Protein AF-0000000085022931 (afdb_homodimer)

Solvent-accessible surface area (backbone atoms only — not comparable to full-atom values): 35508 Å² total; per-residue (Å²): 122,84,77,75,70,23,36,35,23,35,31,20,34,25,38,34,31,44,38,29,62,32,79,57,81,73,54,80,56,34,73,41,79,30,74,38,61,48,65,43,52,27,36,47,14,42,32,22,22,36,35,26,13,37,37,71,35,54,13,29,42,27,18,26,19,12,74,50,67,62,30,48,54,45,54,50,44,40,62,75,47,44,56,34,43,63,45,87,71,21,57,32,72,36,79,90,27,43,33,15,28,36,38,36,38,35,26,98,75,29,54,57,23,33,43,30,18,47,39,15,18,25,58,43,32,52,48,64,40,31,64,95,41,41,72,82,68,59,86,45,47,31,37,36,36,15,22,48,55,53,21,52,30,31,43,84,51,40,49,64,44,43,38,55,38,44,75,70,68,26,46,34,34,36,30,42,59,74,48,90,83,68,71,64,62,50,70,51,49,52,34,38,44,32,40,83,26,21,29,43,30,40,47,29,40,37,68,48,38,13,58,55,65,71,33,92,38,56,69,56,18,48,41,61,53,28,54,62,61,75,75,80,81,80,71,86,62,85,64,74,78,36,39,24,49,30,42,37,35,39,45,68,84,73,10,36,41,34,34,26,61,88,68,52,71,50,74,46,71,41,46,85,64,96,56,82,67,24,65,52,40,16,67,26,27,17,50,19,31,20,48,59,40,38,71,72,71,49,56,67,67,60,9,50,43,26,8,30,23,27,17,33,57,37,16,51,34,79,54,41,53,56,72,76,50,57,36,45,66,57,28,50,50,47,23,43,70,72,70,37,88,60,62,77,74,59,60,54,54,56,66,67,62,50,77,75,73,80,130,123,84,77,75,71,23,36,34,21,35,32,20,34,26,39,34,32,44,38,29,62,30,80,58,82,73,53,80,56,36,74,40,78,31,75,38,59,48,66,44,54,27,35,47,14,42,32,22,22,37,35,26,13,36,38,71,35,55,14,29,42,27,18,25,20,13,75,50,66,63,30,49,53,45,53,49,44,39,62,75,48,44,56,34,43,63,43,87,70,20,57,32,72,37,78,91,28,43,33,14,29,38,39,36,37,35,26,96,76,28,55,55,23,33,44,30,17,47,39,16,19,26,59,43,30,52,48,64,39,32,64,94,42,40,72,84,68,59,86,46,47,30,38,36,38,16,23,47,56,54,21,52,30,30,42,85,50,39,50,63,45,42,38,55,38,45,74,70,69,25,46,35,33,34,28,43,59,76,50,92,83,69,71,58,69,46,71,51,52,49,34,39,43,33,40,83,26,22,29,44,30,39,47,29,39,36,70,48,36,12,57,54,65,71,33,93,39,55,69,56,18,48,41,61,53,28,54,64,61,76,76,80,81,80,69,86,61,85,63,75,78,36,40,22,48,30,40,38,36,40,44,67,85,72,10,37,39,34,34,28,61,88,69,53,72,48,74,47,71,40,46,87,65,96,57,82,67,25,66,53,41,17,67,26,26,18,48,19,31,20,48,59,41,37,72,71,71,50,55,68,66,60,10,50,43,26,8,30,24,26,17,35,56,37,16,52,33,79,54,40,52,55,73,76,49,57,36,45,68,57,28,51,49,47,23,43,71,71,71,37,90,60,61,78,75,58,60,53,54,56,66,68,62,49,77,75,71,81,129

Secondary structure (DSSP, 8-state):
------EEEEE--EEEEEEE--SSPPPTT-EEE-SEEEEEEE-HHHHHHHHHHHTT--EEEEEEE-SSHHHHHHHHHHHHH---SSGGGSEEE-TTSPPPEEEEEEETTEEEEEEEE-HHHHH--HHHHSGGGSGGG---SEEEEE-TTT-GGGHHHHHHHHHHHHHTT-EEEEE----TTS----HHHHHHHBSTT--SEE--BHHHHHHHHT-SSHHHHHHHHHT-----SS--------B-SEEEEE-GGG-EEEEETTS-EEEEPPPP-S-----TTHHHHHHHHHHHHHTTT--HHHHHHHHHHHHHHHTTSSSSSSTTPPPHHHHHHHHHHHHS---HHHHHHHHHSS-----/------EEEEE--EEEEEEE--SSPPPTT-EEE-SEEEEEEE-HHHHHHHHHHHTT--EEEEEEE-SSHHHHHHHHHHHHH---SSGGGSEEE-TTSPPPEEEEEEETTEEEEEEEE-HHHHH--HHHHSGGGSGGG---SEEEEE-TTT-GGGHHHHHHHHHHHHHTT-EEEEE----TTS----HHHHHHHBSTT--SEE--BHHHHHHHHT-SSHHHHHHHHHT-----SS--------B-SEEEEE-GGG-EEEEETTS-EEEEPPPP-S-----TTHHHHHHHHHHHHHTTT--HHHHHHHHHHHHHHHTTSSSSSSTT---HHHHHHHHHHHHS---HHHHHHHHHSS-----

Sequence (718 aa):
MATQVKFAVIGDAFVDISVGPLDALPSPGADVEVETVSQGPGGSALNTAWHLAAQGVPATLHAAVGQDRMAQVLTAALKNESKVTDPAKSLAVLKYQATATCVAMHGPRVDRTFVSTYGAAKTATLNQLLPGGNADALDATHVHIGGFYVCRGVHGGLAACVKRLKARGIKVSMDPNFDATGEWTPPAMMTAVRGPAAVDVLMPSEVEACEITGKDTAEEALEVLVGGTNTAGGGPTESSFDGVGLVVIKRGARGVLAGDSSGRRWAVPACTVSRVVDTNGAGDAFNAGFLRVWSQGLDVGAALMAGCAAAAIAAQHSGAVGAWAPDRKIVDAQSEAEYGDKPWWQKGILACMAPRRPVMATQVKFAVIGDAFVDISVGPLDALPSPGADVEVETVSQGPGGSALNTAWHLAAQGVPATLHAAVGQDRMAQVLTAALKNESKVTDPAKSLAVLKYQATATCVAMHGPRVDRTFVSTYGAAKTATLNQLLPGGNADALDATHVHIGGFYVCRGVHGGLAACVKRLKARGIKVSMDPNFDATGEWTPPAMMTAVRGPAAVDVLMPSEVEACEITGKDTAEEALEVLVGGTNTAGGGPTESSFDGVGLVVIKRGARGVLAGDSSGRRWAVPACTVSRVVDTNGAGDAFNAGFLRVWSQGLDVGAALMAGCAAAAIAAQHSGAVGAWAPDRKIVDAQSEAEYGDKPWWQKGILACMAPRRPV

Structure (mmCIF, N/CA/C/O backbone):
data_AF-0000000085022931-model_v1
#
loop_
_entity.id
_entity.type
_entity.pdbx_description
1 polymer 'Carbohydrate kinase PfkB domain-containing protein'
#
loop_
_atom_site.group_PDB
_atom_site.id
_atom_site.type_symbol
_atom_site.label_atom_id
_atom_site.label_alt_id
_atom_site.label_comp_id
_atom_site.label_asym_id
_atom_site.label_entity_id
_atom_site.label_seq_id
_atom_site.pdbx_PDB_ins_code
_atom_site.Cartn_x
_atom_site.Cartn_y
_atom_site.Cartn_z
_atom_site.occupancy
_atom_site.B_iso_or_equiv
_atom_site.auth_seq_id
_atom_site.auth_comp_id
_atom_site.auth_asym_id
_atom_site.auth_atom_id
_atom_site.pdbx_PDB_model_num
ATOM 1 N N . MET A 1 1 ? -6.129 -25.797 -39.438 1 37.91 1 MET A N 1
ATOM 2 C CA . MET A 1 1 ? -5.324 -24.734 -38.844 1 37.91 1 MET A CA 1
ATOM 3 C C . MET A 1 1 ? -5.113 -24.953 -37.344 1 37.91 1 MET A C 1
ATOM 5 O O . MET A 1 1 ? -6.039 -25.359 -36.656 1 37.91 1 MET A O 1
ATOM 9 N N . ALA A 1 2 ? -3.936 -25.219 -37.031 1 52.31 2 ALA A N 1
ATOM 10 C CA . ALA A 1 2 ? -3.707 -25.609 -35.656 1 52.31 2 ALA A CA 1
ATOM 11 C C . ALA A 1 2 ? -4.375 -24.625 -34.688 1 52.31 2 ALA A C 1
ATOM 13 O O . ALA A 1 2 ? -4.32 -23.406 -34.906 1 52.31 2 ALA A O 1
ATOM 14 N N . THR A 1 3 ? -5.414 -25.047 -33.969 1 70.81 3 THR A N 1
ATOM 15 C CA . THR A 1 3 ? -6.188 -24.219 -33.062 1 70.81 3 THR A CA 1
ATOM 16 C C . THR A 1 3 ? -5.266 -23.391 -32.188 1 70.81 3 THR A C 1
ATOM 18 O O . THR A 1 3 ? -4.254 -23.891 -31.672 1 70.81 3 THR A O 1
ATOM 21 N N . GLN A 1 4 ? -5.422 -22.141 -32.281 1 86.44 4 GLN A N 1
ATOM 22 C CA . GLN A 1 4 ? -4.617 -21.203 -31.5 1 86.44 4 GLN A CA 1
ATOM 23 C C . GLN A 1 4 ? -4.77 -21.469 -30 1 86.44 4 GLN A C 1
ATOM 25 O O . GLN A 1 4 ? -5.887 -21.609 -29.5 1 86.44 4 GLN A O 1
ATOM 30 N N . VAL A 1 5 ? -3.645 -21.672 -29.328 1 91.62 5 VAL A N 1
ATOM 31 C CA . VAL A 1 5 ? -3.631 -21.891 -27.891 1 91.62 5 VAL A CA 1
ATOM 32 C C . VAL A 1 5 ? -4.09 -20.609 -27.172 1 91.62 5 VAL A C 1
ATOM 34 O O . VAL A 1 5 ? -3.58 -19.531 -27.453 1 91.62 5 VAL A O 1
ATOM 37 N N . LYS A 1 6 ? -5.117 -20.719 -26.375 1 96.69 6 LYS A N 1
ATOM 38 C CA . LYS A 1 6 ? -5.664 -19.641 -25.547 1 96.69 6 LYS A CA 1
ATOM 39 C C . LYS A 1 6 ? -5.816 -20.078 -24.094 1 96.69 6 LYS A C 1
ATOM 41 O O . LYS A 1 6 ? -6.363 -21.141 -23.812 1 96.69 6 LYS A O 1
ATOM 46 N N . PHE A 1 7 ? -5.309 -19.188 -23.266 1 98.12 7 PHE A N 1
ATOM 47 C CA . PHE A 1 7 ? -5.383 -19.547 -21.844 1 98.12 7 PHE A CA 1
ATOM 48 C C . PHE A 1 7 ? -6.453 -18.719 -21.141 1 98.12 7 PHE A C 1
ATOM 50 O O . PHE A 1 7 ? -6.617 -17.531 -21.438 1 98.12 7 PHE A O 1
ATOM 57 N N . ALA A 1 8 ? -7.199 -19.297 -20.234 1 98.06 8 ALA A N 1
ATOM 58 C CA . ALA A 1 8 ? -7.926 -18.641 -19.156 1 98.06 8 ALA A CA 1
ATOM 59 C C . ALA A 1 8 ? -7.312 -18.984 -17.797 1 98.06 8 ALA A C 1
ATOM 61 O O . ALA A 1 8 ? -7.176 -20.156 -17.453 1 98.06 8 ALA A O 1
ATOM 62 N N . VAL A 1 9 ? -6.91 -17.984 -17.109 1 98.69 9 VAL A N 1
ATOM 63 C CA . VAL A 1 9 ? -6.328 -18.203 -15.797 1 98.69 9 VAL A CA 1
ATOM 64 C C . VAL A 1 9 ? -7.312 -17.766 -14.711 1 98.69 9 VAL A C 1
ATOM 66 O O . VAL A 1 9 ? -7.812 -16.641 -14.742 1 98.69 9 VAL A O 1
ATOM 69 N N . ILE A 1 10 ? -7.605 -18.656 -13.773 1 98.12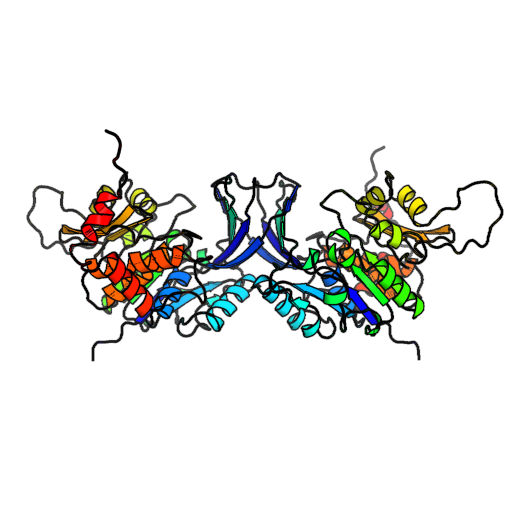 10 ILE A N 1
ATOM 70 C CA . ILE A 1 10 ? -8.586 -18.406 -12.719 1 98.12 10 ILE A CA 1
ATOM 71 C C . ILE A 1 10 ? -7.895 -18.453 -11.359 1 98.12 10 ILE A C 1
ATOM 73 O O . ILE A 1 10 ? -7.133 -19.375 -11.062 1 98.12 10 ILE A O 1
ATOM 77 N N . GLY A 1 11 ? -8.148 -17.391 -10.523 1 98.44 11 GLY A N 1
ATOM 78 C CA . GLY A 1 11 ? -7.617 -17.5 -9.172 1 98.44 11 GLY A CA 1
ATOM 79 C C . GLY A 1 11 ? -7.414 -16.156 -8.5 1 98.44 11 GLY A C 1
ATOM 80 O O . GLY A 1 11 ? -8.32 -15.32 -8.484 1 98.44 11 GLY A O 1
ATOM 81 N N . ASP A 1 12 ? -6.234 -15.992 -7.898 1 98.56 12 ASP A N 1
ATOM 82 C CA . ASP A 1 12 ? -6.027 -14.891 -6.961 1 98.56 12 ASP A CA 1
ATOM 83 C C . ASP A 1 12 ? -5.328 -13.719 -7.637 1 98.56 12 ASP A C 1
ATOM 85 O O . ASP A 1 12 ? -4.566 -13.906 -8.586 1 98.56 12 ASP A O 1
ATOM 89 N N . ALA A 1 13 ? -5.609 -12.562 -7.203 1 98.69 13 ALA A N 1
ATOM 90 C CA . ALA A 1 13 ? -4.914 -11.297 -7.449 1 98.69 13 ALA A CA 1
ATOM 91 C C . ALA A 1 13 ? -4.637 -10.562 -6.141 1 98.69 13 ALA A C 1
ATOM 93 O O . ALA A 1 13 ? -5.527 -10.414 -5.301 1 98.69 13 ALA A O 1
ATOM 94 N N . PHE A 1 14 ? -3.42 -10.156 -5.961 1 98.19 14 PHE A N 1
ATOM 95 C CA . PHE A 1 14 ? -2.959 -9.516 -4.738 1 98.19 14 PHE A CA 1
ATOM 96 C C . PHE A 1 14 ? -2.285 -8.18 -5.055 1 98.19 14 PHE A C 1
ATOM 98 O O . PHE A 1 14 ? -1.747 -7.996 -6.148 1 98.19 14 PHE A O 1
ATOM 105 N N . VAL A 1 15 ? -2.377 -7.301 -4.098 1 98.62 15 VAL A N 1
ATOM 106 C CA . VAL A 1 15 ? -1.37 -6.246 -4.023 1 98.62 15 VAL A CA 1
ATOM 107 C C . VAL A 1 15 ? -0.259 -6.66 -3.061 1 98.62 15 VAL A C 1
ATOM 109 O O . VAL A 1 15 ? -0.521 -6.973 -1.896 1 98.62 15 VAL A O 1
ATOM 112 N N . ASP A 1 16 ? 0.901 -6.676 -3.568 1 98 16 ASP A N 1
ATOM 113 C CA . ASP A 1 16 ? 2.07 -6.953 -2.74 1 98 16 ASP A CA 1
ATOM 114 C C . ASP A 1 16 ? 2.734 -5.66 -2.273 1 98 16 ASP A C 1
ATOM 116 O O . ASP A 1 16 ? 3.102 -4.812 -3.092 1 98 16 ASP A O 1
ATOM 120 N N . ILE A 1 17 ? 2.902 -5.52 -1.016 1 98.31 17 ILE A N 1
ATOM 121 C CA . ILE A 1 17 ? 3.619 -4.387 -0.435 1 98.31 17 ILE A CA 1
ATOM 122 C C . ILE A 1 17 ? 4.938 -4.867 0.165 1 98.31 17 ILE A C 1
ATOM 124 O O . ILE A 1 17 ? 4.949 -5.723 1.053 1 98.31 17 ILE A O 1
ATOM 128 N N . SER A 1 18 ? 5.996 -4.355 -0.333 1 96.62 18 SER A N 1
ATOM 129 C CA . SER A 1 18 ? 7.332 -4.715 0.136 1 96.62 18 SER A CA 1
ATOM 130 C C . SER A 1 18 ? 7.902 -3.639 1.051 1 96.62 18 SER A C 1
ATOM 132 O O . SER A 1 18 ? 7.984 -2.471 0.669 1 96.62 18 SER A O 1
ATOM 134 N N . VAL A 1 19 ? 8.305 -4.012 2.23 1 97.25 19 VAL A N 1
ATOM 135 C CA . VAL A 1 19 ? 8.789 -3.09 3.254 1 97.25 19 VAL A CA 1
ATOM 136 C C . VAL A 1 19 ? 10.211 -3.473 3.662 1 97.25 19 VAL A C 1
ATOM 138 O O . VAL A 1 19 ? 10.43 -4.535 4.25 1 97.25 19 VAL A O 1
ATOM 141 N N . GLY A 1 20 ? 11.211 -2.58 3.434 1 94.62 20 GLY A N 1
ATOM 142 C CA . GLY A 1 20 ? 12.555 -2.885 3.898 1 94.62 20 GLY A CA 1
ATOM 143 C C . GLY A 1 20 ? 13.633 -2.178 3.104 1 94.62 20 GLY A C 1
ATOM 144 O O . GLY A 1 20 ? 13.336 -1.299 2.289 1 94.62 20 GLY A O 1
ATOM 145 N N . PRO A 1 21 ? 14.828 -2.547 3.318 1 94.38 21 PRO A N 1
ATOM 146 C CA . PRO A 1 21 ? 15.273 -3.553 4.285 1 94.38 21 PRO A CA 1
ATOM 147 C C . PRO A 1 21 ? 15.172 -3.07 5.73 1 94.38 21 PRO A C 1
ATOM 149 O O . PRO A 1 21 ? 15.336 -1.878 6.004 1 94.38 21 PRO A O 1
ATOM 152 N N . LEU A 1 22 ? 14.812 -4.047 6.574 1 94.94 22 LEU A N 1
ATOM 153 C CA . LEU A 1 22 ? 14.75 -3.828 8.016 1 94.94 22 LEU A CA 1
ATOM 154 C C . LEU A 1 22 ? 15.891 -4.539 8.727 1 94.94 22 LEU A C 1
ATOM 156 O O . LEU A 1 22 ? 16.266 -5.652 8.352 1 94.94 22 LEU A O 1
ATOM 160 N N . ASP A 1 23 ? 16.469 -3.912 9.773 1 91.88 23 ASP A N 1
ATOM 161 C CA . ASP A 1 23 ? 17.422 -4.598 10.625 1 91.88 23 ASP A CA 1
ATOM 162 C C . ASP A 1 23 ? 16.719 -5.539 11.602 1 91.88 23 ASP A C 1
ATOM 164 O O . ASP A 1 23 ? 17.281 -6.574 11.977 1 91.88 23 ASP A O 1
ATOM 168 N N . ALA A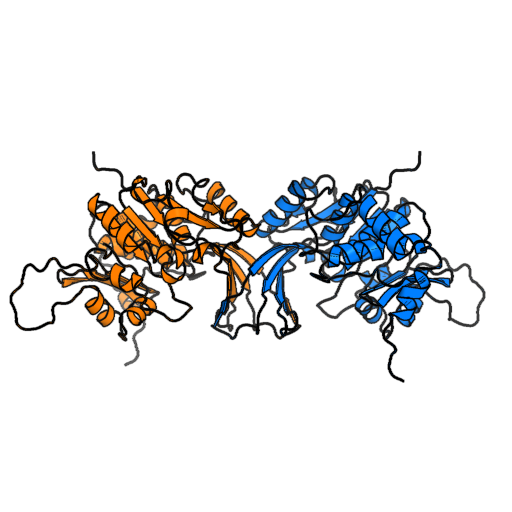 1 24 ? 15.617 -5.156 12.031 1 90.62 24 ALA A N 1
ATOM 169 C CA . ALA A 1 24 ? 14.742 -5.93 12.906 1 90.62 24 ALA A CA 1
ATOM 170 C C . ALA A 1 24 ? 13.281 -5.523 12.727 1 90.62 24 ALA A C 1
ATOM 172 O O . ALA A 1 24 ? 12.992 -4.418 12.258 1 90.62 24 ALA A O 1
ATOM 173 N N . LEU A 1 25 ? 12.383 -6.461 13.031 1 92.44 25 LEU A N 1
ATOM 174 C CA . LEU A 1 25 ? 10.977 -6.074 13.062 1 92.44 25 LEU A CA 1
ATOM 175 C C . LEU A 1 25 ? 10.734 -4.992 14.117 1 92.44 25 LEU A C 1
ATOM 177 O O . LEU A 1 25 ? 11.406 -4.969 15.148 1 92.44 25 LEU A O 1
ATOM 181 N N . PRO A 1 26 ? 9.797 -4.105 13.883 1 91.88 26 PRO A N 1
ATOM 182 C CA . PRO A 1 26 ? 9.562 -3.035 14.859 1 91.88 26 PRO A CA 1
ATOM 183 C C . PRO A 1 26 ? 9.039 -3.557 16.188 1 91.88 26 PRO A C 1
ATOM 185 O O . PRO A 1 26 ? 8.266 -4.52 16.219 1 91.88 26 PRO A O 1
ATOM 188 N N . SER A 1 27 ? 9.461 -2.895 17.281 1 90.25 27 SER A N 1
ATOM 189 C CA . SER A 1 27 ? 8.875 -3.135 18.609 1 90.25 27 SER A CA 1
ATOM 190 C C . SER A 1 27 ? 7.531 -2.426 18.75 1 90.25 27 SER A C 1
ATOM 192 O O . SER A 1 27 ? 7.281 -1.419 18.078 1 90.25 27 SER A O 1
ATOM 194 N N . PRO A 1 28 ? 6.652 -2.984 19.625 1 88.69 28 PRO A N 1
ATOM 195 C CA . PRO A 1 28 ? 5.371 -2.305 19.812 1 88.69 28 PRO A CA 1
ATOM 196 C C . PRO A 1 28 ? 5.535 -0.828 20.172 1 88.69 28 PRO A C 1
ATOM 198 O O . PRO A 1 28 ? 6.355 -0.48 21.016 1 88.69 28 PRO A O 1
ATOM 201 N N . GLY A 1 29 ? 4.789 0.036 19.484 1 86.31 29 GLY A N 1
ATOM 202 C CA . GLY A 1 29 ? 4.809 1.462 19.781 1 86.31 29 GLY A CA 1
ATOM 203 C C . GLY A 1 29 ? 5.898 2.207 19.031 1 86.31 29 GLY A C 1
ATOM 204 O O . GLY A 1 29 ? 5.914 3.439 19.016 1 86.31 29 GLY A O 1
ATOM 205 N N . ALA A 1 30 ? 6.758 1.567 18.312 1 85.94 30 ALA A N 1
ATOM 206 C CA . ALA A 1 30 ? 7.906 2.189 17.656 1 85.94 30 ALA A CA 1
ATOM 207 C C . ALA A 1 30 ? 7.555 2.625 16.234 1 85.94 30 ALA A C 1
ATOM 209 O O . ALA A 1 30 ? 6.516 2.238 15.703 1 85.94 30 ALA A O 1
ATOM 210 N N . ASP A 1 31 ? 8.352 3.467 15.75 1 87.69 31 ASP A N 1
ATOM 211 C CA . ASP A 1 31 ? 8.383 3.822 14.336 1 87.69 31 ASP A CA 1
ATOM 212 C C . ASP A 1 31 ? 9.766 3.58 13.742 1 87.69 31 ASP A C 1
ATOM 214 O O . ASP A 1 31 ? 10.727 4.277 14.086 1 87.69 31 ASP A O 1
ATOM 218 N N . VAL A 1 32 ? 9.844 2.662 12.828 1 93.06 32 VAL A N 1
ATOM 219 C CA . VAL A 1 32 ? 11.125 2.311 12.219 1 93.06 32 VAL A CA 1
ATOM 220 C C . VAL A 1 32 ? 11.188 2.863 10.797 1 93.06 32 VAL A C 1
ATOM 222 O O . VAL A 1 32 ? 10.25 2.689 10.016 1 93.06 32 VAL A O 1
ATOM 225 N N . GLU A 1 33 ? 12.281 3.545 10.492 1 94.31 33 GLU A N 1
ATOM 226 C CA . GLU A 1 33 ? 12.477 4.062 9.141 1 94.31 33 GLU A CA 1
ATOM 227 C C . GLU A 1 33 ? 13.141 3.021 8.242 1 94.31 33 GLU A C 1
ATOM 229 O O . GLU A 1 33 ? 14.086 2.352 8.656 1 94.31 33 GLU A O 1
ATOM 234 N N . VAL A 1 34 ? 12.586 2.855 7.082 1 96.38 34 VAL A N 1
ATOM 235 C CA . VAL A 1 34 ? 13.188 1.98 6.078 1 96.38 34 VAL A CA 1
ATOM 236 C C . VAL A 1 34 ? 13.492 2.777 4.812 1 96.38 34 VAL A C 1
ATOM 238 O O . VAL A 1 34 ? 13.031 3.912 4.66 1 96.38 34 VAL A O 1
ATOM 241 N N . GLU A 1 35 ? 14.234 2.158 3.951 1 94 35 GLU A N 1
ATOM 242 C CA . GLU A 1 35 ? 14.617 2.824 2.711 1 94 35 GLU A CA 1
ATOM 243 C C . GLU A 1 35 ? 13.43 2.943 1.761 1 94 35 GLU A C 1
ATOM 245 O O . GLU A 1 35 ? 13.211 3.996 1.156 1 94 35 GLU A O 1
ATOM 250 N N . THR A 1 36 ? 12.695 1.796 1.728 1 94.12 36 THR A N 1
ATOM 251 C CA . THR A 1 36 ? 11.625 1.844 0.738 1 94.12 36 THR A CA 1
ATOM 252 C C . THR A 1 36 ? 10.414 1.051 1.214 1 94.12 36 THR A C 1
ATOM 254 O O . THR A 1 36 ? 10.555 0.012 1.86 1 94.12 36 THR A O 1
ATOM 257 N N . VAL A 1 37 ? 9.281 1.547 0.917 1 97.5 37 VAL A N 1
ATOM 258 C CA . VAL A 1 37 ? 8.008 0.832 0.887 1 97.5 37 VAL A CA 1
ATOM 259 C C . VAL A 1 37 ? 7.406 0.908 -0.514 1 97.5 37 VAL A C 1
ATOM 261 O O . VAL A 1 37 ? 7.102 1.997 -1.008 1 97.5 37 VAL A O 1
ATOM 264 N N . SER A 1 38 ? 7.262 -0.225 -1.146 1 96.5 38 SER A N 1
ATOM 265 C CA . SER A 1 38 ? 6.762 -0.255 -2.518 1 96.5 38 SER A CA 1
ATOM 266 C C . SER A 1 38 ? 5.59 -1.217 -2.66 1 96.5 38 SER A C 1
ATOM 268 O O . SER A 1 38 ? 5.371 -2.07 -1.797 1 96.5 38 SER A O 1
ATOM 270 N N . GLN A 1 39 ? 4.832 -1.017 -3.703 1 97.88 39 GLN A N 1
ATOM 271 C CA . GLN A 1 39 ? 3.711 -1.912 -3.967 1 97.88 39 GLN A CA 1
ATOM 272 C C . GLN A 1 39 ? 3.695 -2.357 -5.426 1 97.88 39 GLN A C 1
ATOM 274 O O . GLN A 1 39 ? 4.258 -1.686 -6.293 1 97.88 39 GLN A O 1
ATOM 279 N N . GLY A 1 40 ? 3.076 -3.467 -5.691 1 96.94 40 GLY A N 1
ATOM 280 C CA . GLY A 1 40 ? 2.914 -3.99 -7.039 1 96.94 40 GLY A CA 1
ATOM 281 C C . GLY A 1 40 ? 1.92 -5.133 -7.117 1 96.94 40 GLY A C 1
ATOM 282 O O . GLY A 1 40 ? 1.446 -5.625 -6.094 1 96.94 40 GLY A O 1
ATOM 283 N N . PRO A 1 41 ? 1.586 -5.461 -8.344 1 97.88 41 PRO A N 1
ATOM 284 C CA . PRO A 1 41 ? 0.667 -6.586 -8.531 1 97.88 41 PRO A CA 1
ATOM 285 C C . PRO A 1 41 ? 1.286 -7.926 -8.133 1 97.88 41 PRO A C 1
ATOM 287 O O . PRO A 1 41 ? 2.496 -8.117 -8.281 1 97.88 41 PRO A O 1
ATOM 290 N N . GLY A 1 42 ? 0.45 -8.758 -7.613 1 97.62 42 GLY A N 1
ATOM 291 C CA . GLY A 1 42 ? 0.812 -10.117 -7.238 1 97.62 42 GLY A CA 1
ATOM 292 C C . GLY A 1 42 ? -0.355 -11.078 -7.293 1 97.62 42 GLY A C 1
ATOM 293 O O . GLY A 1 42 ? -1.441 -10.727 -7.754 1 97.62 42 GLY A O 1
ATOM 294 N N . GLY A 1 43 ? -0.079 -12.273 -6.77 1 97.81 43 GLY A N 1
ATOM 295 C CA . GLY A 1 43 ? -1.018 -13.375 -6.902 1 97.81 43 GLY A CA 1
ATOM 296 C C . GLY A 1 43 ? -0.607 -14.391 -7.957 1 97.81 43 GLY A C 1
ATOM 297 O O . GLY A 1 43 ? -0.205 -14.016 -9.062 1 97.81 43 GLY A O 1
ATOM 298 N N . SER A 1 44 ? -0.791 -15.539 -7.586 1 98.06 44 SER A N 1
ATOM 299 C CA . SER A 1 44 ? -0.303 -16.609 -8.461 1 98.06 44 SER A CA 1
ATOM 300 C C . SER A 1 44 ? -1.024 -16.594 -9.805 1 98.06 44 SER A C 1
ATOM 302 O O . SER A 1 44 ? -0.389 -16.672 -10.859 1 98.06 44 SER A O 1
ATOM 304 N N . ALA A 1 45 ? -2.33 -16.5 -9.812 1 98.75 45 ALA A N 1
ATOM 305 C CA . ALA A 1 45 ? -3.104 -16.484 -11.047 1 98.75 45 ALA A CA 1
ATOM 306 C C . ALA A 1 45 ? -2.779 -15.25 -11.883 1 98.75 45 ALA A C 1
ATOM 308 O O . ALA A 1 45 ? -2.514 -15.352 -13.078 1 98.75 45 ALA A O 1
ATOM 309 N N . LEU A 1 46 ? -2.771 -14.125 -11.227 1 98.81 46 LEU A N 1
ATOM 310 C CA . LEU A 1 46 ? -2.453 -12.883 -11.93 1 98.81 46 LEU A CA 1
ATOM 311 C C . LEU A 1 46 ? -1.057 -12.953 -12.539 1 98.81 46 LEU A C 1
ATOM 313 O O . LEU A 1 46 ? -0.874 -12.641 -13.719 1 98.81 46 LEU A O 1
ATOM 317 N N . ASN A 1 47 ? -0.099 -13.359 -11.781 1 98.69 47 ASN A N 1
ATOM 318 C CA . ASN A 1 47 ? 1.281 -13.445 -12.25 1 98.69 47 ASN A CA 1
ATOM 319 C C . ASN A 1 47 ? 1.412 -14.367 -13.453 1 98.69 47 ASN A C 1
ATOM 321 O O . ASN A 1 47 ? 2.078 -14.031 -14.438 1 98.69 47 ASN A O 1
ATOM 325 N N . THR A 1 48 ? 0.786 -15.531 -13.359 1 98.88 48 THR A N 1
ATOM 326 C CA . THR A 1 48 ? 0.885 -16.516 -14.438 1 98.88 48 THR A CA 1
ATOM 327 C C . THR A 1 48 ? 0.252 -15.969 -15.719 1 98.88 48 THR A C 1
ATOM 329 O O . THR A 1 48 ? 0.84 -16.062 -16.797 1 98.88 48 THR A O 1
ATOM 332 N N . ALA A 1 49 ? -0.929 -15.367 -15.609 1 98.81 49 ALA A N 1
ATOM 333 C CA . ALA A 1 49 ? -1.585 -14.773 -16.766 1 98.81 49 ALA A CA 1
ATOM 334 C C . ALA A 1 49 ? -0.717 -13.68 -17.391 1 98.81 49 ALA A C 1
ATOM 336 O O . ALA A 1 49 ? -0.597 -13.594 -18.609 1 98.81 49 ALA A O 1
ATOM 337 N N . TRP A 1 50 ? -0.14 -12.875 -16.531 1 98.81 50 TRP A N 1
ATOM 338 C CA . TRP A 1 50 ? 0.722 -11.773 -16.938 1 98.81 50 TRP A CA 1
ATOM 339 C C . TRP A 1 50 ? 1.92 -12.281 -17.734 1 98.81 50 TRP A C 1
ATOM 341 O O . TRP A 1 50 ? 2.201 -11.789 -18.828 1 98.81 50 TRP A O 1
ATOM 351 N N . HIS A 1 51 ? 2.568 -13.297 -17.234 1 98.81 51 HIS A N 1
ATOM 352 C CA . HIS A 1 51 ? 3.746 -13.859 -17.891 1 98.81 51 HIS A CA 1
ATOM 353 C C . HIS A 1 51 ? 3.367 -14.57 -19.188 1 98.81 51 HIS A C 1
ATOM 355 O O . HIS A 1 51 ? 4.102 -14.5 -20.172 1 98.81 51 HIS A O 1
ATOM 361 N N . LEU A 1 52 ? 2.258 -15.297 -19.219 1 98.75 52 LEU A N 1
ATOM 362 C CA . LEU A 1 52 ? 1.791 -15.93 -20.438 1 98.75 52 LEU A CA 1
ATOM 363 C C . LEU A 1 52 ? 1.567 -14.891 -21.531 1 98.75 52 LEU A C 1
ATOM 365 O O . LEU A 1 52 ? 2.059 -15.047 -22.656 1 98.75 52 LEU A O 1
ATOM 369 N N . ALA A 1 53 ? 0.852 -13.852 -21.156 1 98.69 53 ALA A N 1
ATOM 370 C CA . ALA A 1 53 ? 0.544 -12.789 -22.125 1 98.69 53 ALA A CA 1
ATOM 371 C C . ALA A 1 53 ? 1.819 -12.109 -22.609 1 98.69 53 ALA A C 1
ATOM 373 O O . ALA A 1 53 ? 1.946 -11.812 -23.797 1 98.69 53 ALA A O 1
ATOM 374 N N . ALA A 1 54 ? 2.732 -11.891 -21.734 1 98.56 54 ALA A N 1
ATOM 375 C CA . ALA A 1 54 ? 4 -11.266 -22.109 1 98.56 54 ALA A CA 1
ATOM 376 C C . ALA A 1 54 ? 4.75 -12.125 -23.125 1 98.56 54 ALA A C 1
ATOM 378 O O . ALA A 1 54 ? 5.465 -11.594 -23.984 1 98.56 54 ALA A O 1
ATOM 379 N N . GLN A 1 55 ? 4.578 -13.414 -23.047 1 98.19 55 GLN A N 1
ATOM 380 C CA . GLN A 1 55 ? 5.262 -14.328 -23.953 1 98.19 55 GLN A CA 1
ATOM 381 C C . GLN A 1 55 ? 4.465 -14.523 -25.234 1 98.19 55 GLN A C 1
ATOM 383 O O . GLN A 1 55 ? 4.754 -15.438 -26.016 1 98.19 55 GLN A O 1
ATOM 388 N N . GLY A 1 56 ? 3.41 -13.797 -25.391 1 97.06 56 GLY A N 1
ATOM 389 C CA . GLY A 1 56 ? 2.695 -13.758 -26.656 1 97.06 56 GLY A CA 1
ATOM 390 C C . GLY A 1 56 ? 1.561 -14.766 -26.719 1 97.06 56 GLY A C 1
ATOM 391 O O . GLY A 1 56 ? 1.014 -15.016 -27.797 1 97.06 56 GLY A O 1
ATOM 392 N N . VAL A 1 57 ? 1.213 -15.383 -25.656 1 97.19 57 VAL A N 1
ATOM 393 C CA . VAL A 1 57 ? 0.086 -16.312 -25.594 1 97.19 57 VAL A CA 1
ATOM 394 C C . VAL A 1 57 ? -1.167 -15.562 -25.125 1 97.19 57 VAL A C 1
ATOM 396 O O . VAL A 1 57 ? -1.163 -14.914 -24.078 1 97.19 57 VAL A O 1
ATOM 399 N N . PRO A 1 58 ? -2.215 -15.602 -25.938 1 97.81 58 PRO A N 1
ATOM 400 C CA . PRO A 1 58 ? -3.449 -15 -25.438 1 97.81 58 PRO A CA 1
ATOM 401 C C . PRO A 1 58 ? -3.873 -15.562 -24.078 1 97.81 58 PRO A C 1
ATOM 403 O O . PRO A 1 58 ? -3.994 -16.781 -23.922 1 97.81 58 PRO A O 1
ATOM 406 N N . ALA A 1 59 ? -4.027 -14.711 -23.078 1 98.44 59 ALA A N 1
ATOM 407 C CA . ALA A 1 59 ? -4.371 -15.133 -21.734 1 98.44 59 ALA A CA 1
ATOM 408 C C . ALA A 1 59 ? -5.352 -14.164 -21.078 1 98.44 59 ALA A C 1
ATOM 410 O O . ALA A 1 59 ? -5.094 -12.961 -21.016 1 98.44 59 ALA A O 1
ATOM 411 N N . THR A 1 60 ? -6.5 -14.664 -20.688 1 98 60 THR A N 1
ATOM 412 C CA . THR A 1 60 ? -7.43 -13.906 -19.859 1 98 60 THR A CA 1
ATOM 413 C C . THR A 1 60 ? -7.246 -14.242 -18.375 1 98 60 THR A C 1
ATOM 415 O O . THR A 1 60 ? -6.797 -15.336 -18.031 1 98 60 THR A O 1
ATOM 418 N N . LEU A 1 61 ? -7.527 -13.289 -17.578 1 98.56 61 LEU A N 1
ATOM 419 C CA . LEU A 1 61 ? -7.484 -13.461 -16.125 1 98.56 61 LEU A CA 1
ATOM 420 C C . LEU A 1 61 ? -8.883 -13.336 -15.523 1 98.56 61 LEU A C 1
ATOM 422 O O . LEU A 1 61 ? -9.648 -12.445 -15.898 1 98.56 61 LEU A O 1
ATOM 426 N N . HIS A 1 62 ? -9.203 -14.258 -14.688 1 98.19 62 HIS A N 1
ATOM 427 C CA . HIS A 1 62 ? -10.438 -14.242 -13.914 1 98.19 62 HIS A CA 1
ATOM 428 C C . HIS A 1 62 ? -10.148 -14.258 -12.414 1 98.19 62 HIS A C 1
ATOM 430 O O . HIS A 1 62 ? -9.984 -15.32 -11.82 1 98.19 62 HIS A O 1
ATOM 436 N N . ALA A 1 63 ? -10.102 -13.133 -11.805 1 98.69 63 ALA A N 1
ATOM 437 C CA . ALA A 1 63 ? -9.828 -12.914 -10.391 1 98.69 63 ALA A CA 1
ATOM 438 C C . ALA A 1 63 ? -10.82 -11.922 -9.781 1 98.69 63 ALA A C 1
ATOM 440 O O . ALA A 1 63 ? -11.734 -11.453 -10.461 1 98.69 63 ALA A O 1
ATOM 441 N N . ALA A 1 64 ? -10.688 -11.75 -8.484 1 98.69 64 ALA A N 1
ATOM 442 C CA . ALA A 1 64 ? -11.633 -10.852 -7.812 1 98.69 64 ALA A CA 1
ATOM 443 C C . ALA A 1 64 ? -10.898 -9.844 -6.93 1 98.69 64 ALA A C 1
ATOM 445 O O . ALA A 1 64 ? -9.82 -10.141 -6.406 1 98.69 64 ALA A O 1
ATOM 446 N N . VAL A 1 65 ? -11.461 -8.688 -6.805 1 98.62 65 VAL A N 1
ATOM 447 C CA . VAL A 1 65 ? -10.969 -7.617 -5.941 1 98.62 65 VAL A CA 1
ATOM 448 C C . VAL A 1 65 ? -12.133 -6.969 -5.203 1 98.62 65 VAL A C 1
ATOM 450 O O . VAL A 1 65 ? -13.297 -7.25 -5.5 1 98.62 65 VAL A O 1
ATOM 453 N N . GLY A 1 66 ? -11.781 -6.188 -4.168 1 98 66 GLY A N 1
ATOM 454 C CA . GLY A 1 66 ? -12.789 -5.359 -3.525 1 98 66 GLY A CA 1
ATOM 455 C C . GLY A 1 66 ? -13.055 -4.062 -4.266 1 98 66 GLY A C 1
ATOM 456 O O . GLY A 1 66 ? -12.609 -3.887 -5.402 1 98 66 GLY A O 1
ATOM 457 N N . GLN A 1 67 ? -13.914 -3.262 -3.701 1 96.62 67 GLN A N 1
ATOM 458 C CA . GLN A 1 67 ? -14.125 -1.896 -4.168 1 96.62 67 GLN A CA 1
ATOM 459 C C . GLN A 1 67 ? -13.32 -0.898 -3.336 1 96.62 67 GLN A C 1
ATOM 461 O O . GLN A 1 67 ? -13.883 -0.202 -2.484 1 96.62 67 GLN A O 1
ATOM 466 N N . ASP A 1 68 ? -12.078 -0.84 -3.613 1 96.06 68 ASP A N 1
ATOM 467 C CA . ASP A 1 68 ? -11.188 -0.042 -2.773 1 96.06 68 ASP A CA 1
ATOM 468 C C . ASP A 1 68 ? -9.953 0.412 -3.555 1 96.06 68 ASP A C 1
ATOM 470 O O . ASP A 1 68 ? -9.852 0.167 -4.758 1 96.06 68 ASP A O 1
ATOM 474 N N . ARG A 1 69 ? -9.07 1.163 -2.906 1 96.06 69 ARG A N 1
ATOM 475 C CA . ARG A 1 69 ? -7.91 1.761 -3.568 1 96.06 69 ARG A CA 1
ATOM 476 C C . ARG A 1 69 ? -6.895 0.694 -3.965 1 96.06 69 ARG A C 1
ATOM 478 O O . ARG A 1 69 ? -6.156 0.864 -4.938 1 96.06 69 ARG A O 1
ATOM 485 N N . MET A 1 70 ? -6.828 -0.397 -3.189 1 98.19 70 MET A N 1
ATOM 486 C CA . MET A 1 70 ? -5.926 -1.48 -3.568 1 98.19 70 MET A CA 1
ATOM 487 C C . MET A 1 70 ? -6.34 -2.088 -4.906 1 98.19 70 MET A C 1
ATOM 489 O O . MET A 1 70 ? -5.488 -2.4 -5.738 1 98.19 70 MET A O 1
ATOM 493 N N . ALA A 1 71 ? -7.613 -2.223 -5.086 1 98.06 71 ALA A N 1
ATOM 494 C CA . ALA A 1 71 ? -8.125 -2.717 -6.363 1 98.06 71 ALA A CA 1
ATOM 495 C C . ALA A 1 71 ? -7.688 -1.819 -7.516 1 98.06 71 ALA A C 1
ATOM 497 O O . ALA A 1 71 ? -7.383 -2.305 -8.609 1 98.06 71 ALA A O 1
ATOM 498 N N . GLN A 1 72 ? -7.602 -0.561 -7.281 1 96.81 72 GLN A N 1
ATOM 499 C CA . GLN A 1 72 ? -7.215 0.395 -8.312 1 96.81 72 GLN A CA 1
ATOM 500 C C . GLN A 1 72 ? -5.77 0.178 -8.75 1 96.81 72 GLN A C 1
ATOM 502 O O . GLN A 1 72 ? -5.43 0.383 -9.914 1 96.81 72 GLN A O 1
ATOM 507 N N . VAL A 1 73 ? -4.949 -0.208 -7.859 1 97.06 73 VAL A N 1
ATOM 508 C CA . VAL A 1 73 ? -3.557 -0.499 -8.18 1 97.06 73 VAL A CA 1
ATOM 509 C C . VAL A 1 73 ? -3.484 -1.637 -9.195 1 97.06 73 VAL A C 1
ATOM 511 O O . VAL A 1 73 ? -2.775 -1.536 -10.195 1 97.06 73 VAL A O 1
ATOM 514 N N . LEU A 1 74 ? -4.234 -2.68 -8.945 1 98.38 74 LEU A N 1
ATOM 515 C CA . LEU A 1 74 ? -4.23 -3.848 -9.82 1 98.38 74 LEU A CA 1
ATOM 516 C C . LEU A 1 74 ? -4.836 -3.512 -11.18 1 98.38 74 LEU A C 1
ATOM 518 O O . LEU A 1 74 ? -4.289 -3.889 -12.219 1 98.38 74 LEU A O 1
ATOM 522 N N . THR A 1 75 ? -5.934 -2.787 -11.133 1 97.88 75 THR A N 1
ATOM 523 C CA . THR A 1 75 ? -6.617 -2.406 -12.359 1 97.88 75 THR A CA 1
ATOM 524 C C . THR A 1 75 ? -5.699 -1.57 -13.25 1 97.88 75 THR A C 1
ATOM 526 O O . THR A 1 75 ? -5.582 -1.83 -14.453 1 97.88 75 THR A O 1
ATOM 529 N N . ALA A 1 76 ? -5.047 -0.611 -12.656 1 96.5 76 ALA A N 1
ATOM 530 C CA . ALA A 1 76 ? -4.152 0.262 -13.414 1 96.5 76 ALA A CA 1
ATOM 531 C C . ALA A 1 76 ? -2.965 -0.518 -13.969 1 96.5 76 ALA A C 1
ATOM 533 O O . ALA A 1 76 ? -2.572 -0.327 -15.125 1 96.5 76 ALA A O 1
ATOM 534 N N . ALA A 1 77 ? -2.381 -1.356 -13.172 1 97.25 77 ALA A N 1
ATOM 535 C CA . ALA A 1 77 ? -1.225 -2.137 -13.609 1 97.25 77 ALA A CA 1
ATOM 536 C C . ALA A 1 77 ? -1.587 -3.047 -14.781 1 97.25 77 ALA A C 1
ATOM 538 O O . ALA A 1 77 ? -0.853 -3.121 -15.766 1 97.25 77 ALA A O 1
ATOM 539 N N . LEU A 1 78 ? -2.717 -3.764 -14.664 1 98.38 78 LEU A N 1
ATOM 540 C CA . LEU A 1 78 ? -3.158 -4.668 -15.719 1 98.38 78 LEU A CA 1
ATOM 541 C C . LEU A 1 78 ? -3.402 -3.908 -17.016 1 98.38 78 LEU A C 1
ATOM 543 O O . LEU A 1 78 ? -3.016 -4.367 -18.094 1 98.38 78 LEU A O 1
ATOM 547 N N . LYS A 1 79 ? -3.986 -2.762 -16.875 1 97.44 79 LYS A N 1
ATOM 548 C CA . LYS A 1 79 ? -4.355 -1.969 -18.047 1 97.44 79 LYS A CA 1
ATOM 549 C C . LYS A 1 79 ? -3.123 -1.37 -18.719 1 97.44 79 LYS A C 1
ATOM 551 O O . LYS A 1 79 ? -3.004 -1.389 -19.953 1 97.44 79 LYS A O 1
ATOM 556 N N . ASN A 1 80 ? -2.17 -0.889 -17.938 1 96.25 80 ASN A N 1
ATOM 557 C CA . ASN A 1 80 ? -1.123 -0.028 -18.469 1 96.25 80 ASN A CA 1
ATOM 558 C C . ASN A 1 80 ? 0.17 -0.803 -18.703 1 96.25 80 ASN A C 1
ATOM 560 O O . ASN A 1 80 ? 1.019 -0.373 -19.5 1 96.25 80 ASN A O 1
ATOM 564 N N . GLU A 1 81 ? 0.29 -1.923 -18.047 1 97.19 81 GLU A N 1
ATOM 565 C CA . GLU A 1 81 ? 1.62 -2.525 -18.047 1 97.19 81 GLU A CA 1
ATOM 566 C C . GLU A 1 81 ? 1.572 -3.965 -18.547 1 97.19 81 GLU A C 1
ATOM 568 O O . GLU A 1 81 ? 2.604 -4.535 -18.906 1 97.19 81 GLU A O 1
ATOM 573 N N . SER A 1 82 ? 0.431 -4.621 -18.516 1 98.06 82 SER A N 1
ATOM 574 C CA . SER A 1 82 ? 0.352 -6.027 -18.906 1 98.06 82 SER A CA 1
ATOM 575 C C . SER A 1 82 ? -0.169 -6.184 -20.328 1 98.06 82 SER A C 1
ATOM 577 O O . SER A 1 82 ? -0.629 -5.215 -20.938 1 98.06 82 SER A O 1
ATOM 579 N N . LYS A 1 83 ? -0.07 -7.363 -20.875 1 98.31 83 LYS A N 1
ATOM 580 C CA . LYS A 1 83 ? -0.627 -7.719 -22.172 1 98.31 83 LYS A CA 1
ATOM 581 C C . LYS A 1 83 ? -1.76 -8.734 -22.031 1 98.31 83 LYS A C 1
ATOM 583 O O . LYS A 1 83 ? -2.068 -9.469 -22.969 1 98.31 83 LYS A O 1
ATOM 588 N N . VAL A 1 84 ? -2.277 -8.836 -20.766 1 98.5 84 VAL A N 1
ATOM 589 C CA . VAL A 1 84 ? -3.404 -9.727 -20.5 1 98.5 84 VAL A CA 1
ATOM 590 C C . VAL A 1 84 ? -4.586 -9.336 -21.391 1 98.5 84 VAL A C 1
ATOM 592 O O . VAL A 1 84 ? -4.867 -8.148 -21.578 1 98.5 84 VAL A O 1
ATOM 595 N N . THR A 1 85 ? -5.266 -10.328 -21.875 1 97.38 85 THR A N 1
ATOM 596 C CA . THR A 1 85 ? -6.379 -10.086 -22.781 1 97.38 85 THR A CA 1
ATOM 597 C C . THR A 1 85 ? -7.559 -9.469 -22.047 1 97.38 85 THR A C 1
ATOM 599 O O . THR A 1 85 ? -7.969 -9.961 -21 1 97.38 85 THR A O 1
ATOM 602 N N . ASP A 1 86 ? -8.055 -8.375 -22.516 1 95.06 86 ASP A N 1
ATOM 603 C CA . ASP A 1 86 ? -9.211 -7.664 -22 1 95.06 86 ASP A CA 1
ATOM 604 C C . ASP A 1 86 ? -9.062 -7.402 -20.5 1 95.06 86 ASP A C 1
ATOM 606 O O . ASP A 1 86 ? -9.898 -7.828 -19.703 1 95.06 86 ASP A O 1
ATOM 610 N N . PRO A 1 87 ? -8.07 -6.641 -20.156 1 94.62 87 PRO A N 1
ATOM 611 C CA . PRO A 1 87 ? -7.781 -6.41 -18.734 1 94.62 87 PRO A CA 1
ATOM 612 C C . PRO A 1 87 ? -8.961 -5.785 -17.984 1 94.62 87 PRO A C 1
ATOM 614 O O . PRO A 1 87 ? -9.109 -5.992 -16.781 1 94.62 87 PRO A O 1
ATOM 617 N N . ALA A 1 88 ? -9.867 -5.129 -18.625 1 93.06 88 ALA A N 1
ATOM 618 C CA . ALA A 1 88 ? -11.016 -4.484 -18 1 93.06 88 ALA A CA 1
ATOM 619 C C . ALA A 1 88 ? -11.992 -5.52 -17.438 1 93.06 88 ALA A C 1
ATOM 621 O O . ALA A 1 88 ? -12.789 -5.219 -16.547 1 93.06 88 ALA A O 1
ATOM 622 N N . LYS A 1 89 ? -11.922 -6.754 -17.922 1 93.81 89 LYS A N 1
ATOM 623 C CA . LYS A 1 89 ? -12.836 -7.809 -17.516 1 93.81 89 LYS A CA 1
ATOM 624 C C . LYS A 1 89 ? -12.133 -8.82 -16.609 1 93.81 89 LYS A C 1
ATOM 626 O O . LYS A 1 89 ? -12.719 -9.844 -16.25 1 93.81 89 LYS A O 1
ATOM 631 N N . SER A 1 90 ? -10.938 -8.539 -16.25 1 96.06 90 SER A N 1
ATOM 632 C CA . SER A 1 90 ? -10.078 -9.508 -15.57 1 96.06 90 SER A CA 1
ATOM 633 C C . SER A 1 90 ? -10.422 -9.609 -14.086 1 96.06 90 SER A C 1
ATOM 635 O O . SER A 1 90 ? -10.117 -10.609 -13.438 1 96.06 90 SER A O 1
ATOM 637 N N . LEU A 1 91 ? -11.047 -8.523 -13.578 1 98.06 91 LEU A N 1
ATOM 638 C CA . LEU A 1 91 ? -11.211 -8.43 -12.133 1 98.06 91 LEU A CA 1
ATOM 639 C C . LEU A 1 91 ? -12.68 -8.242 -11.758 1 98.06 91 LEU A C 1
ATOM 641 O O . LEU A 1 91 ? -13.25 -7.172 -12 1 98.06 91 LEU A O 1
ATOM 645 N N . ALA A 1 92 ? -13.289 -9.281 -11.188 1 97.5 92 ALA A N 1
ATOM 646 C CA . ALA A 1 92 ? -14.625 -9.141 -10.609 1 97.5 92 ALA A CA 1
ATOM 647 C C . ALA A 1 92 ? -14.586 -8.336 -9.312 1 97.5 92 ALA A C 1
ATOM 649 O O . ALA A 1 92 ? -13.68 -8.523 -8.492 1 97.5 92 ALA A O 1
ATOM 650 N N . VAL A 1 93 ? -15.539 -7.465 -9.141 1 97.62 93 VAL A N 1
ATOM 651 C CA . VAL A 1 93 ? -15.555 -6.617 -7.953 1 97.62 93 VAL A CA 1
ATOM 652 C C . VAL A 1 93 ? -16.562 -7.164 -6.938 1 97.62 93 VAL A C 1
ATOM 654 O O . VAL A 1 93 ? -17.75 -7.305 -7.238 1 97.62 93 VAL A O 1
ATOM 657 N N . LEU A 1 94 ? -16.047 -7.512 -5.773 1 97.5 94 LEU A N 1
ATOM 658 C CA . LEU A 1 94 ? -16.891 -7.918 -4.648 1 97.5 94 LEU A CA 1
ATOM 659 C C . LEU A 1 94 ? -17.016 -6.785 -3.637 1 97.5 94 LEU A C 1
ATOM 661 O O . LEU A 1 94 ? -16.125 -6.562 -2.82 1 97.5 94 LEU A O 1
ATOM 665 N N . LYS A 1 95 ? -18.094 -6.098 -3.508 1 94.06 95 LYS A N 1
ATOM 666 C CA . LYS A 1 95 ? -18.297 -4.824 -2.822 1 94.06 95 LYS A CA 1
ATOM 667 C C . LYS A 1 95 ? -18.078 -4.969 -1.32 1 94.06 95 LYS A C 1
ATOM 669 O O . LYS A 1 95 ? -17.672 -4.012 -0.657 1 94.06 95 LYS A O 1
ATOM 674 N N . TYR A 1 96 ? -18.203 -6.074 -0.704 1 93.56 96 TYR A N 1
ATOM 675 C CA . TYR A 1 96 ? -18.125 -6.18 0.748 1 93.56 96 TYR A CA 1
ATOM 676 C C . TYR A 1 96 ? -16.859 -6.918 1.171 1 93.56 96 TYR A C 1
ATOM 678 O O . TYR A 1 96 ? -16.766 -7.387 2.307 1 93.56 96 TYR A O 1
ATOM 686 N N . GLN A 1 97 ? -15.922 -7.02 0.252 1 96.5 97 GLN A N 1
ATOM 687 C CA . GLN A 1 97 ? -14.641 -7.664 0.543 1 96.5 97 GLN A CA 1
ATOM 688 C C . GLN A 1 97 ? -13.477 -6.719 0.27 1 96.5 97 GLN A C 1
ATOM 690 O O . GLN A 1 97 ? -13.562 -5.852 -0.604 1 96.5 97 GLN A O 1
ATOM 695 N N . ALA A 1 98 ? -12.453 -6.875 1.065 1 97.75 98 ALA A N 1
ATOM 696 C CA . ALA A 1 98 ? -11.211 -6.152 0.779 1 97.75 98 ALA A CA 1
ATOM 697 C C . ALA A 1 98 ? -10.445 -6.816 -0.358 1 97.75 98 ALA A C 1
ATOM 699 O O . ALA A 1 98 ? -10.586 -8.016 -0.599 1 97.75 98 ALA A O 1
ATOM 700 N N . THR A 1 99 ? -9.734 -6 -1.087 1 98.56 99 THR A N 1
ATOM 701 C CA . THR A 1 99 ? -8.781 -6.562 -2.037 1 98.56 99 THR A CA 1
ATOM 702 C C . THR A 1 99 ? -7.652 -7.289 -1.307 1 98.56 99 THR A C 1
ATOM 704 O O . THR A 1 99 ? -7.105 -6.77 -0.332 1 98.56 99 THR A O 1
ATOM 707 N N . ALA A 1 100 ? -7.352 -8.492 -1.732 1 98.69 100 ALA A N 1
ATOM 708 C CA . ALA A 1 100 ? -6.254 -9.234 -1.126 1 98.69 100 ALA A CA 1
ATOM 709 C C . ALA A 1 100 ? -4.949 -8.445 -1.191 1 98.69 100 ALA A C 1
ATOM 711 O O . ALA A 1 100 ? -4.617 -7.867 -2.229 1 98.69 100 ALA A O 1
ATOM 712 N N . THR A 1 101 ? -4.238 -8.375 -0.054 1 98.69 101 THR A N 1
ATOM 713 C CA . THR A 1 101 ? -2.998 -7.621 0.068 1 98.69 101 THR A CA 1
ATOM 714 C C . THR A 1 101 ? -2.023 -8.32 1.009 1 98.69 101 THR A C 1
ATOM 716 O O . THR A 1 101 ? -2.424 -8.828 2.061 1 98.69 101 THR A O 1
ATOM 719 N N . CYS A 1 102 ? -0.825 -8.438 0.563 1 97.44 102 CYS A N 1
ATOM 720 C CA . CYS A 1 102 ? 0.223 -9.016 1.397 1 97.44 102 CYS A CA 1
ATOM 721 C C . CYS A 1 102 ? 1.31 -7.984 1.696 1 97.44 102 CYS A C 1
ATOM 723 O O . CYS A 1 102 ? 1.939 -7.457 0.778 1 97.44 102 CYS A O 1
ATOM 725 N N . VAL A 1 103 ? 1.535 -7.68 2.93 1 97.94 103 VAL A N 1
ATOM 726 C CA . VAL A 1 103 ? 2.643 -6.844 3.379 1 97.94 103 VAL A CA 1
ATOM 727 C C . VAL A 1 103 ? 3.83 -7.719 3.768 1 97.94 103 VAL A C 1
ATOM 729 O O . VAL A 1 103 ? 3.752 -8.492 4.723 1 97.94 103 VAL A O 1
ATOM 732 N N . ALA A 1 104 ? 4.836 -7.562 3.049 1 96.06 104 ALA A N 1
ATOM 733 C CA . ALA A 1 104 ? 6.039 -8.352 3.289 1 96.06 104 ALA A CA 1
ATOM 734 C C . ALA A 1 104 ? 7.148 -7.496 3.893 1 96.06 104 ALA A C 1
ATOM 736 O O . ALA A 1 104 ? 7.59 -6.52 3.281 1 96.06 104 ALA A O 1
ATOM 737 N N . MET A 1 105 ? 7.602 -7.836 5.004 1 95.69 105 MET A N 1
ATOM 738 C CA . MET A 1 105 ? 8.734 -7.199 5.676 1 95.69 105 MET A CA 1
ATOM 739 C C . MET A 1 105 ? 9.992 -8.047 5.543 1 95.69 105 MET A C 1
ATOM 741 O O . MET A 1 105 ? 9.969 -9.242 5.836 1 95.69 105 MET A O 1
ATOM 745 N N . HIS A 1 106 ? 11.055 -7.434 5.129 1 93.38 106 HIS A N 1
ATOM 746 C CA . HIS A 1 106 ? 12.258 -8.211 4.852 1 93.38 106 HIS A CA 1
ATOM 747 C C . HIS A 1 106 ? 13.516 -7.434 5.23 1 93.38 106 HIS A C 1
ATOM 749 O O . HIS A 1 106 ? 13.469 -6.211 5.383 1 93.38 106 HIS A O 1
ATOM 755 N N . GLY A 1 107 ? 14.617 -8.062 5.367 1 91.31 107 GLY A N 1
ATOM 756 C CA . GLY A 1 107 ? 15.938 -7.539 5.66 1 91.31 107 GLY A CA 1
ATOM 757 C C . GLY A 1 107 ? 17 -8.617 5.738 1 91.31 107 GLY A C 1
ATOM 758 O O . GLY A 1 107 ? 16.688 -9.805 5.77 1 91.31 107 GLY A O 1
ATOM 759 N N . PRO A 1 108 ? 18.281 -8.211 5.703 1 87 108 PRO A N 1
ATOM 760 C CA . PRO A 1 108 ? 19.375 -9.188 5.688 1 87 108 PRO A CA 1
ATOM 761 C C . PRO A 1 108 ? 19.359 -10.117 6.898 1 87 108 PRO A C 1
ATOM 763 O O . PRO A 1 108 ? 19.781 -11.273 6.797 1 87 108 PRO A O 1
ATOM 766 N N . ARG A 1 109 ? 18.891 -9.664 7.988 1 88.62 109 ARG A N 1
ATOM 767 C CA . ARG A 1 109 ? 18.891 -10.461 9.211 1 88.62 109 ARG A CA 1
ATOM 768 C C . ARG A 1 109 ? 17.469 -10.695 9.711 1 88.62 109 ARG A C 1
ATOM 770 O O . ARG A 1 109 ? 17.266 -10.938 10.906 1 88.62 109 ARG A O 1
ATOM 777 N N . VAL A 1 110 ? 16.594 -10.383 8.875 1 88 110 VAL A N 1
ATOM 778 C CA . VAL A 1 110 ? 15.188 -10.539 9.219 1 88 110 VAL A CA 1
ATOM 779 C C . VAL A 1 110 ? 14.57 -11.648 8.383 1 88 110 VAL A C 1
ATOM 781 O O . VAL A 1 110 ? 14.633 -11.617 7.148 1 88 110 VAL A O 1
ATOM 784 N N . ASP A 1 111 ? 14.086 -12.695 9.062 1 86.62 111 ASP A N 1
ATOM 785 C CA . ASP A 1 111 ? 13.289 -13.664 8.328 1 86.62 111 ASP A CA 1
ATOM 786 C C . ASP A 1 111 ? 12.07 -13 7.684 1 86.62 111 ASP A C 1
ATOM 788 O O . ASP A 1 111 ? 11.344 -12.258 8.344 1 86.62 111 ASP A O 1
ATOM 792 N N . ARG A 1 112 ? 11.891 -13.219 6.477 1 88.81 112 ARG A N 1
ATOM 793 C CA . ARG A 1 112 ? 10.758 -12.633 5.777 1 88.81 112 ARG A CA 1
ATOM 794 C C . ARG A 1 112 ? 9.453 -12.875 6.535 1 88.81 112 ARG A C 1
ATOM 796 O O . ARG A 1 112 ? 9.148 -14.016 6.891 1 88.81 112 ARG A O 1
ATOM 803 N N . THR A 1 113 ? 8.766 -11.805 6.824 1 92.81 113 THR A N 1
ATOM 804 C CA . THR A 1 113 ? 7.562 -11.82 7.645 1 92.81 113 THR A CA 1
ATOM 805 C C . THR A 1 113 ? 6.398 -11.156 6.906 1 92.81 113 THR A C 1
ATOM 807 O O . THR A 1 113 ? 6.582 -10.141 6.234 1 92.81 113 THR A O 1
ATOM 810 N N . PHE A 1 114 ? 5.195 -11.773 7.121 1 93.75 114 PHE A N 1
ATOM 811 C CA . PHE A 1 114 ? 4.078 -11.32 6.305 1 93.75 114 PHE A CA 1
ATOM 812 C C . PHE A 1 114 ? 2.871 -10.992 7.176 1 93.75 114 PHE A C 1
ATOM 814 O O . PHE A 1 114 ? 2.656 -11.625 8.211 1 93.75 114 PHE A O 1
ATOM 821 N N . VAL A 1 115 ? 2.164 -9.992 6.789 1 96.38 115 VAL A N 1
ATOM 822 C CA . VAL A 1 115 ? 0.791 -9.742 7.215 1 96.38 115 VAL A CA 1
ATOM 823 C C . VAL A 1 115 ? -0.118 -9.633 5.992 1 96.38 115 VAL A C 1
ATOM 825 O O . VAL A 1 115 ? 0.111 -8.797 5.117 1 96.38 115 VAL A O 1
ATOM 828 N N . SER A 1 116 ? -1.179 -10.461 5.988 1 96.69 116 SER A N 1
ATOM 829 C CA . SER A 1 116 ? -1.959 -10.547 4.758 1 96.69 116 SER A CA 1
ATOM 830 C C . SER A 1 116 ? -3.453 -10.43 5.043 1 96.69 116 SER A C 1
ATOM 832 O O . SER A 1 116 ? -3.916 -10.797 6.121 1 96.69 116 SER A O 1
ATOM 834 N N . THR A 1 117 ? -4.164 -9.836 4.125 1 97.69 117 THR A N 1
ATOM 835 C CA . THR A 1 117 ? -5.605 -9.992 3.984 1 97.69 117 THR A CA 1
ATOM 836 C C . THR A 1 117 ? -5.949 -10.703 2.678 1 97.69 117 THR A C 1
ATOM 838 O O . THR A 1 117 ? -5.395 -10.375 1.626 1 97.69 117 THR A O 1
ATOM 841 N N . TYR A 1 118 ? -6.852 -11.664 2.721 1 97.5 118 TYR A N 1
ATOM 842 C CA . TYR A 1 118 ? -7.145 -12.461 1.537 1 97.5 118 TYR A CA 1
ATOM 843 C C . TYR A 1 118 ? -8.438 -12 0.874 1 97.5 118 TYR A C 1
ATOM 845 O O . TYR A 1 118 ? -8.609 -12.141 -0.34 1 97.5 118 TYR A O 1
ATOM 853 N N . GLY A 1 119 ? -9.406 -11.492 1.647 1 97.06 119 GLY A N 1
ATOM 854 C CA . GLY A 1 119 ? -10.594 -10.789 1.193 1 97.06 119 GLY A CA 1
ATOM 855 C C . GLY A 1 119 ? -11.273 -11.453 0.01 1 97.06 119 GLY A C 1
ATOM 856 O O . GLY A 1 119 ? -11.641 -12.625 0.08 1 97.06 119 GLY A O 1
ATOM 857 N N . ALA A 1 120 ? -11.336 -10.719 -1.102 1 98.31 120 ALA A N 1
ATOM 858 C CA . ALA A 1 120 ? -12.062 -11.117 -2.307 1 98.31 120 ALA A CA 1
ATOM 859 C C . ALA A 1 120 ? -11.445 -12.375 -2.918 1 98.31 120 ALA A C 1
ATOM 861 O O . ALA A 1 120 ? -12.164 -13.234 -3.439 1 98.31 120 ALA A O 1
ATOM 862 N N . ALA A 1 121 ? -10.172 -12.516 -2.861 1 98.31 121 ALA A N 1
ATOM 863 C CA . ALA A 1 121 ? -9.516 -13.68 -3.436 1 98.31 121 ALA A CA 1
ATOM 864 C C . ALA A 1 121 ? -9.977 -14.969 -2.744 1 98.31 121 ALA A C 1
ATOM 866 O O . ALA A 1 121 ? -10.172 -15.992 -3.396 1 98.31 121 ALA A O 1
ATOM 867 N N . LYS A 1 122 ? -10.148 -14.898 -1.475 1 97.62 122 LYS A N 1
ATOM 868 C CA . LYS A 1 122 ? -10.508 -16.047 -0.661 1 97.62 122 LYS A CA 1
ATOM 869 C C . LYS A 1 122 ? -11.984 -16.406 -0.839 1 97.62 122 LYS A C 1
ATOM 871 O O . LYS A 1 122 ? -12.336 -17.594 -0.884 1 97.62 122 LYS A O 1
ATOM 876 N N . THR A 1 123 ? -12.844 -15.422 -1.029 1 97.31 123 THR A N 1
ATOM 877 C CA . THR A 1 123 ? -14.273 -15.656 -0.892 1 97.31 123 THR A CA 1
ATOM 878 C C . THR A 1 123 ? -14.93 -15.82 -2.262 1 97.31 123 THR A C 1
ATOM 880 O O . THR A 1 123 ? -16.016 -16.391 -2.371 1 97.31 123 THR A O 1
ATOM 883 N N . ALA A 1 124 ? -14.32 -15.336 -3.279 1 97.75 124 ALA A N 1
ATOM 884 C CA . ALA A 1 124 ? -14.938 -15.359 -4.602 1 97.75 124 ALA A CA 1
ATOM 885 C C . ALA A 1 124 ? -15.211 -16.797 -5.051 1 97.75 124 ALA A C 1
ATOM 887 O O . ALA A 1 124 ? -14.352 -17.656 -4.941 1 97.75 124 ALA A O 1
ATOM 888 N N . THR A 1 125 ? -16.406 -17.031 -5.539 1 96.75 125 THR A N 1
ATOM 889 C CA . THR A 1 125 ? -16.797 -18.328 -6.078 1 96.75 125 THR A CA 1
ATOM 890 C C . THR A 1 125 ? -16.531 -18.391 -7.582 1 96.75 125 THR A C 1
ATOM 892 O O . THR A 1 125 ? -16.312 -17.359 -8.219 1 96.75 125 THR A O 1
ATOM 895 N N . LEU A 1 126 ? -16.594 -19.641 -8.094 1 95.44 126 LEU A N 1
ATOM 896 C CA . LEU A 1 126 ? -16.406 -19.797 -9.531 1 95.44 126 LEU A CA 1
ATOM 897 C C . LEU A 1 126 ? -17.469 -19.047 -10.312 1 95.44 126 LEU A C 1
ATOM 899 O O . LEU A 1 126 ? -17.172 -18.438 -11.352 1 95.44 126 LEU A O 1
ATOM 903 N N . ASN A 1 127 ? -18.625 -19.016 -9.773 1 94.06 127 ASN A N 1
ATOM 904 C CA . ASN A 1 127 ? -19.719 -18.312 -10.43 1 94.06 127 ASN A CA 1
ATOM 905 C C . ASN A 1 127 ? -19.469 -16.797 -10.5 1 94.06 127 ASN A C 1
ATOM 907 O O . ASN A 1 127 ? -19.875 -16.141 -11.461 1 94.06 127 ASN A O 1
ATOM 911 N N . GLN A 1 128 ? -18.781 -16.297 -9.555 1 95.06 128 GLN A N 1
ATOM 912 C CA . GLN A 1 128 ? -18.484 -14.867 -9.508 1 95.06 128 GLN A CA 1
ATOM 913 C C . GLN A 1 128 ? -17.297 -14.531 -10.391 1 95.06 128 GLN A C 1
ATOM 915 O O . GLN A 1 128 ? -17.188 -13.414 -10.906 1 95.06 128 GLN A O 1
ATOM 920 N N . LEU A 1 129 ? -16.406 -15.492 -10.594 1 96.38 129 LEU A N 1
ATOM 921 C CA . LEU A 1 129 ? -15.172 -15.242 -11.328 1 96.38 129 LEU A CA 1
ATOM 922 C C . LEU A 1 129 ? -15.398 -15.398 -12.828 1 96.38 129 LEU A C 1
ATOM 924 O O . LEU A 1 129 ? -14.766 -14.703 -13.633 1 96.38 129 LEU A O 1
ATOM 928 N N . LEU A 1 130 ? -16.25 -16.266 -13.203 1 93.62 130 LEU A N 1
ATOM 929 C CA . LEU A 1 130 ? -16.375 -16.641 -14.609 1 93.62 130 LEU A CA 1
ATOM 930 C C . LEU A 1 130 ? -17.531 -15.906 -15.281 1 93.62 130 LEU A C 1
ATOM 932 O O . LEU A 1 130 ? -18.594 -15.727 -14.672 1 93.62 130 LEU A O 1
ATOM 936 N N . PRO A 1 131 ? -17.25 -15.523 -16.469 1 83.62 131 PRO A N 1
ATOM 937 C CA . PRO A 1 131 ? -18.328 -14.906 -17.219 1 83.62 131 PRO A CA 1
ATOM 938 C C . PRO A 1 131 ? -19.547 -15.82 -17.375 1 83.62 131 PRO A C 1
ATOM 940 O O . PRO A 1 131 ? -19.391 -17.016 -17.672 1 83.62 131 PRO A O 1
ATOM 943 N N . GLY A 1 132 ? -20.703 -15.297 -17.125 1 79.62 132 GLY A N 1
ATOM 944 C CA . GLY A 1 132 ? -21.922 -16.078 -17.25 1 79.62 132 GLY A CA 1
ATOM 945 C C . GLY A 1 132 ? -22.094 -17.094 -16.125 1 79.62 132 GLY A C 1
ATOM 946 O O . GLY A 1 132 ? -23.047 -17.875 -16.125 1 79.62 132 GLY A O 1
ATOM 947 N N . GLY A 1 133 ? -21.141 -17.188 -15.32 1 77.5 133 GLY A N 1
ATOM 948 C CA . GLY A 1 133 ? -21.25 -17.969 -14.102 1 77.5 133 GLY A CA 1
ATOM 949 C C . GLY A 1 133 ? -20.797 -19.406 -14.273 1 77.5 133 GLY A C 1
ATOM 950 O O . GLY A 1 133 ? -21 -20.234 -13.383 1 77.5 133 GLY A O 1
ATOM 951 N N . ASN A 1 134 ? -20.328 -19.734 -15.453 1 77.94 134 ASN A N 1
ATOM 952 C CA . ASN A 1 134 ? -19.875 -21.109 -15.609 1 77.94 134 ASN A CA 1
ATOM 953 C C . ASN A 1 134 ? -18.734 -21.219 -16.625 1 77.94 134 ASN A C 1
ATOM 955 O O . ASN A 1 134 ? -18.391 -20.234 -17.266 1 77.94 134 ASN A O 1
ATOM 959 N N . ALA A 1 135 ? -18.203 -22.391 -16.656 1 84.94 135 ALA A N 1
ATOM 960 C CA . ALA A 1 135 ? -17 -22.656 -17.438 1 84.94 135 ALA A CA 1
ATOM 961 C C . ALA A 1 135 ? -17.312 -22.766 -18.922 1 84.94 135 ALA A C 1
ATOM 963 O O . ALA A 1 135 ? -16.422 -22.719 -19.766 1 84.94 135 ALA A O 1
ATOM 964 N N . ASP A 1 136 ? -18.562 -22.812 -19.25 1 86.12 136 ASP A N 1
ATOM 965 C CA . ASP A 1 136 ? -18.969 -23.062 -20.625 1 86.12 136 ASP A CA 1
ATOM 966 C C . ASP A 1 136 ? -18.719 -21.828 -21.5 1 86.12 136 ASP A C 1
ATOM 968 O O . ASP A 1 136 ? -18.531 -21.953 -22.703 1 86.12 136 ASP A O 1
ATOM 972 N N . ALA A 1 137 ? -18.656 -20.75 -20.859 1 86.56 137 ALA A N 1
ATOM 973 C CA . ALA A 1 137 ? -18.531 -19.5 -21.609 1 86.56 137 ALA A CA 1
ATOM 974 C C . ALA A 1 137 ? -17.062 -19.172 -21.875 1 86.56 137 ALA A C 1
ATOM 976 O O . ALA A 1 137 ? -16.766 -18.234 -22.625 1 86.56 137 ALA A O 1
ATOM 977 N N . LEU A 1 138 ? -16.188 -19.984 -21.344 1 91.94 138 LEU A N 1
ATOM 978 C CA . LEU A 1 138 ? -14.766 -19.703 -21.516 1 91.94 138 LEU A CA 1
ATOM 979 C C . LEU A 1 138 ? -14.32 -20.047 -22.938 1 91.94 138 LEU A C 1
ATOM 981 O O . LEU A 1 138 ? -14.609 -21.141 -23.438 1 91.94 138 LEU A O 1
ATOM 985 N N . ASP A 1 139 ? -13.719 -19.109 -23.594 1 91.75 139 ASP A N 1
ATOM 986 C CA . ASP A 1 139 ? -13.078 -19.328 -24.891 1 91.75 139 ASP A CA 1
ATOM 987 C C . ASP A 1 139 ? -11.578 -19.594 -24.719 1 91.75 139 ASP A C 1
ATOM 989 O O . ASP A 1 139 ? -10.758 -18.688 -24.891 1 91.75 139 ASP A O 1
ATOM 993 N N . ALA A 1 140 ? -11.273 -20.812 -24.359 1 95.69 140 ALA A N 1
ATOM 994 C CA . ALA A 1 140 ? -9.891 -21.203 -24.062 1 95.69 140 ALA A CA 1
ATOM 995 C C . ALA A 1 140 ? -9.633 -22.641 -24.469 1 95.69 140 ALA A C 1
ATOM 997 O O . ALA A 1 140 ? -10.562 -23.453 -24.547 1 95.69 140 ALA A O 1
ATOM 998 N N . THR A 1 141 ? -8.43 -22.906 -24.781 1 96.81 141 THR A N 1
ATOM 999 C CA . THR A 1 141 ? -8 -24.281 -25.031 1 96.81 141 THR A CA 1
ATOM 1000 C C . THR A 1 141 ? -7.332 -24.859 -23.781 1 96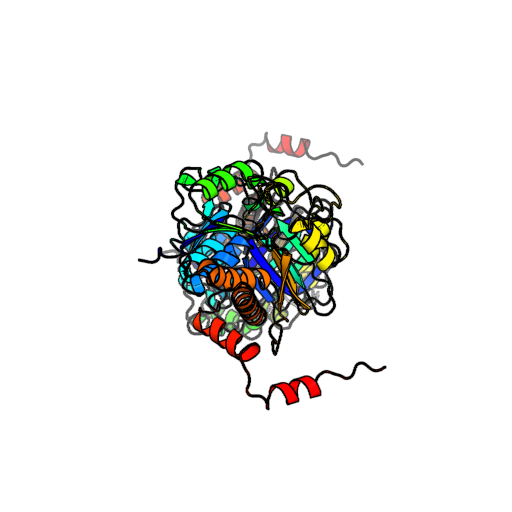.81 141 THR A C 1
ATOM 1002 O O . THR A 1 141 ? -7.168 -26.078 -23.672 1 96.81 141 THR A O 1
ATOM 1005 N N . HIS A 1 142 ? -6.926 -23.953 -22.859 1 97.69 142 HIS A N 1
ATOM 1006 C CA . HIS A 1 142 ? -6.289 -24.328 -21.594 1 97.69 142 HIS A CA 1
ATOM 1007 C C . HIS A 1 142 ? -6.793 -23.453 -20.453 1 97.69 142 HIS A C 1
ATOM 1009 O O . HIS A 1 142 ? -6.973 -22.25 -20.625 1 97.69 142 HIS A O 1
ATOM 1015 N N . VAL A 1 143 ? -7.078 -24.062 -19.328 1 97.94 143 VAL A N 1
ATOM 1016 C CA . VAL A 1 143 ? -7.438 -23.328 -18.125 1 97.94 143 VAL A CA 1
ATOM 1017 C C . VAL A 1 143 ? -6.414 -23.609 -17.031 1 97.94 143 VAL A C 1
ATOM 1019 O O . VAL A 1 143 ? -6.066 -24.766 -16.766 1 97.94 143 VAL A O 1
ATOM 1022 N N . HIS A 1 144 ? -5.898 -22.562 -16.469 1 98.69 144 HIS A N 1
ATOM 1023 C CA . HIS A 1 144 ? -4.973 -22.688 -15.344 1 98.69 144 HIS A CA 1
ATOM 1024 C C . HIS A 1 144 ? -5.59 -22.141 -14.055 1 98.69 144 HIS A C 1
ATOM 1026 O O . HIS A 1 144 ? -6.121 -21.031 -14.039 1 98.69 144 HIS A O 1
ATOM 1032 N N . ILE A 1 145 ? -5.496 -22.906 -13.023 1 98.25 145 ILE A N 1
ATOM 1033 C CA . ILE A 1 145 ? -5.961 -22.5 -11.703 1 98.25 145 ILE A CA 1
ATOM 1034 C C . ILE A 1 145 ? -4.766 -22.125 -10.828 1 98.25 145 ILE A C 1
ATOM 1036 O O . ILE A 1 145 ? -3.889 -22.969 -10.578 1 98.25 145 ILE A O 1
ATOM 1040 N N . GLY A 1 146 ? -4.738 -20.891 -10.398 1 98.12 146 GLY A N 1
ATOM 1041 C CA . GLY A 1 146 ? -3.67 -20.422 -9.531 1 98.12 146 GLY A CA 1
ATOM 1042 C C . GLY A 1 146 ? -4.164 -19.969 -8.172 1 98.12 146 GLY A C 1
ATOM 1043 O O . GLY A 1 146 ? -5.238 -19.375 -8.055 1 98.12 146 GLY A O 1
ATOM 1044 N N . GLY A 1 147 ? -3.348 -20.297 -7.156 1 97.44 147 GLY A N 1
ATOM 1045 C CA . GLY A 1 147 ? -3.676 -19.844 -5.812 1 97.44 147 GLY A CA 1
ATOM 1046 C C . GLY A 1 147 ? -4.762 -20.672 -5.156 1 97.44 147 GLY A C 1
ATOM 1047 O O . GLY A 1 147 ? -5.609 -20.141 -4.438 1 97.44 147 GLY A O 1
ATOM 1048 N N . PHE A 1 148 ? -4.801 -21.953 -5.359 1 97.38 148 PHE A N 1
ATOM 1049 C CA . PHE A 1 148 ? -5.848 -22.859 -4.914 1 97.38 148 PHE A CA 1
ATOM 1050 C C . PHE A 1 148 ? -6.102 -22.703 -3.42 1 97.38 148 PHE A C 1
ATOM 1052 O O . PHE A 1 148 ? -7.246 -22.547 -2.994 1 97.38 148 PHE A O 1
ATOM 1059 N N . TYR A 1 149 ? -5.055 -22.672 -2.639 1 96.88 149 TYR A N 1
ATOM 1060 C CA . TYR A 1 149 ? -5.246 -22.688 -1.192 1 96.88 149 TYR A CA 1
ATOM 1061 C C . TYR A 1 149 ? -5.754 -21.344 -0.699 1 96.88 149 TYR A C 1
ATOM 1063 O O . TYR A 1 149 ? -6.402 -21.266 0.346 1 96.88 149 TYR A O 1
ATOM 1071 N N . VAL A 1 150 ? -5.504 -20.297 -1.406 1 96.38 150 VAL A N 1
ATOM 1072 C CA . VAL A 1 150 ? -6.02 -18.984 -1.058 1 96.38 150 VAL A CA 1
ATOM 1073 C C . VAL A 1 150 ? -7.48 -18.875 -1.487 1 96.38 150 VAL A C 1
ATOM 1075 O O . VAL A 1 150 ? -8.32 -18.359 -0.74 1 96.38 150 VAL A O 1
ATOM 1078 N N . CYS A 1 151 ? -7.773 -19.391 -2.662 1 97.69 151 CYS A N 1
ATOM 1079 C CA . CYS A 1 151 ? -9.07 -19.219 -3.297 1 97.69 151 CYS A CA 1
ATOM 1080 C C . CYS A 1 151 ? -10.07 -20.266 -2.805 1 97.69 151 CYS A C 1
ATOM 1082 O O . CYS A 1 151 ? -10.578 -21.062 -3.592 1 97.69 151 CYS A O 1
ATOM 1084 N N . ARG A 1 152 ? -10.492 -20.172 -1.627 1 97.12 152 ARG A N 1
ATOM 1085 C CA . ARG A 1 152 ? -11.344 -21.172 -0.995 1 97.12 152 ARG A CA 1
ATOM 1086 C C . ARG A 1 152 ? -12.742 -21.172 -1.604 1 97.12 152 ARG A C 1
ATOM 1088 O O . ARG A 1 152 ? -13.406 -22.203 -1.677 1 97.12 152 ARG A O 1
ATOM 1095 N N . GLY A 1 153 ? -13.18 -20.062 -2.035 1 96.94 153 GLY A N 1
ATOM 1096 C CA . GLY A 1 153 ? -14.5 -19.938 -2.631 1 96.94 153 GLY A CA 1
ATOM 1097 C C . GLY A 1 153 ? -14.656 -20.75 -3.9 1 96.94 153 GLY A C 1
ATOM 1098 O O . GLY A 1 153 ? -15.781 -21.047 -4.324 1 96.94 153 GLY A O 1
ATOM 1099 N N . VAL A 1 154 ? -13.602 -21.125 -4.523 1 96.06 154 VAL A N 1
ATOM 1100 C CA . VAL A 1 154 ? -13.617 -21.844 -5.793 1 96.06 154 VAL A CA 1
ATOM 1101 C C . VAL A 1 154 ? -13.719 -23.344 -5.531 1 96.06 154 VAL A C 1
ATOM 1103 O O . VAL A 1 154 ? -14.055 -24.109 -6.434 1 96.06 154 VAL A O 1
ATOM 1106 N N . HIS A 1 155 ? -13.453 -23.812 -4.285 1 96.38 155 HIS A N 1
ATOM 1107 C CA . HIS A 1 155 ? -13.32 -25.219 -3.959 1 96.38 155 HIS A CA 1
ATOM 1108 C C . HIS A 1 155 ? -14.625 -25.969 -4.242 1 96.38 155 HIS A C 1
ATOM 1110 O O . HIS A 1 155 ? -14.602 -27.078 -4.793 1 96.38 155 HIS A O 1
ATOM 1116 N N . GLY A 1 156 ? -15.711 -25.359 -3.875 1 92.75 156 GLY A N 1
ATOM 1117 C CA . GLY A 1 156 ? -17 -26.031 -3.98 1 92.75 156 GLY A CA 1
ATOM 1118 C C . GLY A 1 156 ? -17.375 -26.375 -5.406 1 92.75 156 GLY A C 1
ATOM 1119 O O . GLY A 1 156 ? -17.984 -27.422 -5.652 1 92.75 156 GLY A O 1
ATOM 1120 N N . GLY A 1 157 ? -17.016 -25.656 -6.387 1 92.12 157 GLY A N 1
ATOM 1121 C CA . GLY A 1 157 ? -17.391 -25.859 -7.773 1 92.12 157 GLY A CA 1
ATOM 1122 C C . GLY A 1 157 ? -16.25 -26.375 -8.633 1 92.12 157 GLY A C 1
ATOM 1123 O O . GLY A 1 157 ? -16.422 -26.609 -9.828 1 92.12 157 GLY A O 1
ATOM 1124 N N . LEU A 1 158 ? -15.172 -26.703 -8.039 1 94.06 158 LEU A N 1
ATOM 1125 C CA . LEU A 1 158 ? -13.953 -26.938 -8.805 1 94.06 158 LEU A CA 1
ATOM 1126 C C . LEU A 1 158 ? -14.047 -28.266 -9.562 1 94.06 158 LEU A C 1
ATOM 1128 O O . LEU A 1 158 ? -13.766 -28.312 -10.766 1 94.06 158 LEU A O 1
ATOM 1132 N N . ALA A 1 159 ? -14.477 -29.328 -8.875 1 94.19 159 ALA A N 1
ATOM 1133 C CA . ALA A 1 159 ? -14.547 -30.641 -9.492 1 94.19 159 ALA A CA 1
ATOM 1134 C C . ALA A 1 159 ? -15.469 -30.641 -10.711 1 94.19 159 ALA A C 1
ATOM 1136 O O . ALA A 1 159 ? -15.109 -31.125 -11.773 1 94.19 159 ALA A O 1
ATOM 1137 N N . ALA A 1 160 ? -16.625 -30.062 -10.523 1 93.06 160 ALA A N 1
ATOM 1138 C CA . ALA A 1 160 ? -17.578 -29.969 -11.625 1 93.06 160 ALA A CA 1
ATOM 1139 C C . ALA A 1 160 ? -17.031 -29.125 -12.766 1 93.06 160 ALA A C 1
ATOM 1141 O O . ALA A 1 160 ? -17.219 -29.453 -13.938 1 93.06 160 ALA A O 1
ATOM 1142 N N . CYS A 1 161 ? -16.375 -28.094 -12.43 1 94.56 161 CYS A N 1
ATOM 1143 C CA . CYS A 1 161 ? -15.781 -27.203 -13.422 1 94.56 161 CYS A CA 1
ATOM 1144 C C . CYS A 1 161 ? -14.734 -27.938 -14.25 1 94.56 161 CYS A C 1
ATOM 1146 O O . CYS A 1 161 ? -14.773 -27.891 -15.484 1 94.56 161 CYS A O 1
ATOM 1148 N N . VAL A 1 162 ? -13.859 -28.656 -13.602 1 94.69 162 VAL A N 1
ATOM 1149 C CA . VAL A 1 162 ? -12.781 -29.375 -14.273 1 94.69 162 VAL A CA 1
ATOM 1150 C C . VAL A 1 162 ? -13.367 -30.438 -15.203 1 94.69 162 VAL A C 1
ATOM 1152 O O . VAL A 1 162 ? -12.953 -30.547 -16.359 1 94.69 162 VAL A O 1
ATOM 1155 N N . LYS A 1 163 ? -14.344 -31.156 -14.727 1 93.25 163 LYS A N 1
ATOM 1156 C CA . LYS A 1 163 ? -14.984 -32.188 -15.531 1 93.25 163 LYS A CA 1
ATOM 1157 C C . LYS A 1 163 ? -15.602 -31.609 -16.797 1 93.25 163 LYS A C 1
ATOM 1159 O O . LYS A 1 163 ? -15.453 -32.156 -17.891 1 93.25 163 LYS A O 1
ATOM 1164 N N . ARG A 1 164 ? -16.25 -30.531 -16.594 1 93.12 164 ARG A N 1
ATOM 1165 C CA . ARG A 1 164 ? -16.906 -29.875 -17.734 1 93.12 164 ARG A CA 1
ATOM 1166 C C . ARG A 1 164 ? -15.883 -29.406 -18.75 1 93.12 164 ARG A C 1
ATOM 1168 O O . ARG A 1 164 ? -16.094 -29.562 -19.953 1 93.12 164 ARG A O 1
ATOM 1175 N N . LEU A 1 165 ? -14.828 -28.828 -18.312 1 95.5 165 LEU A N 1
ATOM 1176 C CA . LEU A 1 165 ? -13.773 -28.344 -19.188 1 95.5 165 LEU A CA 1
ATOM 1177 C C . LEU A 1 165 ? -13.141 -29.5 -19.969 1 95.5 165 LEU A C 1
ATOM 1179 O O . LEU A 1 165 ? -13.008 -29.438 -21.188 1 95.5 165 LEU A O 1
ATOM 1183 N N . LYS A 1 166 ? -12.867 -30.531 -19.297 1 93.75 166 LYS A N 1
ATOM 1184 C CA . LYS A 1 166 ? -12.227 -31.688 -19.922 1 93.75 166 LYS A CA 1
ATOM 1185 C C . LYS A 1 166 ? -13.148 -32.344 -20.938 1 93.75 166 LYS A C 1
ATOM 1187 O O . LYS A 1 166 ? -12.695 -32.844 -21.969 1 93.75 166 LYS A O 1
ATOM 1192 N N . ALA A 1 167 ? -14.398 -32.344 -20.609 1 93.19 167 ALA A N 1
ATOM 1193 C CA . ALA A 1 167 ? -15.391 -32.906 -21.531 1 93.19 167 ALA A CA 1
ATOM 1194 C C . ALA A 1 167 ? -15.406 -32.125 -22.844 1 93.19 167 ALA A C 1
ATOM 1196 O O . ALA A 1 167 ? -15.758 -32.688 -23.891 1 93.19 167 ALA A O 1
ATOM 1197 N N . ARG A 1 168 ? -14.945 -30.938 -22.797 1 94.69 168 ARG A N 1
ATOM 1198 C CA . ARG A 1 168 ? -14.891 -30.094 -23.984 1 94.69 168 ARG A CA 1
ATOM 1199 C C . ARG A 1 168 ? -13.516 -30.141 -24.641 1 94.69 168 ARG A C 1
ATOM 1201 O O . ARG A 1 168 ? -13.242 -29.422 -25.594 1 94.69 168 ARG A O 1
ATOM 1208 N N . GLY A 1 169 ? -12.656 -30.938 -24.094 1 93.62 169 GLY A N 1
ATOM 1209 C CA . GLY A 1 169 ? -11.32 -31.094 -24.656 1 93.62 169 GLY A CA 1
ATOM 1210 C C . GLY A 1 169 ? -10.352 -30.031 -24.172 1 93.62 169 GLY A C 1
ATOM 1211 O O . GLY A 1 169 ? -9.25 -29.891 -24.719 1 93.62 169 GLY A O 1
ATOM 1212 N N . ILE A 1 170 ? -10.766 -29.25 -23.219 1 95.81 170 ILE A N 1
ATOM 1213 C CA . ILE A 1 170 ? -9.922 -28.188 -22.672 1 95.81 170 ILE A CA 1
ATOM 1214 C C . ILE A 1 170 ? -9 -28.766 -21.594 1 95.81 170 ILE A C 1
ATOM 1216 O O . ILE A 1 170 ? -9.445 -29.5 -20.703 1 95.81 170 ILE A O 1
ATOM 1220 N N . LYS A 1 171 ? -7.707 -28.484 -21.656 1 96.06 171 LYS A N 1
ATOM 1221 C CA . LYS A 1 171 ? -6.738 -28.938 -20.656 1 96.06 171 LYS A CA 1
ATOM 1222 C C . LYS A 1 171 ? -6.797 -28.062 -19.406 1 96.06 171 LYS A C 1
ATOM 1224 O O . LYS A 1 171 ? -7.035 -26.844 -19.5 1 96.06 171 LYS A O 1
ATOM 1229 N N . VAL A 1 172 ? -6.547 -28.672 -18.266 1 97.38 172 VAL A N 1
ATOM 1230 C CA . VAL A 1 172 ? -6.609 -27.953 -17 1 97.38 172 VAL A CA 1
ATOM 1231 C C . VAL A 1 172 ? -5.312 -28.156 -16.219 1 97.38 172 VAL A C 1
ATOM 1233 O O . VAL A 1 172 ? -4.879 -29.281 -16.016 1 97.38 172 VAL A O 1
ATOM 1236 N N . SER A 1 173 ? -4.66 -27.125 -15.859 1 98.25 173 SER A N 1
ATOM 1237 C CA . SER A 1 173 ? -3.496 -27.141 -14.984 1 98.25 173 SER A CA 1
ATOM 1238 C C . SER A 1 173 ? -3.766 -26.391 -13.688 1 98.25 173 SER A C 1
ATOM 1240 O O . SER A 1 173 ? -4.688 -25.578 -13.617 1 98.25 173 SER A O 1
ATOM 1242 N N . MET A 1 174 ? -2.947 -26.672 -12.625 1 98.5 174 MET A N 1
ATOM 1243 C CA . MET A 1 174 ? -3.164 -26.031 -11.336 1 98.5 174 MET A CA 1
ATOM 1244 C C . MET A 1 174 ? -1.847 -25.859 -10.586 1 98.5 174 MET A C 1
ATOM 1246 O O . MET A 1 174 ? -1.009 -26.75 -10.578 1 98.5 174 MET A O 1
ATOM 1250 N N . ASP A 1 175 ? -1.633 -24.734 -10.094 1 98.38 175 ASP A N 1
ATOM 1251 C CA . ASP A 1 175 ? -0.641 -24.453 -9.062 1 98.38 175 ASP A CA 1
ATOM 1252 C C . ASP A 1 175 ? -1.307 -24.234 -7.703 1 98.38 175 ASP A C 1
ATOM 1254 O O . ASP A 1 175 ? -2.021 -23.234 -7.508 1 98.38 175 ASP A O 1
ATOM 1258 N N . PRO A 1 176 ? -1.104 -25.141 -6.793 1 97.06 176 PRO A N 1
ATOM 1259 C CA . PRO A 1 176 ? -1.827 -25.047 -5.52 1 97.06 176 PRO A CA 1
ATOM 1260 C C . PRO A 1 176 ? -1.428 -23.828 -4.699 1 97.06 176 PRO A C 1
ATOM 1262 O O . PRO A 1 176 ? -2.281 -23.203 -4.066 1 97.06 176 PRO A O 1
ATOM 1265 N N . ASN A 1 177 ? -0.138 -23.469 -4.715 1 92.06 177 ASN A N 1
ATOM 1266 C CA . ASN A 1 177 ? 0.438 -22.438 -3.869 1 92.06 177 ASN A CA 1
ATOM 1267 C C . ASN A 1 177 ? 0.369 -22.812 -2.393 1 92.06 177 ASN A C 1
ATOM 1269 O O . ASN A 1 177 ? -0.186 -23.844 -2.037 1 92.06 177 ASN A O 1
ATOM 1273 N N . PHE A 1 178 ? 0.911 -22.031 -1.533 1 89.31 178 PHE A N 1
ATOM 1274 C CA . PHE A 1 178 ? 1.129 -22.375 -0.132 1 89.31 178 PHE A CA 1
ATOM 1275 C C . PHE A 1 178 ? -0.167 -22.266 0.662 1 89.31 178 PHE A C 1
ATOM 1277 O O . PHE A 1 178 ? -0.936 -21.312 0.467 1 89.31 178 PHE A O 1
ATOM 1284 N N . ASP A 1 179 ? -0.372 -23.203 1.501 1 92.25 179 ASP A N 1
ATOM 1285 C CA . ASP A 1 179 ? -1.516 -23.188 2.408 1 92.25 179 ASP A CA 1
ATOM 1286 C C . ASP A 1 179 ? -1.13 -22.594 3.762 1 92.25 179 ASP A C 1
ATOM 1288 O O . ASP A 1 179 ? -0.615 -23.297 4.629 1 92.25 179 ASP A O 1
ATOM 1292 N N . ALA A 1 180 ? -1.521 -21.438 4.031 1 85.25 180 ALA A N 1
ATOM 1293 C CA . ALA A 1 180 ? -1.16 -20.75 5.273 1 85.25 180 ALA A CA 1
ATOM 1294 C C . ALA A 1 180 ? -1.92 -21.344 6.461 1 85.25 180 ALA A C 1
ATOM 1296 O O . ALA A 1 180 ? -1.529 -21.141 7.613 1 85.25 180 ALA A O 1
ATOM 1297 N N . THR A 1 181 ? -2.98 -22.078 6.227 1 86.5 181 THR A N 1
ATOM 1298 C CA . THR A 1 181 ? -3.797 -22.641 7.297 1 86.5 181 THR A CA 1
ATOM 1299 C C . THR A 1 181 ? -3.215 -23.953 7.785 1 86.5 181 THR A C 1
ATOM 1301 O O . THR A 1 181 ? -3.559 -24.438 8.875 1 86.5 181 THR A O 1
ATOM 1304 N N . GLY A 1 182 ? -2.479 -24.656 6.938 1 89.69 182 GLY A N 1
ATOM 1305 C CA . GLY A 1 182 ? -1.875 -25.938 7.301 1 89.69 182 GLY A CA 1
ATOM 1306 C C . GLY A 1 182 ? -2.785 -27.125 7.043 1 89.69 182 GLY A C 1
ATOM 1307 O O . GLY A 1 182 ? -2.436 -28.266 7.359 1 89.69 182 GLY A O 1
ATOM 1308 N N . GLU A 1 183 ? -3.92 -27.016 6.461 1 89.31 183 GLU A N 1
ATOM 1309 C CA . GLU A 1 183 ? -4.848 -28.109 6.191 1 89.31 183 GLU A CA 1
ATOM 1310 C C . GLU A 1 183 ? -4.332 -29.016 5.066 1 89.31 183 GLU A C 1
ATOM 1312 O O . GLU A 1 183 ? -4.387 -30.234 5.168 1 89.31 183 GLU A O 1
ATOM 1317 N N . TRP A 1 184 ? -3.848 -28.562 4.031 1 93.25 184 TRP A N 1
ATOM 1318 C CA . TRP A 1 184 ? -3.107 -29.094 2.891 1 93.25 184 TRP A CA 1
ATOM 1319 C C . TRP A 1 184 ? -3.973 -30.062 2.084 1 93.25 184 TRP A C 1
ATOM 1321 O O . TRP A 1 184 ? -3.785 -30.203 0.875 1 93.25 184 TRP A O 1
ATOM 1331 N N . THR A 1 185 ? -4.977 -30.797 2.793 1 94.38 185 THR A N 1
ATOM 1332 C CA . THR A 1 185 ? -5.676 -31.859 2.061 1 94.38 185 THR A CA 1
ATOM 1333 C C . THR A 1 185 ? -7.188 -31.672 2.18 1 94.38 185 THR A C 1
ATOM 1335 O O . THR A 1 185 ? -7.902 -32.625 2.531 1 94.38 185 THR A O 1
ATOM 1338 N N . PRO A 1 186 ? -7.691 -30.562 1.837 1 93.44 186 PRO A N 1
ATOM 1339 C CA . PRO A 1 186 ? -9.148 -30.453 1.748 1 93.44 186 PRO A CA 1
ATOM 1340 C C . PRO A 1 186 ? -9.742 -31.344 0.655 1 93.44 186 PRO A C 1
ATOM 1342 O O . PRO A 1 186 ? -9.031 -31.75 -0.263 1 93.44 186 PRO A O 1
ATOM 1345 N N . PRO A 1 187 ? -11.031 -31.625 0.724 1 93.5 187 PRO A N 1
ATOM 1346 C CA . PRO A 1 187 ? -11.656 -32.5 -0.274 1 93.5 187 PRO A CA 1
ATOM 1347 C C . PRO A 1 187 ? -11.422 -32.031 -1.705 1 93.5 187 PRO A C 1
ATOM 1349 O O . PRO A 1 187 ? -11.203 -32.844 -2.604 1 93.5 187 PRO A O 1
ATOM 1352 N N . ALA A 1 188 ? -11.422 -30.766 -1.885 1 94.88 188 ALA A N 1
ATOM 1353 C CA . ALA A 1 188 ? -11.234 -30.203 -3.221 1 94.88 188 ALA A CA 1
ATOM 1354 C C . ALA A 1 188 ? -9.859 -30.562 -3.777 1 94.88 188 ALA A C 1
ATOM 1356 O O . ALA A 1 188 ? -9.711 -30.812 -4.977 1 94.88 188 ALA A O 1
ATOM 1357 N N . MET A 1 189 ? -8.867 -30.562 -2.947 1 95.19 189 MET A N 1
ATOM 1358 C CA . MET A 1 189 ? -7.523 -30.938 -3.381 1 95.19 189 MET A CA 1
ATOM 1359 C C . MET A 1 189 ? -7.48 -32.406 -3.76 1 95.19 189 MET A C 1
ATOM 1361 O O . MET A 1 189 ? -6.906 -32.781 -4.785 1 95.19 189 MET A O 1
ATOM 1365 N N . MET A 1 190 ? -8.094 -33.219 -3.049 1 92.69 190 MET A N 1
ATOM 1366 C CA . MET A 1 190 ? -8.117 -34.656 -3.322 1 92.69 190 MET A CA 1
ATOM 1367 C C . MET A 1 190 ? -8.789 -34.938 -4.66 1 92.69 190 MET A C 1
ATOM 1369 O O . MET A 1 190 ? -8.328 -35.781 -5.422 1 92.69 190 MET A O 1
ATOM 1373 N N . THR A 1 191 ? -9.82 -34.219 -4.953 1 92.62 191 THR A N 1
ATOM 1374 C CA . THR A 1 191 ? -10.516 -34.406 -6.223 1 92.62 191 THR A CA 1
ATOM 1375 C C . THR A 1 191 ? -9.688 -33.844 -7.379 1 92.62 191 THR A C 1
ATOM 1377 O O . THR A 1 191 ? -9.773 -34.344 -8.5 1 92.62 191 THR A O 1
ATOM 1380 N N . ALA A 1 192 ? -8.883 -32.844 -7.09 1 94.19 192 ALA A N 1
ATOM 1381 C CA . ALA A 1 192 ? -8.062 -32.219 -8.125 1 94.19 192 ALA A CA 1
ATOM 1382 C C . ALA A 1 192 ? -6.879 -33.094 -8.5 1 94.19 192 ALA A C 1
ATOM 1384 O O . ALA A 1 192 ? -6.305 -32.938 -9.586 1 94.19 192 ALA A O 1
ATOM 1385 N N . VAL A 1 193 ? -6.531 -34 -7.539 1 92.5 193 VAL A N 1
ATOM 1386 C CA . VAL A 1 193 ? -5.328 -34.781 -7.805 1 92.5 193 VAL A CA 1
ATOM 1387 C C . VAL A 1 193 ? -5.703 -36.25 -8.102 1 92.5 193 VAL A C 1
ATOM 1389 O O . VAL A 1 193 ? -4.871 -37.031 -8.57 1 92.5 193 VAL A O 1
ATOM 1392 N N . ARG A 1 194 ? -6.914 -36.594 -7.801 1 88.31 194 ARG A N 1
ATOM 1393 C CA . ARG A 1 194 ? -7.355 -37.969 -8.023 1 88.31 194 ARG A CA 1
ATOM 1394 C C . ARG A 1 194 ? -8.766 -38.031 -8.602 1 88.31 194 ARG A C 1
ATOM 1396 O O . ARG A 1 194 ? -9.57 -37.125 -8.344 1 88.31 194 ARG A O 1
ATOM 1403 N N . GLY A 1 195 ? -9 -39.031 -9.406 1 85.38 195 GLY A N 1
ATOM 1404 C CA . GLY A 1 195 ? -10.352 -39.25 -9.898 1 85.38 195 GLY A CA 1
ATOM 1405 C C . GLY A 1 195 ? -10.641 -38.531 -11.203 1 85.38 195 GLY A C 1
ATOM 1406 O O . GLY A 1 195 ? -9.727 -38.062 -11.883 1 85.38 195 GLY A O 1
ATOM 1407 N N . PRO A 1 196 ? -11.875 -38.5 -11.617 1 86.88 196 PRO A N 1
ATOM 1408 C CA . PRO A 1 196 ? -12.281 -37.969 -12.922 1 86.88 196 PRO A CA 1
ATOM 1409 C C . PRO A 1 196 ? -12.078 -36.469 -13.047 1 86.88 196 PRO A C 1
ATOM 1411 O O . PRO A 1 196 ? -12.039 -35.938 -14.156 1 86.88 196 PRO A O 1
ATOM 1414 N N . ALA A 1 197 ? -11.977 -35.812 -11.922 1 91.44 197 ALA A N 1
ATOM 1415 C CA . ALA A 1 197 ? -11.828 -34.375 -11.93 1 91.44 197 ALA A CA 1
ATOM 1416 C C . ALA A 1 197 ? -10.375 -33.969 -11.727 1 91.44 197 ALA A C 1
ATOM 1418 O O . ALA A 1 197 ? -10.078 -32.812 -11.461 1 91.44 197 ALA A O 1
ATOM 1419 N N . ALA A 1 198 ? -9.516 -34.938 -11.805 1 93.94 198 ALA A N 1
ATOM 1420 C CA . ALA A 1 198 ? -8.102 -34.594 -11.656 1 93.94 198 ALA A CA 1
ATOM 1421 C C . ALA A 1 198 ? -7.625 -33.688 -12.789 1 93.94 198 ALA A C 1
ATOM 1423 O O . ALA A 1 198 ? -8.008 -33.875 -13.945 1 93.94 198 ALA A O 1
ATOM 1424 N N . VAL A 1 199 ? -6.781 -32.75 -12.461 1 96.56 199 VAL A N 1
ATOM 1425 C CA . VAL A 1 199 ? -6.273 -31.828 -13.461 1 96.56 199 VAL A CA 1
ATOM 1426 C C . VAL A 1 199 ? -5.277 -32.531 -14.375 1 96.56 199 VAL A C 1
ATOM 1428 O O . VAL A 1 199 ? -4.789 -33.625 -14.047 1 96.56 199 VAL A O 1
ATOM 1431 N N . ASP A 1 200 ? -5.031 -31.953 -15.516 1 94.88 200 ASP A N 1
ATOM 1432 C CA . ASP A 1 200 ? -4.098 -32.531 -16.469 1 94.88 200 ASP A CA 1
ATOM 1433 C C . ASP A 1 200 ? -2.65 -32.312 -16.031 1 94.88 200 ASP A C 1
ATOM 1435 O O . ASP A 1 200 ? -1.782 -33.156 -16.281 1 94.88 200 ASP A O 1
ATOM 1439 N N . VAL A 1 201 ? -2.377 -31.172 -15.438 1 97.19 201 VAL A N 1
ATOM 1440 C CA . VAL A 1 201 ? -1.037 -30.828 -14.969 1 97.19 201 VAL A CA 1
ATOM 1441 C C . VAL A 1 201 ? -1.12 -30.219 -13.57 1 97.19 201 VAL A C 1
ATOM 1443 O O . VAL A 1 201 ? -1.893 -29.281 -13.336 1 97.19 201 VAL A O 1
ATOM 1446 N N . LEU A 1 202 ? -0.404 -30.766 -12.625 1 98 202 LEU A N 1
ATOM 1447 C CA . LEU A 1 202 ? -0.233 -30.188 -11.289 1 98 202 LEU A CA 1
ATOM 1448 C C . LEU A 1 202 ? 1.183 -29.656 -11.102 1 98 202 LEU A C 1
ATOM 1450 O O . LEU A 1 202 ? 2.158 -30.359 -11.383 1 98 202 LEU A O 1
ATOM 1454 N N . MET A 1 203 ? 1.283 -28.406 -10.586 1 98.62 203 MET A N 1
ATOM 1455 C CA . MET A 1 203 ? 2.588 -27.75 -10.578 1 98.62 203 MET A CA 1
ATOM 1456 C C . MET A 1 203 ? 2.914 -27.203 -9.195 1 98.62 203 MET A C 1
ATOM 1458 O O . MET A 1 203 ? 3.096 -26 -9.031 1 98.62 203 MET A O 1
ATOM 1462 N N . PRO A 1 204 ? 3.176 -28.031 -8.195 1 98.31 204 PRO A N 1
ATOM 1463 C CA . PRO A 1 204 ? 3.494 -27.609 -6.836 1 98.31 204 PRO A CA 1
ATOM 1464 C C . PRO A 1 204 ? 4.984 -27.328 -6.637 1 98.31 204 PRO A C 1
ATOM 1466 O O . PRO A 1 204 ? 5.809 -27.75 -7.453 1 98.31 204 PRO A O 1
ATOM 1469 N N . SER A 1 205 ? 5.281 -26.594 -5.617 1 97.5 205 SER A N 1
ATOM 1470 C CA . SER A 1 205 ? 6.645 -26.578 -5.098 1 97.5 205 SER A CA 1
ATOM 1471 C C . SER A 1 205 ? 6.961 -27.844 -4.32 1 97.5 205 SER A C 1
ATOM 1473 O O . SER A 1 205 ? 6.066 -28.641 -4.035 1 97.5 205 SER A O 1
ATOM 1475 N N . GLU A 1 206 ? 8.211 -27.969 -3.996 1 97.75 206 GLU A N 1
ATOM 1476 C CA . GLU A 1 206 ? 8.625 -29.125 -3.217 1 97.75 206 GLU A CA 1
ATOM 1477 C C . GLU A 1 206 ? 7.898 -29.188 -1.877 1 97.75 206 GLU A C 1
ATOM 1479 O O . GLU A 1 206 ? 7.375 -30.234 -1.494 1 97.75 206 GLU A O 1
ATOM 1484 N N . VAL A 1 207 ? 7.828 -28.078 -1.195 1 95.81 207 VAL A N 1
ATOM 1485 C CA . VAL A 1 207 ? 7.168 -28.016 0.103 1 95.81 207 VAL A CA 1
ATOM 1486 C C . VAL A 1 207 ? 5.691 -28.375 -0.053 1 95.81 207 VAL A C 1
ATOM 1488 O O . VAL A 1 207 ? 5.152 -29.172 0.721 1 95.81 207 VAL A O 1
ATOM 1491 N N . GLU A 1 208 ? 5.051 -27.844 -1.051 1 96.75 208 GLU A N 1
ATOM 1492 C CA . GLU A 1 208 ? 3.631 -28.094 -1.293 1 96.75 208 GLU A CA 1
ATOM 1493 C C . GLU A 1 208 ? 3.373 -29.562 -1.623 1 96.75 208 GLU A C 1
ATOM 1495 O O . GLU A 1 208 ? 2.453 -30.172 -1.077 1 96.75 208 GLU A O 1
ATOM 1500 N N . ALA A 1 209 ? 4.184 -30.125 -2.479 1 97.56 209 ALA A N 1
ATOM 1501 C CA . ALA A 1 209 ? 4.035 -31.531 -2.863 1 97.56 209 ALA A CA 1
ATOM 1502 C C . ALA A 1 209 ? 4.195 -32.438 -1.654 1 97.56 209 ALA A C 1
ATOM 1504 O O . ALA A 1 209 ? 3.402 -33.375 -1.465 1 97.56 209 ALA A O 1
ATOM 1505 N N . CYS A 1 210 ? 5.188 -32.125 -0.88 1 97.38 210 CYS A N 1
ATOM 1506 C CA . CYS A 1 210 ? 5.445 -32.938 0.304 1 97.38 210 CYS A CA 1
ATOM 1507 C C . CYS A 1 210 ? 4.293 -32.844 1.295 1 97.38 210 CYS A C 1
ATOM 1509 O O . CYS A 1 210 ? 3.846 -33.875 1.832 1 97.38 210 CYS A O 1
ATOM 1511 N N . GLU A 1 211 ? 3.803 -31.672 1.463 1 96.25 211 GLU A N 1
ATOM 1512 C CA . GLU A 1 211 ? 2.717 -31.469 2.418 1 96.25 211 GLU A CA 1
ATOM 1513 C C . GLU A 1 211 ? 1.42 -32.094 1.92 1 96.25 211 GLU A C 1
ATOM 1515 O O . GLU A 1 211 ? 0.692 -32.719 2.693 1 96.25 211 GLU A O 1
ATOM 1520 N N . ILE A 1 212 ? 1.115 -31.984 0.644 1 96.5 212 ILE A N 1
ATOM 1521 C CA . ILE A 1 212 ? -0.103 -32.531 0.058 1 96.5 212 ILE A CA 1
ATOM 1522 C C . ILE A 1 212 ? -0.09 -34.062 0.169 1 96.5 212 ILE A C 1
ATOM 1524 O O . ILE A 1 212 ? -1.131 -34.656 0.398 1 96.5 212 ILE A O 1
ATOM 1528 N N . THR A 1 213 ? 1.104 -34.75 0.089 1 95.62 213 THR A N 1
ATOM 1529 C CA . THR A 1 213 ? 1.202 -36.188 0.012 1 95.62 213 THR A CA 1
ATOM 1530 C C . THR A 1 213 ? 1.589 -36.781 1.366 1 95.62 213 THR A C 1
ATOM 1532 O O . THR A 1 213 ? 1.473 -38 1.581 1 95.62 213 THR A O 1
ATOM 1535 N N . GLY A 1 214 ? 2.141 -35.938 2.225 1 95.94 214 GLY A N 1
ATOM 1536 C CA . GLY A 1 214 ? 2.65 -36.438 3.498 1 95.94 214 GLY A CA 1
ATOM 1537 C C . GLY A 1 214 ? 4.008 -37.094 3.385 1 95.94 214 GLY A C 1
ATOM 1538 O O . GLY A 1 214 ? 4.387 -37.875 4.246 1 95.94 214 GLY A O 1
ATOM 1539 N N . LYS A 1 215 ? 4.664 -36.875 2.244 1 96.88 215 LYS A N 1
ATOM 1540 C CA . LYS A 1 215 ? 5.973 -37.469 2.027 1 96.88 215 LYS A CA 1
ATOM 1541 C C . LYS A 1 215 ? 7.094 -36.5 2.365 1 96.88 215 LYS A C 1
ATOM 1543 O O . LYS A 1 215 ? 6.875 -35.281 2.4 1 96.88 215 LYS A O 1
ATOM 1548 N N . ASP A 1 216 ? 8.289 -36.969 2.506 1 96.81 216 ASP A N 1
ATOM 1549 C CA . ASP A 1 216 ? 9.391 -36.156 3.018 1 96.81 216 ASP A CA 1
ATOM 1550 C C . ASP A 1 216 ? 10.227 -35.594 1.877 1 96.81 216 ASP A C 1
ATOM 1552 O O . ASP A 1 216 ? 10.938 -34.594 2.059 1 96.81 216 ASP A O 1
ATOM 1556 N N . THR A 1 217 ? 10.172 -36.281 0.753 1 97.44 217 THR A N 1
ATOM 1557 C CA . THR A 1 217 ? 11.016 -35.844 -0.347 1 97.44 217 THR A CA 1
ATOM 1558 C C . THR A 1 217 ? 10.18 -35.594 -1.601 1 97.44 217 THR A C 1
ATOM 1560 O O . THR A 1 217 ? 9.094 -36.156 -1.754 1 97.44 217 THR A O 1
ATOM 1563 N N . ALA A 1 218 ? 10.719 -34.781 -2.451 1 97.88 218 ALA A N 1
ATOM 1564 C CA . ALA A 1 218 ? 10.047 -34.5 -3.711 1 97.88 218 ALA A CA 1
ATOM 1565 C C . ALA A 1 218 ? 9.859 -35.75 -4.555 1 97.88 218 ALA A C 1
ATOM 1567 O O . ALA A 1 218 ? 8.836 -35.906 -5.223 1 97.88 218 ALA A O 1
ATOM 1568 N N . GLU A 1 219 ? 10.812 -36.625 -4.535 1 96.81 219 GLU A N 1
ATOM 1569 C CA . GLU A 1 219 ? 10.758 -37.875 -5.312 1 96.81 219 GLU A CA 1
ATOM 1570 C C . GLU A 1 219 ? 9.609 -38.75 -4.84 1 96.81 219 GLU A C 1
ATOM 1572 O O . GLU A 1 219 ? 8.859 -39.281 -5.656 1 96.81 219 GLU A O 1
ATOM 1577 N N . GLU A 1 220 ? 9.531 -38.844 -3.541 1 96.94 220 GLU A N 1
ATOM 1578 C CA . GLU A 1 220 ? 8.453 -39.656 -2.98 1 96.94 220 GLU A CA 1
ATOM 1579 C C . GLU A 1 220 ? 7.09 -39.031 -3.27 1 96.94 220 GLU A C 1
ATOM 1581 O O . GLU A 1 220 ? 6.133 -39.75 -3.586 1 96.94 220 GLU A O 1
ATOM 1586 N N . ALA A 1 221 ? 7.023 -37.781 -3.113 1 97.19 221 ALA A N 1
ATOM 1587 C CA . ALA A 1 221 ? 5.781 -37.062 -3.385 1 97.19 221 ALA A CA 1
ATOM 1588 C C . ALA A 1 221 ? 5.359 -37.219 -4.84 1 97.19 221 ALA A C 1
ATOM 1590 O O . ALA A 1 221 ? 4.176 -37.438 -5.133 1 97.19 221 ALA A O 1
ATOM 1591 N N . LEU A 1 222 ? 6.312 -37.125 -5.734 1 96.94 222 LEU A N 1
ATOM 1592 C CA . LEU A 1 222 ? 6.043 -37.312 -7.156 1 96.94 222 LEU A CA 1
ATOM 1593 C C . LEU A 1 222 ? 5.418 -38.656 -7.438 1 96.94 222 LEU A C 1
ATOM 1595 O O . LEU A 1 222 ? 4.434 -38.75 -8.172 1 96.94 222 LEU A O 1
ATOM 1599 N N . GLU A 1 223 ? 5.957 -39.719 -6.844 1 94.25 223 GLU A N 1
ATOM 1600 C CA . GLU A 1 223 ? 5.461 -41.062 -7.062 1 94.25 223 GLU A CA 1
ATOM 1601 C C . GLU A 1 223 ? 4.016 -41.188 -6.598 1 94.25 223 GLU A C 1
ATOM 1603 O O . GLU A 1 223 ? 3.203 -41.844 -7.254 1 94.25 223 GLU A O 1
ATOM 1608 N N . VAL A 1 224 ? 3.762 -40.562 -5.5 1 93.31 224 VAL A N 1
ATOM 1609 C CA . VAL A 1 224 ? 2.41 -40.625 -4.949 1 93.31 224 VAL A CA 1
ATOM 1610 C C . VAL A 1 224 ? 1.44 -39.906 -5.879 1 93.31 224 VAL A C 1
ATOM 1612 O O . VAL A 1 224 ? 0.345 -40.406 -6.152 1 93.31 224 VAL A O 1
ATOM 1615 N N . LEU A 1 225 ? 1.785 -38.781 -6.367 1 95 225 LEU A N 1
ATOM 1616 C CA . LEU A 1 225 ? 0.9 -37.938 -7.156 1 95 225 LEU A CA 1
ATOM 1617 C C . LEU A 1 225 ? 0.651 -38.531 -8.531 1 95 225 LEU A C 1
ATOM 1619 O O . LEU A 1 225 ? -0.432 -38.375 -9.102 1 95 225 LEU A O 1
ATOM 1623 N N . VAL A 1 226 ? 1.645 -39.219 -9.117 1 91.62 226 VAL A N 1
ATOM 1624 C CA . VAL A 1 226 ? 1.478 -39.781 -10.461 1 91.62 226 VAL A CA 1
ATOM 1625 C C . VAL A 1 226 ? 0.875 -41.188 -10.375 1 91.62 226 VAL A C 1
ATOM 1627 O O . VAL A 1 226 ? 0.468 -41.75 -11.391 1 91.62 226 VAL A O 1
ATOM 1630 N N . GLY A 1 227 ? 0.494 -41.688 -9.219 1 78.06 227 GLY A N 1
ATOM 1631 C CA . GLY A 1 227 ? -0.172 -42.969 -9.055 1 78.06 227 GLY A CA 1
ATOM 1632 C C . GLY A 1 227 ? 0.765 -44.156 -9.195 1 78.06 227 GLY A C 1
ATOM 1633 O O . GLY A 1 227 ? 0.33 -45.281 -9.523 1 78.06 227 GLY A O 1
ATOM 1634 N N . GLY A 1 228 ? 2.098 -44.125 -9.07 1 53.25 228 GLY A N 1
ATOM 1635 C CA . GLY A 1 228 ? 2.902 -45.344 -9.219 1 53.25 228 GLY A CA 1
ATOM 1636 C C . GLY A 1 228 ? 2.234 -46.562 -8.664 1 53.25 228 GLY A C 1
ATOM 1637 O O . GLY A 1 228 ? 1.44 -46.5 -7.723 1 53.25 228 GLY A O 1
ATOM 1638 N N . THR A 1 229 ? 1.986 -47.438 -9.578 1 44.25 229 THR A N 1
ATOM 1639 C CA . THR A 1 229 ? 1.437 -48.781 -9.555 1 44.25 229 THR A CA 1
ATOM 1640 C C . THR A 1 229 ? 1.99 -49.562 -8.367 1 44.25 229 THR A C 1
ATOM 1642 O O . THR A 1 229 ? 1.873 -50.812 -8.32 1 44.25 229 THR A O 1
ATOM 1645 N N . ASN A 1 230 ? 2.764 -49 -7.5 1 39.97 230 ASN A N 1
ATOM 1646 C CA . ASN A 1 230 ? 3.322 -50.188 -6.855 1 39.97 230 ASN A CA 1
ATOM 1647 C C . ASN A 1 230 ? 2.229 -51.094 -6.273 1 39.97 230 ASN A C 1
ATOM 1649 O O . ASN A 1 230 ? 2.451 -51.781 -5.285 1 39.97 230 ASN A O 1
ATOM 1653 N N . THR A 1 231 ? 0.963 -50.875 -6.309 1 35.16 231 THR A N 1
ATOM 1654 C CA . THR A 1 231 ? 0.359 -52.062 -5.727 1 35.16 231 THR A CA 1
ATOM 1655 C C . THR A 1 231 ? 0.753 -53.312 -6.516 1 35.16 231 THR A C 1
ATOM 1657 O O . THR A 1 231 ? 0.842 -53.281 -7.746 1 35.16 231 THR A O 1
ATOM 1660 N N . ALA A 1 232 ? 1.475 -54.312 -5.98 1 35.09 232 ALA A N 1
ATOM 1661 C CA . ALA A 1 232 ? 1.982 -55.625 -6.426 1 35.09 232 ALA A CA 1
ATOM 1662 C C . ALA A 1 232 ? 1.11 -56.219 -7.535 1 35.09 232 ALA A C 1
ATOM 1664 O O . ALA A 1 232 ? 1.618 -56.625 -8.578 1 35.09 232 ALA A O 1
ATOM 1665 N N . GLY A 1 233 ? 0.203 -57.281 -7.094 1 34.25 233 GLY A N 1
ATOM 1666 C CA . GLY A 1 233 ? -0.23 -58.469 -7.809 1 34.25 233 GLY A CA 1
ATOM 1667 C C . GLY A 1 233 ? -0.96 -58.156 -9.102 1 34.25 233 GLY A C 1
ATOM 1668 O O . GLY A 1 233 ? -0.885 -58.938 -10.062 1 34.25 233 GLY A O 1
ATOM 1669 N N . GLY A 1 234 ? -2.309 -57.781 -8.992 1 34.91 234 GLY A N 1
ATOM 1670 C CA . GLY A 1 234 ? -3.203 -58.094 -10.094 1 34.91 234 GLY A CA 1
ATOM 1671 C C . GLY A 1 234 ? -2.875 -57.344 -11.367 1 34.91 234 GLY A C 1
ATOM 1672 O O . GLY A 1 234 ? -2.094 -56.375 -11.344 1 34.91 234 GLY A O 1
ATOM 1673 N N . GLY A 1 235 ? -3.211 -57.844 -12.625 1 35.22 235 GLY A N 1
ATOM 1674 C CA . GLY A 1 235 ? -3.137 -57.5 -14.039 1 35.22 235 GLY A CA 1
ATOM 1675 C C . GLY A 1 235 ? -3.285 -56.031 -14.312 1 35.22 235 GLY A C 1
ATOM 1676 O O . GLY A 1 235 ? -3.748 -55.25 -13.453 1 35.22 235 GLY A O 1
ATOM 1677 N N . PRO A 1 236 ? -2.465 -55.531 -15.242 1 36.94 236 PRO A N 1
ATOM 1678 C CA . PRO A 1 236 ? -2.709 -54.219 -15.875 1 36.94 236 PRO A CA 1
ATOM 1679 C C . PRO A 1 236 ? -4.191 -53.875 -15.945 1 36.94 236 PRO A C 1
ATOM 1681 O O . PRO A 1 236 ? -4.926 -54.438 -16.766 1 36.94 236 PRO A O 1
ATOM 1684 N N . THR A 1 237 ? -4.996 -54.219 -14.961 1 35.16 237 THR A N 1
ATOM 1685 C CA . THR A 1 237 ? -6.336 -53.781 -15.352 1 35.16 237 THR A CA 1
ATOM 1686 C C . THR A 1 237 ? -6.309 -52.375 -15.93 1 35.16 237 THR A C 1
ATOM 1688 O O . THR A 1 237 ? -5.562 -51.531 -15.461 1 35.16 237 THR A O 1
ATOM 1691 N N . GLU A 1 238 ? -6.523 -52.156 -17.266 1 37.34 238 GLU A N 1
ATOM 1692 C CA . GLU A 1 238 ? -6.914 -50.938 -17.969 1 37.34 238 GLU A CA 1
ATOM 1693 C C . GLU A 1 238 ? -7.48 -49.906 -17 1 37.34 238 GLU A C 1
ATOM 1695 O O . GLU A 1 238 ? -8.672 -49.594 -17.047 1 37.34 238 GLU A O 1
ATOM 1700 N N . SER A 1 239 ? -7.301 -50.094 -15.797 1 38.44 239 SER A N 1
ATOM 1701 C CA . SER A 1 239 ? -7.98 -49.094 -14.969 1 38.44 239 SER A CA 1
ATOM 1702 C C . SER A 1 239 ? -7.582 -47.688 -15.359 1 38.44 239 SER A C 1
ATOM 1704 O O . SER A 1 239 ? -6.395 -47.406 -15.523 1 38.44 239 SER A O 1
ATOM 1706 N N . SER A 1 240 ? -8.414 -46.906 -16.172 1 44.19 240 SER A N 1
ATOM 1707 C CA . SER A 1 240 ? -8.453 -45.5 -16.516 1 44.19 240 SER A CA 1
ATOM 1708 C C . SER A 1 240 ? -7.75 -44.656 -15.469 1 44.19 240 SER A C 1
ATOM 1710 O O . SER A 1 240 ? -8.172 -44.625 -14.305 1 44.19 240 SER A O 1
ATOM 1712 N N . PHE A 1 241 ? -6.523 -44.719 -15.406 1 50.72 241 PHE A N 1
ATOM 1713 C CA . PHE A 1 241 ? -5.75 -43.844 -14.555 1 50.72 241 PHE A CA 1
ATOM 1714 C C . PHE A 1 241 ? -6.473 -42.5 -14.375 1 50.72 241 PHE A C 1
ATOM 1716 O O . PHE A 1 241 ? -6.707 -41.781 -15.352 1 50.72 241 PHE A O 1
ATOM 1723 N N . ASP A 1 242 ? -7.348 -42.312 -13.43 1 68 242 ASP A N 1
ATOM 1724 C CA . ASP A 1 242 ? -8.211 -41.219 -13.008 1 68 242 ASP A CA 1
ATOM 1725 C C . ASP A 1 242 ? -7.445 -40.25 -12.133 1 68 242 ASP A C 1
ATOM 1727 O O . ASP A 1 242 ? -7.98 -39.75 -11.133 1 68 242 ASP A O 1
ATOM 1731 N N . GLY A 1 243 ? -6.023 -40.094 -12.523 1 79.75 243 GLY A N 1
ATOM 1732 C CA . GLY A 1 243 ? -5.281 -39.125 -11.734 1 79.75 243 GLY A CA 1
ATOM 1733 C C . GLY A 1 243 ? -4.703 -37.969 -12.562 1 79.75 243 GLY A C 1
ATOM 1734 O O . GLY A 1 243 ? -5.16 -37.719 -13.68 1 79.75 243 GLY A O 1
ATOM 1735 N N . VAL A 1 244 ? -3.783 -37.281 -12.008 1 88.44 244 VAL A N 1
ATOM 1736 C CA . VAL A 1 244 ? -3.133 -36.156 -12.664 1 88.44 244 VAL A CA 1
ATOM 1737 C C . VAL A 1 244 ? -2.309 -36.656 -13.852 1 88.44 244 VAL A C 1
ATOM 1739 O O . VAL A 1 244 ? -1.626 -37.688 -13.75 1 88.44 244 VAL A O 1
ATOM 1742 N N . GLY A 1 245 ? -2.385 -36.031 -14.953 1 89 245 GLY A N 1
ATOM 1743 C CA . GLY A 1 245 ? -1.663 -36.438 -16.141 1 89 245 GLY A CA 1
ATOM 1744 C C . GLY A 1 245 ? -0.168 -36.219 -16.047 1 89 245 GLY A C 1
ATOM 1745 O O . GLY A 1 245 ? 0.626 -37.062 -16.438 1 89 245 GLY A O 1
ATOM 1746 N N . LEU A 1 246 ? 0.198 -35.094 -15.578 1 95.94 246 LEU A N 1
ATOM 1747 C CA . LEU A 1 246 ? 1.588 -34.688 -15.438 1 95.94 246 LEU A CA 1
ATOM 1748 C C . LEU A 1 246 ? 1.785 -33.875 -14.156 1 95.94 246 LEU A C 1
ATOM 1750 O O . LEU A 1 246 ? 0.989 -33 -13.852 1 95.94 246 LEU A O 1
ATOM 1754 N N . VAL A 1 247 ? 2.785 -34.312 -13.383 1 97.88 247 VAL A N 1
ATOM 1755 C CA . VAL A 1 247 ? 3.139 -33.562 -12.172 1 97.88 247 VAL A CA 1
ATOM 1756 C C . VAL A 1 247 ? 4.5 -32.906 -12.352 1 97.88 247 VAL A C 1
ATOM 1758 O O . VAL A 1 247 ? 5.457 -33.531 -12.797 1 97.88 247 VAL A O 1
ATOM 1761 N N . VAL A 1 248 ? 4.586 -31.625 -12.094 1 98.62 248 VAL A N 1
ATOM 1762 C CA . VAL A 1 248 ? 5.82 -30.844 -12.156 1 98.62 248 VAL A CA 1
ATOM 1763 C C . VAL A 1 248 ? 6.121 -30.234 -10.781 1 98.62 248 VAL A C 1
ATOM 1765 O O . VAL A 1 248 ? 5.379 -29.391 -10.297 1 98.62 248 VAL A O 1
ATOM 1768 N N . ILE A 1 249 ? 7.211 -30.656 -10.133 1 98.75 249 ILE A N 1
ATOM 1769 C CA . ILE A 1 249 ? 7.578 -30.188 -8.797 1 98.75 249 ILE A CA 1
ATOM 1770 C C . ILE A 1 249 ? 8.75 -29.219 -8.906 1 98.75 249 ILE A C 1
ATOM 1772 O O . ILE A 1 249 ? 9.859 -29.609 -9.289 1 98.75 249 ILE A O 1
ATOM 1776 N N . LYS A 1 250 ? 8.516 -27.984 -8.586 1 98.25 250 LYS A N 1
ATOM 1777 C CA . LYS A 1 250 ? 9.539 -26.938 -8.594 1 98.25 250 LYS A CA 1
ATOM 1778 C C . LYS A 1 250 ? 10.328 -26.922 -7.293 1 98.25 250 LYS A C 1
ATOM 1780 O O . LYS A 1 250 ? 9.742 -26.875 -6.207 1 98.25 250 LYS A O 1
ATOM 1785 N N . ARG A 1 251 ? 11.688 -26.875 -7.355 1 97.31 251 ARG A N 1
ATOM 1786 C CA . ARG A 1 251 ? 12.531 -27 -6.168 1 97.31 251 ARG A CA 1
ATOM 1787 C C . ARG A 1 251 ? 13.523 -25.844 -6.078 1 97.31 251 ARG A C 1
ATOM 1789 O O . ARG A 1 251 ? 14.672 -26.031 -5.676 1 97.31 251 ARG A O 1
ATOM 1796 N N . GLY A 1 252 ? 13.141 -24.688 -6.547 1 94.06 252 GLY A N 1
ATOM 1797 C CA . GLY A 1 252 ? 14.016 -23.531 -6.488 1 94.06 252 GLY A CA 1
ATOM 1798 C C . GLY A 1 252 ? 15.344 -23.75 -7.188 1 94.06 252 GLY A C 1
ATOM 1799 O O . GLY A 1 252 ? 15.375 -24.156 -8.352 1 94.06 252 GLY A O 1
ATOM 1800 N N . ALA A 1 253 ? 16.422 -23.531 -6.453 1 93.06 253 ALA A N 1
ATOM 1801 C CA . ALA A 1 253 ? 17.781 -23.625 -7.008 1 93.06 253 ALA A CA 1
ATOM 1802 C C . ALA A 1 253 ? 18.141 -25.062 -7.328 1 93.06 253 ALA A C 1
ATOM 1804 O O . ALA A 1 253 ? 19.094 -25.328 -8.062 1 93.06 253 ALA A O 1
ATOM 1805 N N . ARG A 1 254 ? 17.359 -26.016 -6.828 1 95 254 ARG A N 1
ATOM 1806 C CA . ARG A 1 254 ? 17.641 -27.438 -7.051 1 95 254 ARG A CA 1
ATOM 1807 C C . ARG A 1 254 ? 17.016 -27.922 -8.352 1 95 254 ARG A C 1
ATOM 1809 O O . ARG A 1 254 ? 17.156 -29.078 -8.727 1 95 254 ARG A O 1
ATOM 1816 N N . GLY A 1 255 ? 16.25 -27.031 -8.984 1 97.06 255 GLY A N 1
ATOM 1817 C CA . GLY A 1 255 ? 15.672 -27.375 -10.281 1 97.06 255 GLY A CA 1
ATOM 1818 C C . GLY A 1 255 ? 14.242 -27.891 -10.188 1 97.06 255 GLY A C 1
ATOM 1819 O O . GLY A 1 255 ? 13.453 -27.375 -9.391 1 97.06 255 GLY A O 1
ATOM 1820 N N . VAL A 1 256 ? 13.906 -28.781 -11.172 1 98.38 256 VAL A N 1
ATOM 1821 C CA . VAL A 1 256 ? 12.523 -29.234 -11.266 1 98.38 256 VAL A CA 1
ATOM 1822 C C . VAL A 1 256 ? 12.5 -30.734 -11.555 1 98.38 256 VAL A C 1
ATOM 1824 O O . VAL A 1 256 ? 13.398 -31.266 -12.203 1 98.38 256 VAL A O 1
ATOM 1827 N N . LEU A 1 257 ? 11.508 -31.406 -10.992 1 98.12 257 LEU A N 1
ATOM 1828 C CA . LEU A 1 257 ? 11.188 -32.781 -11.258 1 98.12 257 LEU A CA 1
ATOM 1829 C C . LEU A 1 257 ? 9.805 -32.938 -11.883 1 98.12 257 LEU A C 1
ATOM 1831 O O . LEU A 1 257 ? 8.891 -32.156 -11.547 1 98.12 257 LEU A O 1
ATOM 1835 N N . ALA A 1 258 ? 9.695 -33.875 -12.789 1 98.31 258 ALA A N 1
ATOM 1836 C CA . ALA A 1 258 ? 8.383 -34.125 -13.375 1 98.31 258 ALA A CA 1
ATOM 1837 C C . ALA A 1 258 ? 8.172 -35.625 -13.641 1 98.31 258 ALA A C 1
ATOM 1839 O O . ALA A 1 258 ? 9.141 -36.375 -13.742 1 98.31 258 ALA A O 1
ATOM 1840 N N . GLY A 1 259 ? 6.957 -36 -13.648 1 96.44 259 GLY A N 1
ATOM 1841 C CA . GLY A 1 259 ? 6.59 -37.375 -13.969 1 96.44 259 GLY A CA 1
ATOM 1842 C C . GLY A 1 259 ? 5.133 -37.531 -14.375 1 96.44 259 GLY A C 1
ATOM 1843 O O . GLY A 1 259 ? 4.312 -36.656 -14.086 1 96.44 259 GLY A O 1
ATOM 1844 N N . ASP A 1 260 ? 4.918 -38.531 -15.109 1 92.75 260 ASP A N 1
ATOM 1845 C CA . ASP A 1 260 ? 3.539 -38.844 -15.484 1 92.75 260 ASP A CA 1
ATOM 1846 C C . ASP A 1 260 ? 3.186 -40.312 -15.148 1 92.75 260 ASP A C 1
ATOM 1848 O O . ASP A 1 260 ? 4.008 -41.031 -14.586 1 92.75 260 ASP A O 1
ATOM 1852 N N . SER A 1 261 ? 1.986 -40.688 -15.336 1 85.5 261 SER A N 1
ATOM 1853 C CA . SER A 1 261 ? 1.478 -41.969 -14.914 1 85.5 261 SER A CA 1
ATOM 1854 C C . SER A 1 261 ? 2.047 -43.094 -15.773 1 85.5 261 SER A C 1
ATOM 1856 O O . SER A 1 261 ? 1.942 -44.281 -15.414 1 85.5 261 SER A O 1
ATOM 1858 N N . SER A 1 262 ? 2.621 -42.719 -16.938 1 85.12 262 SER A N 1
ATOM 1859 C CA . SER A 1 262 ? 3.209 -43.75 -17.797 1 85.12 262 SER A CA 1
ATOM 1860 C C . SER A 1 262 ? 4.559 -44.219 -17.266 1 85.12 262 SER A C 1
ATOM 1862 O O . SER A 1 262 ? 5.148 -45.156 -17.781 1 85.12 262 SER A O 1
ATOM 1864 N N . GLY A 1 263 ? 5.027 -43.531 -16.234 1 88.69 263 GLY A N 1
ATOM 1865 C CA . GLY A 1 263 ? 6.305 -43.906 -15.648 1 88.69 263 GLY A CA 1
ATOM 1866 C C . GLY A 1 263 ? 7.449 -43.031 -16.109 1 88.69 263 GLY A C 1
ATOM 1867 O O . GLY A 1 263 ? 8.57 -43.156 -15.617 1 88.69 263 GLY A O 1
ATOM 1868 N N . ARG A 1 264 ? 7.172 -42.125 -17.016 1 94.12 264 ARG A N 1
ATOM 1869 C CA . ARG A 1 264 ? 8.219 -41.219 -17.484 1 94.12 264 ARG A CA 1
ATOM 1870 C C . ARG A 1 264 ? 8.57 -40.188 -16.406 1 94.12 264 ARG A C 1
ATOM 1872 O O . ARG A 1 264 ? 7.684 -39.688 -15.711 1 94.12 264 ARG A O 1
ATOM 1879 N N . ARG A 1 265 ? 9.859 -39.969 -16.328 1 96.5 265 ARG A N 1
ATOM 1880 C CA . ARG A 1 265 ? 10.398 -39 -15.359 1 96.5 265 ARG A CA 1
ATOM 1881 C C . ARG A 1 265 ? 11.359 -38.031 -16.016 1 96.5 265 ARG A C 1
ATOM 1883 O O . ARG A 1 265 ? 12.086 -38.406 -16.953 1 96.5 265 ARG A O 1
ATOM 1890 N N . TRP A 1 266 ? 11.305 -36.812 -15.617 1 97.44 266 TRP A N 1
ATOM 1891 C CA . TRP A 1 266 ? 12.211 -35.781 -16.094 1 97.44 266 TRP A CA 1
ATOM 1892 C C . TRP A 1 266 ? 12.828 -35 -14.922 1 97.44 266 TRP A C 1
ATOM 1894 O O . TRP A 1 266 ? 12.219 -34.906 -13.852 1 97.44 266 TRP A O 1
ATOM 1904 N N . ALA A 1 267 ? 14.016 -34.562 -15.125 1 97.69 267 ALA A N 1
ATOM 1905 C CA . ALA A 1 267 ? 14.711 -33.656 -14.219 1 97.69 267 ALA A CA 1
ATOM 1906 C C . ALA A 1 267 ? 15.508 -32.625 -14.992 1 97.69 267 ALA A C 1
ATOM 1908 O O . ALA A 1 267 ? 16.219 -32.938 -15.938 1 97.69 267 ALA A O 1
ATOM 1909 N N . VAL A 1 268 ? 15.297 -31.406 -14.641 1 97.44 268 VAL A N 1
ATOM 1910 C CA . VAL A 1 268 ? 16.031 -30.297 -15.25 1 97.44 268 VAL A CA 1
ATOM 1911 C C . VAL A 1 268 ? 16.641 -29.422 -14.164 1 97.44 268 VAL A C 1
ATOM 1913 O O . VAL A 1 268 ? 15.953 -29.062 -13.203 1 97.44 268 VAL A O 1
ATOM 1916 N N . PRO A 1 269 ? 17.953 -29.125 -14.203 1 97.12 269 PRO A N 1
ATOM 1917 C CA . PRO A 1 269 ? 18.547 -28.203 -13.242 1 97.12 269 PRO A CA 1
ATOM 1918 C C . PRO A 1 269 ? 18.016 -26.781 -13.398 1 97.12 269 PRO A C 1
ATOM 1920 O O . PRO A 1 269 ? 17.5 -26.422 -14.461 1 97.12 269 PRO A O 1
ATOM 1923 N N . ALA A 1 270 ? 18.109 -26.047 -12.312 1 95.94 270 ALA A N 1
ATOM 1924 C CA . ALA A 1 270 ? 17.719 -24.641 -12.391 1 95.94 270 ALA A CA 1
ATOM 1925 C C . ALA A 1 270 ? 18.609 -23.875 -13.375 1 95.94 270 ALA A C 1
ATOM 1927 O O . ALA A 1 270 ? 19.781 -24.219 -13.562 1 95.94 270 ALA A O 1
ATOM 1928 N N . CYS A 1 271 ? 18.016 -22.938 -14.031 1 94 271 CYS A N 1
ATOM 1929 C CA . CYS A 1 271 ? 18.797 -22.047 -14.898 1 94 271 CYS A CA 1
ATOM 1930 C C . CYS A 1 271 ? 19.688 -21.125 -14.07 1 94 271 CYS A C 1
ATOM 1932 O O . CYS A 1 271 ? 19.25 -20.531 -13.086 1 94 271 CYS A O 1
ATOM 1934 N N . THR A 1 272 ? 20.875 -20.984 -14.453 1 88.62 272 THR A N 1
ATOM 1935 C CA . THR A 1 272 ? 21.859 -20.188 -13.719 1 88.62 272 THR A CA 1
ATOM 1936 C C . THR A 1 272 ? 21.547 -18.703 -13.812 1 88.62 272 THR A C 1
ATOM 1938 O O . THR A 1 272 ? 21.141 -18.203 -14.867 1 88.62 272 THR A O 1
ATOM 1941 N N . VAL A 1 273 ? 21.594 -18.062 -12.719 1 88.88 273 VAL A N 1
ATOM 1942 C CA . VAL A 1 273 ? 21.391 -16.609 -12.688 1 88.88 273 VAL A CA 1
ATOM 1943 C C . VAL A 1 273 ? 22.609 -15.945 -12.055 1 88.88 273 VAL A C 1
ATOM 1945 O O . VAL A 1 273 ? 23.203 -16.484 -11.117 1 88.88 273 VAL A O 1
ATOM 1948 N N . SER A 1 274 ? 23.031 -14.773 -12.508 1 86.31 274 SER A N 1
ATOM 1949 C CA . SER A 1 274 ? 24.172 -14.023 -11.969 1 86.31 274 SER A CA 1
ATOM 1950 C C . SER A 1 274 ? 23.828 -13.398 -10.625 1 86.31 274 SER A C 1
ATOM 1952 O O . SER A 1 274 ? 24.688 -13.297 -9.742 1 86.31 274 SER A O 1
ATOM 1954 N N . ARG A 1 275 ? 22.609 -12.867 -10.461 1 90.19 275 ARG A N 1
ATOM 1955 C CA . ARG A 1 275 ? 22.188 -12.188 -9.242 1 90.19 275 ARG A CA 1
ATOM 1956 C C . ARG A 1 275 ? 20.703 -12.398 -8.984 1 90.19 275 ARG A C 1
ATOM 1958 O O . ARG A 1 275 ? 19.859 -12.125 -9.852 1 90.19 275 ARG A O 1
ATOM 1965 N N . VAL A 1 276 ? 20.469 -12.898 -7.832 1 88.5 276 VAL A N 1
ATOM 1966 C CA . VAL A 1 276 ? 19.078 -13.031 -7.41 1 88.5 276 VAL A CA 1
ATOM 1967 C C . VAL A 1 276 ? 18.625 -11.742 -6.734 1 88.5 276 VAL A C 1
ATOM 1969 O O . VAL A 1 276 ? 19.219 -11.305 -5.75 1 88.5 276 VAL A O 1
ATOM 1972 N N . VAL A 1 277 ? 17.625 -11.133 -7.211 1 87.94 277 VAL A N 1
ATOM 1973 C CA . VAL A 1 277 ? 17.078 -9.883 -6.695 1 87.94 277 VAL A CA 1
ATOM 1974 C C . VAL A 1 277 ? 15.836 -10.172 -5.859 1 87.94 277 VAL A C 1
ATOM 1976 O O . VAL A 1 277 ? 15.711 -9.68 -4.734 1 87.94 277 VAL A O 1
ATOM 1979 N N . ASP A 1 278 ? 14.953 -10.93 -6.391 1 87.94 278 ASP A N 1
ATOM 1980 C CA . ASP A 1 278 ? 13.656 -11.227 -5.781 1 87.94 278 ASP A CA 1
ATOM 1981 C C . ASP A 1 278 ? 13.078 -12.531 -6.32 1 87.94 278 ASP A C 1
ATOM 1983 O O . ASP A 1 278 ? 12.867 -12.672 -7.523 1 87.94 278 ASP A O 1
ATOM 1987 N N . THR A 1 279 ? 12.719 -13.438 -5.441 1 87.19 279 THR A N 1
ATOM 1988 C CA . THR A 1 279 ? 12.242 -14.734 -5.898 1 87.19 279 THR A CA 1
ATOM 1989 C C . THR A 1 279 ? 10.719 -14.773 -5.906 1 87.19 279 THR A C 1
ATOM 1991 O O . THR A 1 279 ? 10.117 -15.773 -6.309 1 87.19 279 THR A O 1
ATOM 1994 N N . ASN A 1 280 ? 10.148 -13.688 -5.488 1 88.25 280 ASN A N 1
ATOM 1995 C CA . ASN A 1 280 ? 8.688 -13.617 -5.531 1 88.25 280 ASN A CA 1
ATOM 1996 C C . ASN A 1 280 ? 8.164 -13.734 -6.957 1 88.25 280 ASN A C 1
ATOM 1998 O O . ASN A 1 280 ? 8.602 -13 -7.848 1 88.25 280 ASN A O 1
ATOM 2002 N N . GLY A 1 281 ? 7.336 -14.711 -7.195 1 93.62 281 GLY A N 1
ATOM 2003 C CA . GLY A 1 281 ? 6.715 -14.852 -8.5 1 93.62 281 GLY A CA 1
ATOM 2004 C C . GLY A 1 281 ? 7.516 -15.719 -9.453 1 93.62 281 GLY A C 1
ATOM 2005 O O . GLY A 1 281 ? 7.078 -15.992 -10.578 1 93.62 281 GLY A O 1
ATOM 2006 N N . ALA A 1 282 ? 8.68 -16.203 -9.023 1 96.06 282 ALA A N 1
ATOM 2007 C CA . ALA A 1 282 ? 9.5 -17.031 -9.891 1 96.06 282 ALA A CA 1
ATOM 2008 C C . ALA A 1 282 ? 8.766 -18.312 -10.289 1 96.06 282 ALA A C 1
ATOM 2010 O O . ALA A 1 282 ? 8.859 -18.75 -11.438 1 96.06 282 ALA A O 1
ATOM 2011 N N . GLY A 1 283 ? 8.07 -18.844 -9.32 1 97.38 283 GLY A N 1
ATOM 2012 C CA . GLY A 1 283 ? 7.277 -20.016 -9.625 1 97.38 283 GLY A CA 1
ATOM 2013 C C . GLY A 1 283 ? 6.191 -19.766 -10.648 1 97.38 283 GLY A C 1
ATOM 2014 O O . GLY A 1 283 ? 5.898 -20.625 -11.477 1 97.38 283 GLY A O 1
ATOM 2015 N N . ASP A 1 284 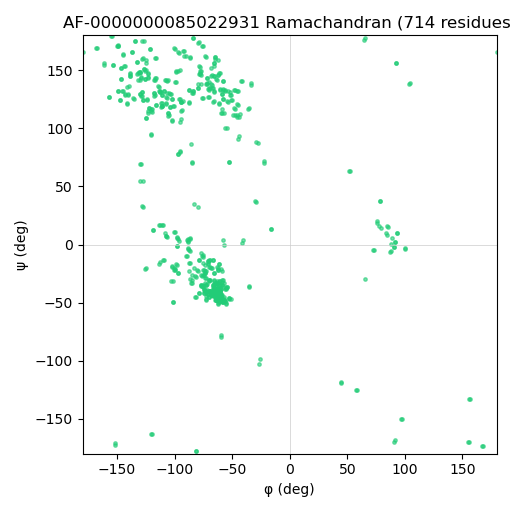? 5.566 -18.656 -10.617 1 98.38 284 ASP A N 1
ATOM 2016 C CA . ASP A 1 284 ? 4.527 -18.281 -11.57 1 98.38 284 ASP A CA 1
ATOM 2017 C C . ASP A 1 284 ? 5.113 -18.062 -12.961 1 98.38 284 ASP A C 1
ATOM 2019 O O . ASP A 1 284 ? 4.488 -18.406 -13.969 1 98.38 284 ASP A O 1
ATOM 2023 N N . ALA A 1 285 ? 6.293 -17.422 -12.977 1 98.62 285 ALA A N 1
ATOM 2024 C CA . ALA A 1 285 ? 7.004 -17.281 -14.242 1 98.62 285 ALA A CA 1
ATOM 2025 C C . ALA A 1 285 ? 7.34 -18.641 -14.836 1 98.62 285 ALA A C 1
ATOM 2027 O O . ALA A 1 285 ? 7.203 -18.859 -16.047 1 98.62 285 ALA A O 1
ATOM 2028 N N . PHE A 1 286 ? 7.781 -19.531 -14 1 98.69 286 PHE A N 1
ATOM 2029 C CA . PHE A 1 286 ? 8.031 -20.906 -14.422 1 98.69 286 PHE A CA 1
ATOM 2030 C C . PHE A 1 286 ? 6.781 -21.516 -15.055 1 98.69 286 PHE A C 1
ATOM 2032 O O . PHE A 1 286 ? 6.844 -22.078 -16.141 1 98.69 286 PHE A O 1
ATOM 2039 N N . ASN A 1 287 ? 5.664 -21.406 -14.328 1 98.81 287 ASN A N 1
ATOM 2040 C CA . ASN A 1 287 ? 4.406 -21.938 -14.828 1 98.81 287 ASN A CA 1
ATOM 2041 C C . ASN A 1 287 ? 4.117 -21.453 -16.25 1 98.81 287 ASN A C 1
ATOM 2043 O O . ASN A 1 287 ? 3.771 -22.25 -17.125 1 98.81 287 ASN A O 1
ATOM 2047 N N . ALA A 1 288 ? 4.285 -20.156 -16.469 1 98.81 288 ALA A N 1
ATOM 2048 C CA . ALA A 1 288 ? 3.969 -19.562 -17.766 1 98.81 288 ALA A CA 1
ATOM 2049 C C . ALA A 1 288 ? 4.887 -20.109 -18.844 1 98.81 288 ALA A C 1
ATOM 2051 O O . ALA A 1 288 ? 4.422 -20.484 -19.922 1 98.81 288 ALA A O 1
ATOM 2052 N N . GLY A 1 289 ? 6.176 -20.141 -18.594 1 98.56 289 GLY A N 1
ATOM 2053 C CA . GLY A 1 289 ? 7.117 -20.672 -19.562 1 98.56 289 GLY A CA 1
ATOM 2054 C C . GLY A 1 289 ? 6.855 -22.141 -19.906 1 98.56 289 GLY A C 1
ATOM 2055 O O . GLY A 1 289 ? 6.848 -22.516 -21.078 1 98.56 289 GLY A O 1
ATOM 2056 N N . PHE A 1 290 ? 6.613 -22.922 -18.859 1 98.69 290 PHE A N 1
ATOM 2057 C CA . PHE A 1 290 ? 6.324 -24.344 -19.047 1 98.69 290 PHE A CA 1
ATOM 2058 C C . PHE A 1 290 ? 5.051 -24.531 -19.859 1 98.69 290 PHE A C 1
ATOM 2060 O O . PHE A 1 290 ? 5.043 -25.266 -20.844 1 98.69 290 PHE A O 1
ATOM 2067 N N . LEU A 1 291 ? 3.986 -23.875 -19.453 1 98.62 291 LEU A N 1
ATOM 2068 C CA . LEU A 1 291 ? 2.668 -24.062 -20.047 1 98.62 291 LEU A CA 1
ATOM 2069 C C . LEU A 1 291 ? 2.648 -23.594 -21.5 1 98.62 291 LEU A C 1
ATOM 2071 O O . LEU A 1 291 ? 1.964 -24.188 -22.344 1 98.62 291 LEU A O 1
ATOM 2075 N N . ARG A 1 292 ? 3.344 -22.5 -21.766 1 97.88 292 ARG A N 1
ATOM 2076 C CA . ARG A 1 292 ? 3.414 -22.031 -23.141 1 97.88 292 ARG A CA 1
ATOM 2077 C C . ARG A 1 292 ? 3.947 -23.109 -24.078 1 97.88 292 ARG A C 1
ATOM 2079 O O . ARG A 1 292 ? 3.33 -23.422 -25.094 1 97.88 292 ARG A O 1
ATOM 2086 N N . VAL A 1 293 ? 5.039 -23.719 -23.703 1 97.25 293 VAL A N 1
ATOM 2087 C CA . VAL A 1 293 ? 5.707 -24.703 -24.547 1 97.25 293 VAL A CA 1
ATOM 2088 C C . VAL A 1 293 ? 4.926 -26.016 -24.547 1 97.25 293 VAL A C 1
ATOM 2090 O O . VAL A 1 293 ? 4.68 -26.609 -25.594 1 97.25 293 VAL A O 1
ATOM 2093 N N . TRP A 1 294 ? 4.422 -26.438 -23.375 1 96.5 294 TRP A N 1
ATOM 2094 C CA . TRP A 1 294 ? 3.697 -27.688 -23.219 1 96.5 294 TRP A CA 1
ATOM 2095 C C . TRP A 1 294 ? 2.396 -27.672 -24.016 1 96.5 294 TRP A C 1
ATOM 2097 O O . TRP A 1 294 ? 2.027 -28.672 -24.641 1 96.5 294 TRP A O 1
ATOM 2107 N N . SER A 1 295 ? 1.707 -26.578 -24.031 1 95.19 295 SER A N 1
ATOM 2108 C CA . SER A 1 295 ? 0.402 -26.469 -24.672 1 95.19 295 SER A CA 1
ATOM 2109 C C . SER A 1 295 ? 0.525 -26.516 -26.188 1 95.19 295 SER A C 1
ATOM 2111 O O . SER A 1 295 ? -0.47 -26.703 -26.891 1 95.19 295 SER A O 1
ATOM 2113 N N . GLN A 1 296 ? 1.71 -26.359 -26.672 1 91.44 296 GLN A N 1
ATOM 2114 C CA . GLN A 1 296 ? 1.956 -26.438 -28.109 1 91.44 296 GLN A CA 1
ATOM 2115 C C . GLN A 1 296 ? 2.246 -27.875 -28.531 1 91.44 296 GLN A C 1
ATOM 2117 O O . GLN A 1 296 ? 2.514 -28.125 -29.703 1 91.44 296 GLN A O 1
ATOM 2122 N N . GLY A 1 297 ? 2.172 -28.797 -27.578 1 85.5 297 GLY A N 1
ATOM 2123 C CA . GLY A 1 297 ? 2.359 -30.203 -27.906 1 85.5 297 GLY A CA 1
ATOM 2124 C C . GLY A 1 297 ? 3.818 -30.625 -27.938 1 85.5 297 GLY A C 1
ATOM 2125 O O . GLY A 1 297 ? 4.156 -31.688 -28.453 1 85.5 297 GLY A O 1
ATOM 2126 N N . LEU A 1 298 ? 4.625 -29.859 -27.406 1 77.69 298 LEU A N 1
ATOM 2127 C CA . LEU A 1 298 ? 6.055 -30.141 -27.406 1 77.69 298 LEU A CA 1
ATOM 2128 C C . LEU A 1 298 ? 6.43 -31.062 -26.266 1 77.69 298 LEU A C 1
ATOM 2130 O O . LEU A 1 298 ? 5.586 -31.406 -25.438 1 77.69 298 LEU A O 1
ATOM 2134 N N . ASP A 1 299 ? 7.75 -31.422 -26.219 1 89.81 299 ASP A N 1
ATOM 2135 C CA . ASP A 1 299 ? 8.352 -32.344 -25.266 1 89.81 299 ASP A CA 1
ATOM 2136 C C . ASP A 1 299 ? 8.359 -31.734 -23.859 1 89.81 299 ASP A C 1
ATOM 2138 O O . ASP A 1 299 ? 8.57 -30.531 -23.703 1 89.81 299 ASP A O 1
ATOM 2142 N N . VAL A 1 300 ? 8.031 -32.594 -22.875 1 96.62 300 VAL A N 1
ATOM 2143 C CA . VAL A 1 300 ? 7.996 -32.188 -21.484 1 96.62 300 VAL A CA 1
ATOM 2144 C C . VAL A 1 300 ? 9.344 -31.609 -21.078 1 96.62 300 VAL A C 1
ATOM 2146 O O . VAL A 1 300 ? 9.406 -30.609 -20.359 1 96.62 300 VAL A O 1
ATOM 2149 N N . GLY A 1 301 ? 10.398 -32.156 -21.547 1 96.81 301 GLY A N 1
ATOM 2150 C CA . GLY A 1 301 ? 11.727 -31.641 -21.266 1 96.81 301 GLY A CA 1
ATOM 2151 C C . GLY A 1 301 ? 11.922 -30.203 -21.703 1 96.81 301 GLY A C 1
ATOM 2152 O O . GLY A 1 301 ? 12.414 -29.375 -20.938 1 96.81 301 GLY A O 1
ATOM 2153 N N . ALA A 1 302 ? 11.531 -29.969 -22.953 1 96.38 302 ALA A N 1
ATOM 2154 C CA . ALA A 1 302 ? 11.625 -28.625 -23.5 1 96.38 302 ALA A CA 1
ATOM 2155 C C . ALA A 1 302 ? 10.773 -27.641 -22.688 1 96.38 302 ALA A C 1
ATOM 2157 O O . ALA A 1 302 ? 11.188 -26.516 -22.438 1 96.38 302 ALA A O 1
ATOM 2158 N N . ALA A 1 303 ? 9.602 -28.078 -22.281 1 98.19 303 ALA A N 1
ATOM 2159 C CA . ALA A 1 303 ? 8.711 -27.25 -21.484 1 98.19 303 ALA A CA 1
ATOM 2160 C C . ALA A 1 303 ? 9.336 -26.922 -20.125 1 98.19 303 ALA A C 1
ATOM 2162 O O . ALA A 1 303 ? 9.266 -25.781 -19.656 1 98.19 303 ALA A O 1
ATOM 2163 N N . LEU A 1 304 ? 9.977 -27.922 -19.516 1 98.56 304 LEU A N 1
ATOM 2164 C CA . LEU A 1 304 ? 10.641 -27.719 -18.234 1 98.56 304 LEU A CA 1
ATOM 2165 C C . LEU A 1 304 ? 11.773 -26.719 -18.359 1 98.56 304 LEU A C 1
ATOM 2167 O O . LEU A 1 304 ? 11.93 -25.844 -17.5 1 98.56 304 LEU A O 1
ATOM 2171 N N . MET A 1 305 ? 12.523 -26.828 -19.422 1 97.88 305 MET A N 1
ATOM 2172 C CA . MET A 1 305 ? 13.648 -25.922 -19.641 1 97.88 305 MET A CA 1
ATOM 2173 C C . MET A 1 305 ? 13.164 -24.484 -19.844 1 97.88 305 MET A C 1
ATOM 2175 O O . MET A 1 305 ? 13.758 -23.547 -19.297 1 97.88 305 MET A O 1
ATOM 2179 N N . ALA A 1 306 ? 12.109 -24.312 -20.594 1 98 306 ALA A N 1
ATOM 2180 C CA . ALA A 1 306 ? 11.523 -23 -20.781 1 98 306 ALA A CA 1
ATOM 2181 C C . ALA A 1 306 ? 11.031 -22.422 -19.453 1 98 306 ALA A C 1
ATOM 2183 O O . ALA A 1 306 ? 11.203 -21.219 -19.188 1 98 306 ALA A O 1
ATOM 2184 N N . GLY A 1 307 ? 10.367 -23.234 -18.641 1 98.69 307 GLY A N 1
ATOM 2185 C CA . GLY A 1 307 ? 9.945 -22.812 -17.312 1 98.69 307 GLY A CA 1
ATOM 2186 C C . GLY A 1 307 ? 11.102 -22.344 -16.453 1 98.69 307 GLY A C 1
ATOM 2187 O O . GLY A 1 307 ? 11.023 -21.281 -15.828 1 98.69 307 GLY A O 1
ATOM 2188 N N . CYS A 1 308 ? 12.164 -23.109 -16.422 1 98.44 308 CYS A N 1
ATOM 2189 C CA . CYS A 1 308 ? 13.344 -22.766 -15.648 1 98.44 308 CYS A CA 1
ATOM 2190 C C . CYS A 1 308 ? 13.953 -21.453 -16.125 1 98.44 308 CYS A C 1
ATOM 2192 O O . CYS A 1 308 ? 14.359 -20.609 -15.312 1 98.44 308 CYS A O 1
ATOM 2194 N N . ALA A 1 309 ? 14 -21.266 -17.391 1 98.06 309 ALA A N 1
ATOM 2195 C CA . ALA A 1 309 ? 14.531 -20.031 -17.969 1 98.06 309 ALA A CA 1
ATOM 2196 C C . ALA A 1 309 ? 13.688 -18.828 -17.562 1 98.06 309 ALA A C 1
ATOM 2198 O O . ALA A 1 309 ? 14.227 -17.797 -17.156 1 98.06 309 ALA A O 1
ATOM 2199 N N . ALA A 1 310 ? 12.391 -18.969 -17.688 1 98.44 310 ALA A N 1
ATOM 2200 C CA . ALA A 1 310 ? 11.484 -17.891 -17.297 1 98.44 310 ALA A CA 1
ATOM 2201 C C . ALA A 1 310 ? 11.633 -17.531 -15.828 1 98.44 310 ALA A C 1
ATOM 2203 O O . ALA A 1 310 ? 11.688 -16.359 -15.461 1 98.44 310 ALA A O 1
ATOM 2204 N N . ALA A 1 311 ? 11.734 -18.531 -15 1 98.25 311 ALA A N 1
ATOM 2205 C CA . ALA A 1 311 ? 11.898 -18.312 -13.562 1 98.25 311 ALA A CA 1
ATOM 2206 C C . ALA A 1 311 ? 13.211 -17.594 -13.266 1 98.25 311 ALA A C 1
ATOM 2208 O O . ALA A 1 311 ? 13.25 -16.703 -12.406 1 98.25 311 ALA A O 1
ATOM 2209 N N . ALA A 1 312 ? 14.227 -17.953 -13.922 1 96.94 312 ALA A N 1
ATOM 2210 C CA . ALA A 1 312 ? 15.539 -17.344 -13.734 1 96.94 312 ALA A CA 1
ATOM 2211 C C . ALA A 1 312 ? 15.5 -15.852 -14.07 1 96.94 312 ALA A C 1
ATOM 2213 O O . ALA A 1 312 ? 16.062 -15.031 -13.352 1 96.94 312 ALA A O 1
ATOM 2214 N N . ILE A 1 313 ? 14.867 -15.539 -15.148 1 97.25 313 ILE A N 1
ATOM 2215 C CA . ILE A 1 313 ? 14.75 -14.148 -15.547 1 97.25 313 ILE A CA 1
ATOM 2216 C C . ILE A 1 313 ? 13.945 -13.375 -14.508 1 97.25 313 ILE A C 1
ATOM 2218 O O . ILE A 1 313 ? 14.352 -12.289 -14.078 1 97.25 313 ILE A O 1
ATOM 2222 N N . ALA A 1 314 ? 12.828 -13.922 -14.07 1 97.19 314 ALA A N 1
ATOM 2223 C CA . ALA A 1 314 ? 11.961 -13.273 -13.094 1 97.19 314 ALA A CA 1
ATOM 2224 C C . ALA A 1 314 ? 12.711 -13.016 -11.789 1 97.19 314 ALA A C 1
ATOM 2226 O O . ALA A 1 314 ? 12.562 -11.953 -11.18 1 97.19 314 ALA A O 1
ATOM 2227 N N . ALA A 1 315 ? 13.547 -13.914 -11.375 1 96.06 315 ALA A N 1
ATOM 2228 C CA . ALA A 1 315 ? 14.266 -13.828 -10.109 1 96.06 315 ALA A CA 1
ATOM 2229 C C . ALA A 1 315 ? 15.266 -12.672 -10.125 1 96.06 315 ALA A C 1
ATOM 2231 O O . ALA A 1 315 ? 15.797 -12.289 -9.078 1 96.06 315 ALA A O 1
ATOM 2232 N N . GLN A 1 316 ? 15.523 -12.125 -11.289 1 95.31 316 GLN A N 1
ATOM 2233 C CA . GLN A 1 316 ? 16.484 -11.047 -11.438 1 95.31 316 GLN A CA 1
ATOM 2234 C C . GLN A 1 316 ? 15.797 -9.688 -11.477 1 95.31 316 GLN A C 1
ATOM 2236 O O . GLN A 1 316 ? 16.438 -8.664 -11.703 1 95.31 316 GLN A O 1
ATOM 2241 N N . HIS A 1 317 ? 14.555 -9.648 -11.266 1 93.94 317 HIS A N 1
ATOM 2242 C CA . HIS A 1 317 ? 13.773 -8.422 -11.242 1 93.94 317 HIS A CA 1
ATOM 2243 C C . HIS A 1 317 ? 13 -8.281 -9.938 1 93.94 317 HIS A C 1
ATOM 2245 O O . HIS A 1 317 ? 12.594 -9.281 -9.344 1 93.94 317 HIS A O 1
ATOM 2251 N N . SER A 1 318 ? 12.766 -7.07 -9.508 1 91 318 SER A N 1
ATOM 2252 C CA . SER A 1 318 ? 11.969 -6.816 -8.312 1 91 318 SER A CA 1
ATOM 2253 C C . SER A 1 318 ? 10.477 -6.91 -8.617 1 91 318 SER A C 1
ATOM 2255 O O . SER A 1 318 ? 10 -6.371 -9.617 1 91 318 SER A O 1
ATOM 2257 N N . GLY A 1 319 ? 9.797 -7.637 -7.672 1 92.5 319 GLY A N 1
ATOM 2258 C CA . GLY A 1 319 ? 8.359 -7.816 -7.855 1 92.5 319 GLY A CA 1
ATOM 2259 C C . GLY A 1 319 ? 8.016 -9.086 -8.617 1 92.5 319 GLY A C 1
ATOM 2260 O O . GLY A 1 319 ? 8.82 -9.586 -9.398 1 92.5 319 GLY A O 1
ATOM 2261 N N . ALA A 1 320 ? 6.879 -9.555 -8.438 1 93.5 320 ALA A N 1
ATOM 2262 C CA . ALA A 1 320 ? 6.457 -10.812 -9.047 1 93.5 320 ALA A CA 1
ATOM 2263 C C . ALA A 1 320 ? 6.227 -10.648 -10.547 1 93.5 320 ALA A C 1
ATOM 2265 O O . ALA A 1 320 ? 6.461 -11.57 -11.328 1 93.5 320 ALA A O 1
ATOM 2266 N N . VAL A 1 321 ? 5.738 -9.469 -10.938 1 95.81 321 VAL A N 1
ATOM 2267 C CA . VAL A 1 321 ? 5.488 -9.156 -12.344 1 95.81 321 VAL A CA 1
ATOM 2268 C C . VAL A 1 321 ? 5.672 -7.656 -12.578 1 95.81 321 VAL A C 1
ATOM 2270 O O . VAL A 1 321 ? 5.766 -6.879 -11.625 1 95.81 321 VAL A O 1
ATOM 2273 N N . GLY A 1 322 ? 5.664 -7.285 -13.82 1 95.19 322 GLY A N 1
ATOM 2274 C CA . GLY A 1 322 ? 5.797 -5.906 -14.258 1 95.19 322 GLY A CA 1
ATOM 2275 C C . GLY A 1 322 ? 6.055 -5.773 -15.75 1 95.19 322 GLY A C 1
ATOM 2276 O O . GLY A 1 322 ? 6.059 -6.77 -16.469 1 95.19 322 GLY A O 1
ATOM 2277 N N . ALA A 1 323 ? 6.324 -4.523 -16.125 1 94.62 323 ALA A N 1
ATOM 2278 C CA . ALA A 1 323 ? 6.602 -4.25 -17.531 1 94.62 323 ALA A CA 1
ATOM 2279 C C . ALA A 1 323 ? 7.836 -5.012 -18.016 1 94.62 323 ALA A C 1
ATOM 2281 O O . ALA A 1 323 ? 7.988 -5.27 -19.203 1 94.62 323 ALA A O 1
ATOM 2282 N N . TRP A 1 324 ? 8.609 -5.469 -17.094 1 95.06 324 TRP A N 1
ATOM 2283 C CA . TRP A 1 324 ? 9.867 -6.148 -17.406 1 95.06 324 TRP A CA 1
ATOM 2284 C C . TRP A 1 324 ? 9.609 -7.59 -17.828 1 95.06 324 TRP A C 1
ATOM 2286 O O . TRP A 1 324 ? 10.508 -8.258 -18.344 1 95.06 324 TRP A O 1
ATOM 2296 N N . ALA A 1 325 ? 8.383 -8.117 -17.594 1 97.69 325 ALA A N 1
ATOM 2297 C CA . ALA A 1 325 ? 8.133 -9.523 -17.938 1 97.69 325 ALA A CA 1
ATOM 2298 C C . ALA A 1 325 ? 8.633 -9.852 -19.328 1 97.69 325 ALA A C 1
ATOM 2300 O O . ALA A 1 325 ? 8.305 -9.156 -20.297 1 97.69 325 ALA A O 1
ATOM 2301 N N . PRO A 1 326 ? 9.352 -10.977 -19.469 1 97.31 326 PRO A N 1
ATOM 2302 C CA . PRO A 1 326 ? 10.039 -11.242 -20.734 1 97.31 326 PRO A CA 1
ATOM 2303 C C . PRO A 1 326 ? 9.102 -11.758 -21.812 1 97.31 326 PRO A C 1
ATOM 2305 O O . PRO A 1 326 ? 8.172 -12.523 -21.531 1 97.31 326 PRO A O 1
ATOM 2308 N N . ASP A 1 327 ? 9.422 -11.391 -23.047 1 98 327 ASP A N 1
ATOM 2309 C CA . ASP A 1 327 ? 8.703 -12.008 -24.156 1 98 327 ASP A CA 1
ATOM 2310 C C . ASP A 1 327 ? 9.25 -13.398 -24.453 1 98 327 ASP A C 1
ATOM 2312 O O . ASP A 1 327 ? 10.227 -13.828 -23.844 1 98 327 ASP A O 1
ATOM 2316 N N . ARG A 1 328 ? 8.586 -14.109 -25.359 1 97.62 328 ARG A N 1
ATOM 2317 C CA . ARG A 1 328 ? 8.922 -15.508 -25.641 1 97.62 328 ARG A CA 1
ATOM 2318 C C . ARG A 1 328 ? 10.328 -15.625 -26.203 1 97.62 328 ARG A C 1
ATOM 2320 O O . ARG A 1 328 ? 11.039 -16.594 -25.922 1 97.62 328 ARG A O 1
ATOM 2327 N N . LYS A 1 329 ? 10.781 -14.68 -26.969 1 98.19 329 LYS A N 1
ATOM 2328 C CA . LYS A 1 329 ? 12.102 -14.742 -27.594 1 98.19 329 LYS A CA 1
ATOM 2329 C C . LYS A 1 329 ? 13.203 -14.719 -26.531 1 98.19 329 LYS A C 1
ATOM 2331 O O . LYS A 1 329 ? 14.195 -15.438 -26.641 1 98.19 329 LYS A O 1
ATOM 2336 N N . ILE A 1 330 ? 12.984 -13.883 -25.547 1 98 330 ILE A N 1
ATOM 2337 C CA . ILE A 1 330 ? 13.969 -13.742 -24.484 1 98 330 ILE A CA 1
ATOM 2338 C C . ILE A 1 330 ? 14.023 -15.031 -23.656 1 98 330 ILE A C 1
ATOM 2340 O O . ILE A 1 330 ? 15.109 -15.516 -23.344 1 98 330 ILE A O 1
ATOM 2344 N N . VAL A 1 331 ? 12.891 -15.602 -23.359 1 98.19 331 VAL A N 1
ATOM 2345 C CA . VAL A 1 331 ? 12.82 -16.844 -22.594 1 98.19 331 VAL A CA 1
ATOM 2346 C C . VAL A 1 331 ? 13.477 -17.969 -23.391 1 98.19 331 VAL A C 1
ATOM 2348 O O . VAL A 1 331 ? 14.281 -18.734 -22.844 1 98.19 331 VAL A O 1
ATOM 2351 N N . ASP A 1 332 ? 13.172 -18.062 -24.641 1 97.44 332 ASP A N 1
ATOM 2352 C CA . ASP A 1 332 ? 13.719 -19.125 -25.484 1 97.44 332 ASP A CA 1
ATOM 2353 C C . ASP A 1 332 ? 15.234 -18.984 -25.641 1 97.44 332 ASP A C 1
ATOM 2355 O O . ASP A 1 332 ? 15.961 -19.984 -25.625 1 97.44 332 ASP A O 1
ATOM 2359 N N . ALA A 1 333 ? 15.664 -17.766 -25.781 1 97.12 333 ALA A N 1
ATOM 2360 C CA . ALA A 1 333 ? 17.109 -17.516 -25.875 1 97.12 333 ALA A CA 1
ATOM 2361 C C . ALA A 1 333 ? 17.828 -17.938 -24.594 1 97.12 333 ALA A C 1
ATOM 2363 O O . ALA A 1 333 ? 18.906 -18.516 -24.641 1 97.12 333 ALA A O 1
ATOM 2364 N N . GLN A 1 334 ? 17.219 -17.578 -23.516 1 96.38 334 GLN A N 1
ATOM 2365 C CA . GLN A 1 334 ? 17.797 -17.969 -22.234 1 96.38 334 GLN A CA 1
ATOM 2366 C C . GLN A 1 334 ? 17.828 -19.484 -22.078 1 96.38 334 GLN A C 1
ATOM 2368 O O . GLN A 1 334 ? 18.797 -20.031 -21.562 1 96.38 334 GLN A O 1
ATOM 2373 N N . SER A 1 335 ? 16.797 -20.156 -22.438 1 96.5 335 SER A N 1
ATOM 2374 C CA . SER A 1 335 ? 16.734 -21.609 -22.391 1 96.5 335 SER A CA 1
ATOM 2375 C C . SER A 1 335 ? 17.812 -22.234 -23.266 1 96.5 335 SER A C 1
ATOM 2377 O O . SER A 1 335 ? 18.5 -23.156 -22.828 1 96.5 335 SER A O 1
ATOM 2379 N N . GLU A 1 336 ? 17.938 -21.75 -24.469 1 95.44 336 GLU A N 1
ATOM 2380 C CA . GLU A 1 336 ? 18.953 -22.25 -25.406 1 95.44 336 GLU A CA 1
ATOM 2381 C C . GLU A 1 336 ? 20.359 -22.031 -24.875 1 95.44 336 GLU A C 1
ATOM 2383 O O . GLU A 1 336 ? 21.219 -22.891 -24.984 1 95.44 336 GLU A O 1
ATOM 2388 N N . ALA A 1 337 ? 20.562 -20.844 -24.344 1 94.19 337 ALA A N 1
ATOM 2389 C CA . ALA A 1 337 ? 21.875 -20.516 -23.812 1 94.19 337 ALA A CA 1
ATOM 2390 C C . ALA A 1 337 ? 22.266 -21.438 -22.672 1 94.19 337 ALA A C 1
ATOM 2392 O O . ALA A 1 337 ? 23.422 -21.828 -22.547 1 94.19 337 ALA A O 1
ATOM 2393 N N . GLU A 1 338 ? 21.328 -21.75 -21.875 1 94.19 338 GLU A N 1
ATOM 2394 C CA . GLU A 1 338 ? 21.609 -22.547 -20.688 1 94.19 338 GLU A CA 1
ATOM 2395 C C . GLU A 1 338 ? 21.672 -24.031 -21.016 1 94.19 338 GLU A C 1
ATOM 2397 O O . GLU A 1 338 ? 22.594 -24.734 -20.578 1 94.19 338 GLU A O 1
ATOM 2402 N N . TYR A 1 339 ? 20.719 -24.562 -21.812 1 93.31 339 TYR A N 1
ATOM 2403 C CA . TYR A 1 339 ? 20.516 -26 -21.938 1 93.31 339 TYR A CA 1
ATOM 2404 C C . TYR A 1 339 ? 20.875 -26.484 -23.344 1 93.31 339 TYR A C 1
ATOM 2406 O O . TYR A 1 339 ? 20.922 -27.688 -23.594 1 93.31 339 TYR A O 1
ATOM 2414 N N . GLY A 1 340 ? 20.984 -25.578 -24.203 1 86.75 340 GLY A N 1
ATOM 2415 C CA . GLY A 1 340 ? 21.312 -25.953 -25.578 1 86.75 340 GLY A CA 1
ATOM 2416 C C . GLY A 1 340 ? 22.688 -26.562 -25.703 1 86.75 340 GLY A C 1
ATOM 2417 O O . GLY A 1 340 ? 23.469 -26.594 -24.75 1 86.75 340 GLY A O 1
ATOM 2418 N N . ASP A 1 341 ? 22.922 -27.297 -26.781 1 73.88 341 ASP A N 1
ATOM 2419 C CA . ASP A 1 341 ? 24.188 -27.953 -27.094 1 73.88 341 ASP A CA 1
ATOM 2420 C C . ASP A 1 341 ? 25.344 -26.969 -27.047 1 73.88 341 ASP A C 1
ATOM 2422 O O . ASP A 1 341 ? 25.328 -25.938 -27.734 1 73.88 341 ASP A O 1
ATOM 2426 N N . LYS A 1 342 ? 25.719 -26.531 -25.906 1 58.47 342 LYS A N 1
ATOM 2427 C CA . LYS A 1 342 ? 26.953 -25.75 -25.875 1 58.47 342 LYS A CA 1
ATOM 2428 C C . LYS A 1 342 ? 28.094 -26.484 -26.562 1 58.47 342 LYS A C 1
ATOM 2430 O O . LYS A 1 342 ? 28.156 -27.719 -26.516 1 58.47 342 LYS A O 1
ATOM 2435 N N . PRO A 1 343 ? 28.75 -25.953 -27.406 1 49.12 343 PRO A N 1
ATOM 2436 C CA . PRO A 1 343 ? 29.922 -26.641 -27.969 1 49.12 343 PRO A CA 1
ATOM 2437 C C . PRO A 1 343 ? 30.75 -27.344 -26.891 1 49.12 343 PRO A C 1
ATOM 2439 O O . PRO A 1 343 ? 30.703 -26.969 -25.719 1 49.12 343 PRO A O 1
ATOM 2442 N N . TRP A 1 344 ? 31.281 -28.5 -27.078 1 43.31 344 TRP A N 1
ATOM 2443 C CA . TRP A 1 344 ? 32.062 -29.422 -26.266 1 43.31 344 TRP A CA 1
ATOM 2444 C C . TRP A 1 344 ? 33 -28.672 -25.328 1 43.31 344 TRP A C 1
ATOM 2446 O O . TRP A 1 344 ? 33.312 -29.141 -24.234 1 43.31 344 TRP A O 1
ATOM 2456 N N . TRP A 1 345 ? 33.562 -27.547 -25.734 1 46.84 345 TRP A N 1
ATOM 2457 C CA . TRP A 1 345 ? 34.594 -26.859 -24.984 1 46.84 345 TRP A CA 1
ATOM 2458 C C . TRP A 1 345 ? 34 -26.094 -23.797 1 46.84 345 TRP A C 1
ATOM 2460 O O . TRP A 1 345 ? 34.719 -25.672 -22.891 1 46.84 345 TRP A O 1
ATOM 2470 N N . GLN A 1 346 ? 32.812 -25.656 -23.75 1 44.16 346 GLN A N 1
ATOM 2471 C CA . GLN A 1 346 ? 32.188 -24.891 -22.656 1 44.16 346 GLN A CA 1
ATOM 2472 C C . GLN A 1 346 ? 31.641 -25.828 -21.594 1 44.16 346 GLN A C 1
ATOM 2474 O O . GLN A 1 346 ? 31.406 -25.406 -20.453 1 44.16 346 GLN A O 1
ATOM 2479 N N . LYS A 1 347 ? 31.188 -27.047 -21.875 1 44.41 347 LYS A N 1
ATOM 2480 C CA . LYS A 1 347 ? 30.828 -28.047 -20.875 1 44.41 347 LYS A CA 1
ATOM 2481 C C . LYS A 1 347 ? 32 -28.344 -19.953 1 44.41 347 LYS A C 1
ATOM 2483 O O . LYS A 1 347 ? 31.812 -28.688 -18.781 1 44.41 347 LYS A O 1
ATOM 2488 N N . GLY A 1 348 ? 33.125 -28.312 -20.344 1 38.44 348 GLY A N 1
ATOM 2489 C CA . GLY A 1 348 ? 34.344 -28.547 -19.609 1 38.44 348 GLY A CA 1
ATOM 2490 C C . GLY A 1 348 ? 34.656 -27.438 -18.625 1 38.44 348 GLY A C 1
ATOM 2491 O O . GLY A 1 348 ? 35.156 -27.703 -17.516 1 38.44 348 GLY A O 1
ATOM 2492 N N . ILE A 1 349 ? 34.438 -26.188 -18.969 1 42.38 349 ILE A N 1
ATOM 2493 C CA . ILE A 1 349 ? 34.844 -25.109 -18.062 1 42.38 349 ILE A CA 1
ATOM 2494 C C . ILE A 1 349 ? 33.844 -25.016 -16.906 1 42.38 349 ILE A C 1
ATOM 2496 O O . ILE A 1 349 ? 34.25 -24.812 -15.758 1 42.38 349 ILE A O 1
ATOM 2500 N N . LEU A 1 350 ? 32.594 -25.234 -17.062 1 39.53 350 LEU A N 1
ATOM 2501 C CA . LEU A 1 350 ? 31.641 -25.141 -15.969 1 39.53 350 LEU A CA 1
ATOM 2502 C C . LEU A 1 350 ? 31.781 -26.328 -15.023 1 39.53 350 LEU A C 1
ATOM 2504 O O . LEU A 1 350 ? 31.578 -26.188 -13.812 1 39.53 350 LEU A O 1
ATOM 2508 N N . ALA A 1 351 ? 32 -27.562 -15.438 1 41.19 351 ALA A N 1
ATOM 2509 C CA . ALA A 1 351 ? 32.344 -28.703 -14.594 1 41.19 351 ALA A CA 1
ATOM 2510 C C . ALA A 1 351 ? 33.594 -28.422 -13.781 1 41.19 351 ALA A C 1
ATOM 2512 O O . ALA A 1 351 ? 33.75 -28.906 -12.656 1 41.19 351 ALA A O 1
ATOM 2513 N N . CYS A 1 352 ? 34.5 -27.766 -14.312 1 40.56 352 CYS A N 1
ATOM 2514 C CA . CYS A 1 352 ? 35.719 -27.469 -13.609 1 40.56 352 CYS A CA 1
ATOM 2515 C C . CYS A 1 352 ? 35.5 -26.375 -12.562 1 40.56 352 CYS A C 1
ATOM 2517 O O . CYS A 1 352 ? 36.375 -26.141 -11.711 1 40.56 352 CYS A O 1
ATOM 2519 N N . MET A 1 353 ? 34.531 -25.5 -12.727 1 36.28 353 MET A N 1
ATOM 2520 C CA . MET A 1 353 ? 34.312 -24.422 -11.773 1 36.28 353 MET A CA 1
ATOM 2521 C C . MET A 1 353 ? 33.344 -24.859 -10.672 1 36.28 353 MET A C 1
ATOM 2523 O O . MET A 1 353 ? 33 -24.062 -9.805 1 36.28 353 MET A O 1
ATOM 2527 N N . ALA A 1 354 ? 32.719 -25.953 -10.781 1 39.25 354 ALA A N 1
ATOM 2528 C CA . ALA A 1 354 ? 31.953 -26.438 -9.656 1 39.25 354 ALA A CA 1
ATOM 2529 C C . ALA A 1 354 ? 32.812 -26.594 -8.406 1 39.25 354 ALA A C 1
ATOM 2531 O O . ALA A 1 354 ? 33.906 -27.172 -8.469 1 39.25 354 ALA A O 1
ATOM 2532 N N . PRO A 1 355 ? 32.594 -25.812 -7.391 1 37.81 355 PRO A N 1
ATOM 2533 C CA . PRO A 1 355 ? 33.438 -25.938 -6.195 1 37.81 355 PRO A CA 1
ATOM 2534 C C . PRO A 1 355 ? 33.594 -27.391 -5.746 1 37.81 355 PRO A C 1
ATOM 2536 O O . PRO A 1 355 ? 32.688 -28.188 -5.871 1 37.81 355 PRO A O 1
ATOM 2539 N N . ARG A 1 356 ? 34.781 -27.953 -5.758 1 35.22 356 ARG A N 1
ATOM 2540 C CA . ARG A 1 356 ? 35.188 -29.203 -5.129 1 35.22 356 ARG A CA 1
ATOM 2541 C C . ARG A 1 356 ? 34.656 -29.297 -3.709 1 35.22 356 ARG A C 1
ATOM 2543 O O . ARG A 1 356 ? 34.906 -28.422 -2.879 1 35.22 356 ARG A O 1
ATOM 2550 N N . ARG A 1 357 ? 33.469 -29.875 -3.549 1 30.52 357 ARG A N 1
ATOM 2551 C CA . ARG A 1 357 ? 33.188 -30.25 -2.168 1 30.52 357 ARG A CA 1
ATOM 2552 C C . ARG A 1 357 ? 34.375 -30.938 -1.515 1 30.52 357 ARG A C 1
ATOM 2554 O O . ARG A 1 357 ? 34.969 -31.844 -2.104 1 30.52 357 ARG A O 1
ATOM 2561 N N . PRO A 1 358 ? 34.969 -30.156 -0.495 1 32.88 358 PRO A N 1
ATOM 2562 C CA . PRO A 1 358 ? 35.938 -30.969 0.216 1 32.88 358 PRO A CA 1
ATOM 2563 C C . PRO A 1 358 ? 35.438 -32.344 0.57 1 32.88 358 PRO A C 1
ATOM 2565 O O . PRO A 1 358 ? 34.219 -32.531 0.822 1 32.88 358 PRO A O 1
ATOM 2568 N N . VAL A 1 359 ? 36.25 -33.375 0.288 1 26.92 359 VAL A N 1
ATOM 2569 C CA . VAL A 1 359 ? 36.031 -34.688 0.917 1 26.92 359 VAL A CA 1
ATOM 2570 C C . VAL A 1 359 ? 36.031 -34.531 2.436 1 26.92 359 VAL A C 1
ATOM 2572 O O . VAL A 1 359 ? 36.875 -33.844 3.002 1 26.92 359 VAL A O 1
ATOM 2575 N N . MET B 1 1 ? -12.805 45.406 -2.062 1 37.53 1 MET B N 1
ATOM 2576 C CA . MET B 1 1 ? -13.32 44.031 -2.018 1 37.53 1 MET B CA 1
ATOM 2577 C C . MET B 1 1 ? -12.43 43.156 -1.152 1 37.53 1 MET B C 1
ATOM 2579 O O . MET B 1 1 ? -11.203 43.25 -1.206 1 37.53 1 MET B O 1
ATOM 2583 N N . ALA B 1 2 ? -12.961 42.781 -0.076 1 52.06 2 ALA B N 1
ATOM 2584 C CA . ALA B 1 2 ? -12.102 42.062 0.862 1 52.06 2 ALA B CA 1
ATOM 2585 C C . ALA B 1 2 ? -11.312 40.969 0.155 1 52.06 2 ALA B C 1
ATOM 2587 O O . ALA B 1 2 ? -11.852 40.25 -0.696 1 52.06 2 ALA B O 1
ATOM 2588 N N . THR B 1 3 ? -10 41.125 0.039 1 70 3 THR B N 1
ATOM 2589 C CA . THR B 1 3 ? -9.117 40.188 -0.66 1 70 3 THR B CA 1
ATOM 2590 C C . THR B 1 3 ? -9.438 38.75 -0.279 1 70 3 THR B C 1
ATOM 2592 O O . THR B 1 3 ? -9.648 38.438 0.897 1 70 3 THR B O 1
ATOM 2595 N N . GLN B 1 4 ? -9.781 38 -1.235 1 86.19 4 GLN B N 1
ATOM 2596 C CA . GLN B 1 4 ? -10.125 36.594 -1.043 1 86.19 4 GLN B CA 1
ATOM 2597 C C . GLN B 1 4 ? -8.969 35.844 -0.399 1 86.19 4 GLN B C 1
ATOM 2599 O O . GLN B 1 4 ? -7.82 35.969 -0.831 1 86.19 4 GLN B O 1
ATOM 2604 N N . VAL B 1 5 ? -9.258 35.188 0.73 1 91.62 5 VAL B N 1
ATOM 2605 C CA . VAL B 1 5 ? -8.258 34.375 1.421 1 91.62 5 VAL B CA 1
ATOM 2606 C C . VAL B 1 5 ? -7.879 33.188 0.552 1 91.62 5 VAL B C 1
ATOM 2608 O O . VAL B 1 5 ? -8.75 32.469 0.057 1 91.62 5 VAL B O 1
ATOM 2611 N N . LYS B 1 6 ? -6.617 33.031 0.255 1 96.69 6 LYS B N 1
ATOM 2612 C CA . LYS B 1 6 ? -6.047 31.922 -0.5 1 96.69 6 LYS B CA 1
ATOM 2613 C C . LYS B 1 6 ? -4.875 31.297 0.249 1 96.69 6 LYS B C 1
ATOM 2615 O O . LYS B 1 6 ? -3.977 32 0.714 1 96.69 6 LYS B O 1
ATOM 2620 N N . PHE B 1 7 ? -4.977 29.984 0.298 1 98.12 7 PHE B N 1
ATOM 2621 C CA . PHE B 1 7 ? -3.914 29.297 1.024 1 98.12 7 PHE B CA 1
ATOM 2622 C C . PHE B 1 7 ? -2.961 28.609 0.06 1 98.12 7 PHE B C 1
ATOM 2624 O O . PHE B 1 7 ? -3.393 28.047 -0.953 1 98.12 7 PHE B O 1
ATOM 2631 N N . ALA B 1 8 ? -1.674 28.625 0.33 1 98.06 8 ALA B N 1
ATOM 2632 C CA . ALA B 1 8 ? -0.67 27.688 -0.153 1 98.06 8 ALA B CA 1
ATOM 2633 C C . ALA B 1 8 ? -0.132 26.828 0.986 1 98.06 8 ALA B C 1
ATOM 2635 O O . ALA B 1 8 ? 0.355 27.344 1.991 1 98.06 8 ALA B O 1
ATOM 2636 N N . VAL B 1 9 ? -0.277 25.562 0.836 1 98.69 9 VAL B N 1
ATOM 2637 C CA . VAL B 1 9 ? 0.223 24.656 1.861 1 98.69 9 VAL B CA 1
ATOM 2638 C C . VAL B 1 9 ? 1.472 23.938 1.353 1 98.69 9 VAL B C 1
ATOM 2640 O O . VAL B 1 9 ? 1.458 23.344 0.27 1 98.69 9 VAL B O 1
ATOM 2643 N N . ILE B 1 10 ? 2.545 24 2.113 1 98.12 10 ILE B N 1
ATOM 2644 C CA . ILE B 1 10 ? 3.836 23.438 1.733 1 98.12 10 ILE B CA 1
ATOM 2645 C C . ILE B 1 10 ? 4.23 22.344 2.721 1 98.12 10 ILE B C 1
ATOM 2647 O O . ILE B 1 10 ? 4.164 22.531 3.938 1 98.12 10 ILE B O 1
ATOM 2651 N N . GLY B 1 11 ? 4.625 21.141 2.16 1 98.44 11 GLY B N 1
ATOM 2652 C CA . GLY B 1 11 ? 5.145 20.156 3.094 1 98.44 11 GLY B CA 1
ATOM 2653 C C . GLY B 1 11 ? 5.02 18.734 2.59 1 98.44 11 GLY B C 1
ATOM 2654 O O . GLY B 1 11 ? 5.41 18.422 1.46 1 98.44 11 GLY B O 1
ATOM 2655 N N . ASP B 1 12 ? 4.52 17.859 3.471 1 98.56 12 ASP B N 1
ATOM 2656 C CA . ASP B 1 12 ? 4.637 16.422 3.229 1 98.56 12 ASP B CA 1
ATOM 2657 C C . ASP B 1 12 ? 3.348 15.859 2.635 1 98.56 12 ASP B C 1
ATOM 2659 O O . ASP B 1 12 ? 2.262 16.391 2.883 1 98.56 12 ASP B O 1
ATOM 2663 N N . ALA B 1 13 ? 3.465 14.875 1.848 1 98.69 13 ALA B N 1
ATOM 2664 C CA . ALA B 1 13 ? 2.432 13.969 1.352 1 98.69 13 ALA B CA 1
ATOM 2665 C C . ALA B 1 13 ? 2.844 12.508 1.537 1 98.69 13 ALA B C 1
ATOM 2667 O O . ALA B 1 13 ? 3.967 12.125 1.198 1 98.69 13 ALA B O 1
ATOM 2668 N N . PHE B 1 14 ? 1.97 11.734 2.115 1 98.12 14 PHE B N 1
ATOM 2669 C CA . PHE B 1 14 ? 2.225 10.344 2.447 1 98.12 14 PHE B CA 1
ATOM 2670 C C . PHE B 1 14 ? 1.139 9.438 1.869 1 98.12 14 PHE B C 1
ATOM 2672 O O . PHE B 1 14 ? 0.005 9.883 1.664 1 98.12 14 PHE B O 1
ATOM 2679 N N . VAL B 1 15 ? 1.538 8.227 1.588 1 98.62 15 VAL B N 1
ATOM 2680 C CA . VAL B 1 15 ? 0.55 7.152 1.557 1 98.62 15 VAL B CA 1
ATOM 2681 C C . VAL B 1 15 ? 0.508 6.449 2.912 1 98.62 15 VAL B C 1
ATOM 2683 O O . VAL B 1 15 ? 1.531 5.961 3.396 1 98.62 15 VAL B O 1
ATOM 2686 N N . ASP B 1 16 ? -0.628 6.445 3.471 1 97.94 16 ASP B N 1
ATOM 2687 C CA . ASP B 1 16 ? -0.838 5.723 4.723 1 97.94 16 ASP B CA 1
ATOM 2688 C C . ASP B 1 16 ? -1.404 4.328 4.461 1 97.94 16 ASP B C 1
ATOM 2690 O O . ASP B 1 16 ? -2.449 4.188 3.824 1 97.94 16 ASP B O 1
ATOM 2694 N N . ILE B 1 17 ? -0.767 3.344 4.953 1 98.25 17 ILE B N 1
ATOM 2695 C CA . ILE B 1 17 ? -1.249 1.968 4.879 1 98.25 17 ILE B CA 1
ATOM 2696 C C . ILE B 1 17 ? -1.649 1.486 6.273 1 98.25 17 ILE B C 1
ATOM 2698 O O . ILE B 1 17 ? -0.829 1.475 7.191 1 98.25 17 ILE B O 1
ATOM 2702 N N . SER B 1 18 ? -2.867 1.141 6.414 1 96.56 18 SER B N 1
ATOM 2703 C CA . SER B 1 18 ? -3.398 0.663 7.688 1 96.56 18 SER B CA 1
ATOM 2704 C C . SER B 1 18 ? -3.551 -0.855 7.684 1 96.56 18 SER B C 1
ATOM 2706 O O . SER B 1 18 ? -4.219 -1.416 6.812 1 96.56 18 SER B O 1
ATOM 2708 N N . VAL B 1 19 ? -2.967 -1.519 8.641 1 97.25 19 VAL B N 1
ATOM 2709 C CA . VAL B 1 19 ? -2.941 -2.975 8.727 1 97.25 19 VAL B CA 1
ATOM 2710 C C . VAL B 1 19 ? -3.564 -3.422 10.047 1 97.25 19 VAL B C 1
ATOM 2712 O O . VAL B 1 19 ? -3.014 -3.168 11.125 1 97.25 19 VAL B O 1
ATOM 2715 N N . GLY B 1 20 ? -4.688 -4.172 10.008 1 94.69 20 GLY B N 1
ATOM 2716 C CA . GLY B 1 20 ? -5.25 -4.684 11.25 1 94.69 20 GLY B CA 1
ATOM 2717 C C . GLY B 1 20 ? -6.734 -4.977 11.156 1 94.69 20 GLY B C 1
ATOM 2718 O O . GLY B 1 20 ? -7.312 -4.945 10.07 1 94.69 20 GLY B O 1
ATOM 2719 N N . PRO B 1 21 ? -7.336 -5.246 12.25 1 94.31 21 PRO B N 1
ATOM 2720 C CA . PRO B 1 21 ? -6.723 -5.348 13.578 1 94.31 21 PRO B CA 1
ATOM 2721 C C . PRO B 1 21 ? -5.871 -6.602 13.742 1 94.31 21 PRO B C 1
ATOM 2723 O O . PRO B 1 21 ? -6.184 -7.645 13.156 1 94.31 21 PRO B O 1
ATOM 2726 N N . LEU B 1 22 ? -4.77 -6.395 14.484 1 95 22 LEU B N 1
ATOM 2727 C CA . LEU B 1 22 ? -3.871 -7.484 14.844 1 95 22 LEU B CA 1
ATOM 2728 C C . LEU B 1 22 ? -4.008 -7.836 16.328 1 95 22 LEU B C 1
ATOM 2730 O O . LEU B 1 22 ? -4.176 -6.945 17.156 1 95 22 LEU B O 1
ATOM 2734 N N . ASP B 1 23 ? -3.938 -9.125 16.656 1 91.94 23 ASP B N 1
ATOM 2735 C CA . ASP B 1 23 ? -3.859 -9.531 18.062 1 91.94 23 ASP B CA 1
ATOM 2736 C C . ASP B 1 23 ? -2.453 -9.32 18.625 1 91.94 23 ASP B C 1
ATOM 2738 O O . ASP B 1 23 ? -2.285 -9.039 19.812 1 91.94 23 ASP B O 1
ATOM 2742 N N . ALA B 1 24 ? -1.516 -9.523 17.828 1 90.62 24 ALA B N 1
ATOM 2743 C CA . ALA B 1 24 ? -0.102 -9.305 18.125 1 90.62 24 ALA B CA 1
ATOM 2744 C C . ALA B 1 24 ? 0.687 -9.016 16.844 1 90.62 24 ALA B C 1
ATOM 2746 O O . ALA B 1 24 ? 0.253 -9.367 15.75 1 90.62 24 ALA B O 1
ATOM 2747 N N . LEU B 1 25 ? 1.807 -8.305 17.016 1 92.5 25 LEU B N 1
ATOM 2748 C CA . LEU B 1 25 ? 2.701 -8.156 15.875 1 92.5 25 LEU B CA 1
ATOM 2749 C C . LEU B 1 25 ? 3.207 -9.516 15.406 1 92.5 25 LEU B C 1
ATOM 2751 O O . LEU B 1 25 ? 3.387 -10.43 16.203 1 92.5 25 LEU B O 1
ATOM 2755 N N . PRO B 1 26 ? 3.439 -9.664 14.117 1 91.94 26 PRO B N 1
ATOM 2756 C CA . PRO B 1 26 ? 3.893 -10.969 13.625 1 91.94 26 PRO B CA 1
ATOM 2757 C C . PRO B 1 26 ? 5.273 -11.352 14.148 1 91.94 26 PRO B C 1
ATOM 2759 O O . PRO B 1 26 ? 6.141 -10.484 14.305 1 91.94 26 PRO B O 1
ATOM 2762 N N . SER B 1 27 ? 5.469 -12.664 14.391 1 90.25 27 SER B N 1
ATOM 2763 C CA . SER B 1 27 ? 6.797 -13.203 14.68 1 90.25 27 SER B CA 1
ATOM 2764 C C . SER B 1 27 ? 7.617 -13.367 13.406 1 90.25 27 SER B C 1
ATOM 2766 O O . SER B 1 27 ? 7.055 -13.523 12.32 1 90.25 27 SER B O 1
ATOM 2768 N N . PRO B 1 28 ? 8.961 -13.305 13.555 1 88.81 28 PRO B N 1
ATOM 2769 C CA . PRO B 1 28 ? 9.789 -13.508 12.359 1 88.81 28 PRO B CA 1
ATOM 2770 C C . PRO B 1 28 ? 9.438 -14.789 11.609 1 88.81 28 PRO B C 1
ATOM 2772 O O . PRO B 1 28 ? 9.289 -15.852 12.227 1 88.81 28 PRO B O 1
ATOM 2775 N N . GLY B 1 29 ? 9.266 -14.695 10.305 1 86.56 29 GLY B N 1
ATOM 2776 C CA . GLY B 1 29 ? 8.992 -15.852 9.469 1 86.56 29 GLY B CA 1
ATOM 2777 C C . GLY B 1 29 ? 7.516 -16.188 9.375 1 86.56 29 GLY B C 1
ATOM 2778 O O . GLY B 1 29 ? 7.109 -17 8.547 1 86.56 29 GLY B O 1
ATOM 2779 N N . ALA B 1 30 ? 6.656 -15.555 10.086 1 86.12 30 ALA B N 1
ATOM 2780 C CA . ALA B 1 30 ? 5.234 -15.883 10.148 1 86.12 30 ALA B CA 1
ATOM 2781 C C . ALA B 1 30 ? 4.449 -15.125 9.086 1 86.12 30 ALA B C 1
ATOM 2783 O O . ALA B 1 30 ? 4.965 -14.188 8.477 1 86.12 30 ALA B O 1
ATOM 2784 N N . ASP B 1 31 ? 3.307 -15.609 8.836 1 87.88 31 ASP B N 1
ATOM 2785 C CA . ASP B 1 31 ? 2.273 -14.914 8.078 1 87.88 31 ASP B CA 1
ATOM 2786 C C . ASP B 1 31 ? 0.989 -14.781 8.891 1 87.88 31 ASP B C 1
ATOM 2788 O O . ASP B 1 31 ? 0.302 -15.773 9.141 1 87.88 31 ASP B O 1
ATOM 2792 N N . VAL B 1 32 ? 0.652 -13.57 9.227 1 93.19 32 VAL B N 1
ATOM 2793 C CA . VAL B 1 32 ? -0.531 -13.32 10.047 1 93.19 32 VAL B CA 1
ATOM 2794 C C . VAL B 1 32 ? -1.654 -12.766 9.172 1 93.19 32 VAL B C 1
ATOM 2796 O O . VAL B 1 32 ? -1.441 -11.836 8.398 1 93.19 32 VAL B O 1
ATOM 2799 N N . GLU B 1 33 ? -2.822 -13.367 9.305 1 94.44 33 GLU B N 1
ATOM 2800 C CA . GLU B 1 33 ? -3.982 -12.875 8.562 1 94.44 33 GLU B CA 1
ATOM 2801 C C . GLU B 1 33 ? -4.703 -11.773 9.336 1 94.44 33 GLU B C 1
ATOM 2803 O O . GLU B 1 33 ? -4.91 -11.891 10.547 1 94.44 33 GLU B O 1
ATOM 2808 N N . VAL B 1 34 ? -5.016 -10.711 8.648 1 96.44 34 VAL B N 1
ATOM 2809 C CA . VAL B 1 34 ? -5.809 -9.633 9.227 1 96.44 34 VAL B CA 1
ATOM 2810 C C . VAL B 1 34 ? -7.078 -9.422 8.406 1 96.44 34 VAL B C 1
ATOM 2812 O O . VAL B 1 34 ? -7.199 -9.953 7.297 1 96.44 34 VAL B O 1
ATOM 2815 N N . GLU B 1 35 ? -7.957 -8.664 8.969 1 94.06 35 GLU B N 1
ATOM 2816 C CA . GLU B 1 35 ? -9.227 -8.398 8.289 1 94.06 35 GLU B CA 1
ATOM 2817 C C . GLU B 1 35 ? -9.031 -7.48 7.086 1 94.06 35 GLU B C 1
ATOM 2819 O O . GLU B 1 35 ? -9.594 -7.723 6.016 1 94.06 35 GLU B O 1
ATOM 2824 N N . THR B 1 36 ? -8.188 -6.461 7.367 1 94.19 36 THR B N 1
ATOM 2825 C CA . THR B 1 36 ? -8.078 -5.5 6.273 1 94.19 36 THR B CA 1
ATOM 2826 C C . THR B 1 36 ? -6.672 -4.906 6.215 1 94.19 36 THR B C 1
ATOM 2828 O O . THR B 1 36 ? -6.047 -4.672 7.25 1 94.19 36 THR B O 1
ATOM 2831 N N . VAL B 1 37 ? -6.207 -4.699 5.051 1 97.5 37 VAL B N 1
ATOM 2832 C CA . VAL B 1 37 ? -5.109 -3.803 4.711 1 97.5 37 VAL B CA 1
ATOM 2833 C C . VAL B 1 37 ? -5.602 -2.732 3.738 1 97.5 37 VAL B C 1
ATOM 2835 O O . VAL B 1 37 ? -6.035 -3.045 2.627 1 97.5 37 VAL B O 1
ATOM 2838 N N . SER B 1 38 ? -5.562 -1.502 4.16 1 96.56 38 SER B N 1
ATOM 2839 C CA . SER B 1 38 ? -6.078 -0.412 3.34 1 96.56 38 SER B CA 1
ATOM 2840 C C . SER B 1 38 ? -5.039 0.694 3.174 1 96.56 38 SER B C 1
ATOM 2842 O O . SER B 1 38 ? -4.066 0.756 3.928 1 96.56 38 SER B O 1
ATOM 2844 N N . GLN B 1 39 ? -5.238 1.494 2.162 1 97.81 39 GLN B N 1
ATOM 2845 C CA . GLN B 1 39 ? -4.34 2.621 1.942 1 97.81 39 GLN B CA 1
ATOM 2846 C C . GLN B 1 39 ? -5.117 3.904 1.67 1 97.81 39 GLN B C 1
ATOM 2848 O O . GLN B 1 39 ? -6.277 3.854 1.245 1 97.81 39 GLN B O 1
ATOM 2853 N N . GLY B 1 40 ? -4.508 5.02 1.911 1 96.94 40 GLY B N 1
ATOM 2854 C CA . GLY B 1 40 ? -5.09 6.324 1.642 1 96.94 40 GLY B CA 1
ATOM 2855 C C . GLY B 1 40 ? -4.086 7.457 1.732 1 96.94 40 GLY B C 1
ATOM 2856 O O . GLY B 1 40 ? -2.945 7.25 2.15 1 96.94 40 GLY B O 1
ATOM 2857 N N . PRO B 1 41 ? -4.531 8.594 1.272 1 97.88 41 PRO B N 1
ATOM 2858 C CA . PRO B 1 41 ? -3.652 9.766 1.36 1 97.88 41 PRO B CA 1
ATOM 2859 C C . PRO B 1 41 ? -3.42 10.227 2.799 1 97.88 41 PRO B C 1
ATOM 2861 O O . PRO B 1 41 ? -4.309 10.086 3.645 1 97.88 41 PRO B O 1
ATOM 2864 N N . GLY B 1 42 ? -2.24 10.695 3.016 1 97.62 42 GLY B N 1
ATOM 2865 C CA . GLY B 1 42 ? -1.837 11.25 4.297 1 97.62 42 GLY B CA 1
ATOM 2866 C C . GLY B 1 42 ? -0.752 12.305 4.172 1 97.62 42 GLY B C 1
ATOM 2867 O O . GLY B 1 42 ? -0.385 12.703 3.064 1 97.62 42 GLY B O 1
ATOM 2868 N N . GLY B 1 43 ? -0.262 12.695 5.355 1 97.81 43 GLY B N 1
ATOM 2869 C CA . GLY B 1 43 ? 0.657 13.82 5.441 1 97.81 43 GLY B CA 1
ATOM 2870 C C . GLY B 1 43 ? 0.007 15.086 5.977 1 97.81 43 GLY B C 1
ATOM 2871 O O . GLY B 1 43 ? -1.101 15.438 5.566 1 97.81 43 GLY B O 1
ATOM 2872 N N . SER B 1 44 ? 0.735 15.68 6.766 1 98.06 44 SER B N 1
ATOM 2873 C CA . SER B 1 44 ? 0.161 16.828 7.449 1 98.06 44 SER B CA 1
ATOM 2874 C C . SER B 1 44 ? -0.194 17.938 6.461 1 98.06 44 SER B C 1
ATOM 2876 O O . SER B 1 44 ? -1.291 18.5 6.52 1 98.06 44 SER B O 1
ATOM 2878 N N . ALA B 1 45 ? 0.694 18.281 5.57 1 98.75 45 ALA B N 1
ATOM 2879 C CA . ALA B 1 45 ? 0.444 19.328 4.59 1 98.75 45 ALA B CA 1
ATOM 2880 C C . ALA B 1 45 ? -0.699 18.938 3.652 1 98.75 45 ALA B C 1
ATOM 2882 O O . ALA B 1 45 ? -1.621 19.734 3.432 1 98.75 45 ALA B O 1
ATOM 2883 N N . LEU B 1 46 ? -0.631 17.75 3.158 1 98.81 46 LEU B N 1
ATOM 2884 C CA . LEU B 1 46 ? -1.687 17.281 2.268 1 98.81 46 LEU B CA 1
ATOM 2885 C C . LEU B 1 46 ? -3.039 17.297 2.971 1 98.81 46 LEU B C 1
ATOM 2887 O O . LEU B 1 46 ? -4.02 17.812 2.43 1 98.81 46 LEU B O 1
ATOM 2891 N N . ASN B 1 47 ? -3.107 16.781 4.145 1 98.69 47 ASN B N 1
ATOM 2892 C CA . ASN B 1 47 ? -4.352 16.719 4.906 1 98.69 47 ASN B CA 1
ATOM 2893 C C . ASN B 1 47 ? -4.93 18.109 5.145 1 98.69 47 ASN B C 1
ATOM 2895 O O . ASN B 1 47 ? -6.129 18.328 4.969 1 98.69 47 ASN B O 1
ATOM 2899 N N . THR B 1 48 ? -4.066 19.031 5.559 1 98.88 48 THR B N 1
ATOM 2900 C CA . THR B 1 48 ? -4.527 20.375 5.859 1 98.88 48 THR B CA 1
ATOM 2901 C C . THR B 1 48 ? -5.066 21.062 4.605 1 98.88 48 THR B C 1
ATOM 2903 O O . THR B 1 48 ? -6.141 21.656 4.633 1 98.88 48 THR B O 1
ATOM 2906 N N . ALA B 1 49 ? -4.348 20.938 3.482 1 98.81 49 ALA B N 1
ATOM 2907 C CA . ALA B 1 49 ? -4.812 21.516 2.221 1 98.81 49 ALA B CA 1
ATOM 2908 C C . ALA B 1 49 ? -6.152 20.922 1.81 1 98.81 49 ALA B C 1
ATOM 2910 O O . ALA B 1 49 ? -7.051 21.641 1.36 1 98.81 49 ALA B O 1
ATOM 2911 N N . TRP B 1 50 ? -6.258 19.609 1.97 1 98.81 50 TRP B N 1
ATOM 2912 C CA . TRP B 1 50 ? -7.465 18.875 1.625 1 98.81 50 TRP B CA 1
ATOM 2913 C C . TRP B 1 50 ? -8.656 19.375 2.432 1 98.81 50 TRP B C 1
ATOM 2915 O O . TRP B 1 50 ? -9.711 19.688 1.866 1 98.81 50 TRP B O 1
ATOM 2925 N N . HIS B 1 51 ? -8.484 19.531 3.723 1 98.81 51 HIS B N 1
ATOM 2926 C CA . HIS B 1 51 ? -9.562 19.984 4.594 1 98.81 51 HIS B CA 1
ATOM 2927 C C . HIS B 1 51 ? -9.906 21.453 4.332 1 98.81 51 HIS B C 1
ATOM 2929 O O . HIS B 1 51 ? -11.078 21.828 4.379 1 98.81 51 HIS B O 1
ATOM 2935 N N . LEU B 1 52 ? -8.922 22.312 4.098 1 98.75 52 LEU B N 1
ATOM 2936 C CA . LEU B 1 52 ? -9.188 23.703 3.748 1 98.75 52 LEU B CA 1
ATOM 2937 C C . LEU B 1 52 ? -10.047 23.797 2.492 1 98.75 52 LEU B C 1
ATOM 2939 O O . LEU B 1 52 ? -11.062 24.484 2.48 1 98.75 52 LEU B O 1
ATOM 2943 N N . ALA B 1 53 ? -9.625 23.062 1.482 1 98.69 53 ALA B N 1
ATOM 2944 C CA . ALA B 1 53 ? -10.344 23.062 0.213 1 98.69 53 ALA B CA 1
ATOM 2945 C C . ALA B 1 53 ? -11.766 22.547 0.385 1 98.69 53 ALA B C 1
ATOM 2947 O O . ALA B 1 53 ? -12.711 23.094 -0.193 1 98.69 53 ALA B O 1
ATOM 2948 N N . ALA B 1 54 ? -11.922 21.516 1.164 1 98.56 54 ALA B N 1
ATOM 2949 C CA . ALA B 1 54 ? -13.242 20.953 1.417 1 98.56 54 ALA B CA 1
ATOM 2950 C C . ALA B 1 54 ? -14.164 21.984 2.076 1 98.56 54 ALA B C 1
ATOM 2952 O O . ALA B 1 54 ? -15.375 21.984 1.854 1 98.56 54 ALA B O 1
ATOM 2953 N N . GLN B 1 55 ? -13.586 22.859 2.857 1 98.19 55 GLN B N 1
ATOM 2954 C CA . GLN B 1 55 ? -14.359 23.875 3.561 1 98.19 55 GLN B CA 1
ATOM 2955 C C . GLN B 1 55 ? -14.57 25.109 2.688 1 98.19 55 GLN B C 1
ATOM 2957 O O . GLN B 1 55 ? -14.977 26.172 3.18 1 98.19 55 GLN B O 1
ATOM 2962 N N . GLY B 1 56 ? -14.141 25.047 1.464 1 97.06 56 GLY B N 1
ATOM 2963 C CA . GLY B 1 56 ? -14.461 26.078 0.499 1 97.06 56 GLY B CA 1
ATOM 2964 C C . GLY B 1 56 ? -13.398 27.156 0.415 1 97.06 56 GLY B C 1
ATOM 2965 O O . GLY B 1 56 ? -13.625 28.219 -0.184 1 97.06 56 GLY B O 1
ATOM 2966 N N . VAL B 1 57 ? -12.281 26.984 1.015 1 97.12 57 VAL B N 1
ATOM 2967 C CA . VAL B 1 57 ? -11.164 27.906 0.936 1 97.12 57 VAL B CA 1
ATOM 2968 C C . VAL B 1 57 ? -10.219 27.484 -0.186 1 97.12 57 VAL B C 1
ATOM 2970 O O . VAL B 1 57 ? -9.75 26.344 -0.215 1 97.12 57 VAL B O 1
ATOM 2973 N N . PRO B 1 58 ? -9.969 28.375 -1.132 1 97.81 58 PRO B N 1
ATOM 2974 C CA . PRO B 1 58 ? -8.961 28.016 -2.129 1 97.81 58 PRO B CA 1
ATOM 2975 C C . PRO B 1 58 ? -7.625 27.625 -1.502 1 97.81 58 PRO B C 1
ATOM 2977 O O . PRO B 1 58 ? -7.07 28.391 -0.708 1 97.81 58 PRO B O 1
ATOM 2980 N N . ALA B 1 59 ? -7.141 26.438 -1.798 1 98.38 59 ALA B N 1
ATOM 2981 C CA . ALA B 1 59 ? -5.902 25.922 -1.214 1 98.38 59 ALA B CA 1
ATOM 2982 C C . ALA B 1 59 ? -5.098 25.141 -2.242 1 98.38 59 ALA B C 1
ATOM 2984 O O . ALA B 1 59 ? -5.605 24.188 -2.852 1 98.38 59 ALA B O 1
ATOM 2985 N N . THR B 1 60 ? -3.871 25.562 -2.479 1 98 60 THR B N 1
ATOM 2986 C CA . THR B 1 60 ? -2.924 24.781 -3.266 1 98 60 THR B CA 1
ATOM 2987 C C . THR B 1 60 ? -2.004 23.969 -2.357 1 98 60 THR B C 1
ATOM 2989 O O . THR B 1 60 ? -1.762 24.344 -1.211 1 98 60 THR B O 1
ATOM 2992 N N . LEU B 1 61 ? -1.595 22.859 -2.867 1 98.56 61 LEU B N 1
ATOM 2993 C CA . LEU B 1 61 ? -0.644 22 -2.172 1 98.56 61 LEU B CA 1
ATOM 2994 C C . LEU B 1 61 ? 0.686 21.953 -2.916 1 98.56 61 LEU B C 1
ATOM 2996 O O . LEU B 1 61 ? 0.711 21.812 -4.141 1 98.56 61 LEU B O 1
ATOM 3000 N N . HIS B 1 62 ? 1.736 22.125 -2.188 1 98.19 62 HIS B N 1
ATOM 3001 C CA . HIS B 1 62 ? 3.096 21.969 -2.693 1 98.19 62 HIS B CA 1
ATOM 3002 C C . HIS B 1 62 ? 3.855 20.891 -1.925 1 98.19 62 HIS B C 1
ATOM 3004 O O . HIS B 1 62 ? 4.441 21.172 -0.875 1 98.19 62 HIS B O 1
ATOM 3010 N N . ALA B 1 63 ? 3.867 19.703 -2.416 1 98.69 63 ALA B N 1
ATOM 3011 C CA . ALA B 1 63 ? 4.512 18.531 -1.842 1 98.69 63 ALA B CA 1
ATOM 3012 C C . ALA B 1 63 ? 5.293 17.766 -2.904 1 98.69 63 ALA B C 1
ATOM 3014 O O . ALA B 1 63 ? 5.352 18.172 -4.062 1 98.69 63 ALA B O 1
ATOM 3015 N N . ALA B 1 64 ? 5.984 16.75 -2.432 1 98.69 64 ALA B N 1
ATOM 3016 C CA . ALA B 1 64 ? 6.797 15.984 -3.375 1 98.69 64 ALA B CA 1
ATOM 3017 C C . ALA B 1 64 ? 6.535 14.484 -3.238 1 98.69 64 ALA B C 1
ATOM 3019 O O . ALA B 1 64 ? 6.203 14 -2.152 1 98.69 64 ALA B O 1
ATOM 3020 N N . VAL B 1 65 ? 6.648 13.781 -4.328 1 98.56 65 VAL B N 1
ATOM 3021 C CA . VAL B 1 65 ? 6.523 12.328 -4.395 1 98.56 65 VAL B CA 1
ATOM 3022 C C . VAL B 1 65 ? 7.617 11.75 -5.293 1 98.56 65 VAL B C 1
ATOM 3024 O O . VAL B 1 65 ? 8.336 12.5 -5.965 1 98.56 65 VAL B O 1
ATOM 3027 N N . GLY B 1 66 ? 7.785 10.422 -5.184 1 98 66 GLY B N 1
ATOM 3028 C CA . GLY B 1 66 ? 8.648 9.742 -6.137 1 98 66 GLY B CA 1
ATOM 3029 C C . GLY B 1 66 ? 7.957 9.438 -7.453 1 98 66 GLY B C 1
ATOM 3030 O O . GLY B 1 66 ? 6.859 9.938 -7.711 1 98 66 GLY B O 1
ATOM 3031 N N . GLN B 1 67 ? 8.672 8.789 -8.328 1 96.56 67 GLN B N 1
ATOM 3032 C CA . GLN B 1 67 ? 8.102 8.242 -9.547 1 96.56 67 GLN B CA 1
ATOM 3033 C C . GLN B 1 67 ? 7.758 6.762 -9.383 1 96.56 67 GLN B C 1
ATOM 3035 O O . GLN B 1 67 ? 8.477 5.895 -9.891 1 96.56 67 GLN B O 1
ATOM 3040 N N . ASP B 1 68 ? 6.68 6.52 -8.734 1 96.06 68 ASP B N 1
ATOM 3041 C CA . ASP B 1 68 ? 6.348 5.145 -8.375 1 96.06 68 ASP B CA 1
ATOM 3042 C C . ASP B 1 68 ? 4.844 4.977 -8.188 1 96.06 68 ASP B C 1
ATOM 3044 O O . ASP B 1 68 ? 4.074 5.91 -8.422 1 96.06 68 ASP B O 1
ATOM 3048 N N . ARG B 1 69 ? 4.402 3.758 -7.871 1 96 69 ARG B N 1
ATOM 3049 C CA . ARG B 1 69 ? 2.982 3.436 -7.781 1 96 69 ARG B CA 1
ATOM 3050 C C . ARG B 1 69 ? 2.344 4.109 -6.57 1 96 69 ARG B C 1
ATOM 3052 O O . ARG B 1 69 ? 1.15 4.414 -6.582 1 96 69 ARG B O 1
ATOM 3059 N N . MET B 1 70 ? 3.131 4.316 -5.508 1 98.19 70 MET B N 1
ATOM 3060 C CA . MET B 1 70 ? 2.59 5.027 -4.352 1 98.19 70 MET B CA 1
ATOM 3061 C C . MET B 1 70 ? 2.211 6.457 -4.723 1 98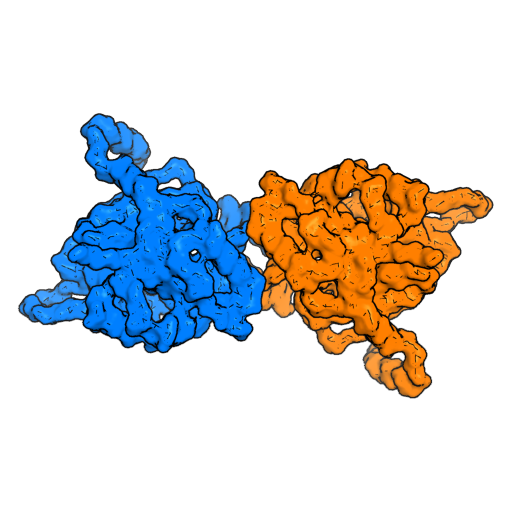.19 70 MET B C 1
ATOM 3063 O O . MET B 1 70 ? 1.172 6.961 -4.289 1 98.19 70 MET B O 1
ATOM 3067 N N . ALA B 1 71 ? 3.031 7.059 -5.523 1 98.06 71 ALA B N 1
ATOM 3068 C CA . ALA B 1 71 ? 2.73 8.406 -6.012 1 98.06 71 ALA B CA 1
ATOM 3069 C C . ALA B 1 71 ? 1.405 8.43 -6.77 1 98.06 71 ALA B C 1
ATOM 3071 O O . ALA B 1 71 ? 0.643 9.391 -6.668 1 98.06 71 ALA B O 1
ATOM 3072 N N . GLN B 1 72 ? 1.106 7.395 -7.457 1 96.81 72 GLN B N 1
ATOM 3073 C CA . GLN B 1 72 ? -0.121 7.312 -8.242 1 96.81 72 GLN B CA 1
ATOM 3074 C C . GLN B 1 72 ? -1.352 7.305 -7.344 1 96.81 72 GLN B C 1
ATOM 3076 O O . GLN B 1 72 ? -2.4 7.84 -7.711 1 96.81 72 GLN B O 1
ATOM 3081 N N . VAL B 1 73 ? -1.248 6.719 -6.219 1 97.06 73 VAL B N 1
ATOM 3082 C CA . VAL B 1 73 ? -2.344 6.703 -5.254 1 97.06 73 VAL B CA 1
ATOM 3083 C C . VAL B 1 73 ? -2.693 8.133 -4.84 1 97.06 73 VAL B C 1
ATOM 3085 O O . VAL B 1 73 ? -3.865 8.516 -4.84 1 97.06 73 VAL B O 1
ATOM 3088 N N . LEU B 1 74 ? -1.68 8.906 -4.539 1 98.38 74 LEU B N 1
ATOM 3089 C CA . LEU B 1 74 ? -1.882 10.281 -4.094 1 98.38 74 LEU B CA 1
ATOM 3090 C C . LEU B 1 74 ? -2.43 11.148 -5.227 1 98.38 74 LEU B C 1
ATOM 3092 O O . LEU B 1 74 ? -3.363 11.922 -5.023 1 98.38 74 LEU B O 1
ATOM 3096 N N . THR B 1 75 ? -1.847 10.961 -6.387 1 97.88 75 THR B N 1
ATOM 3097 C CA . THR B 1 75 ? -2.271 11.727 -7.547 1 97.88 75 THR B CA 1
ATOM 3098 C C . THR B 1 75 ? -3.744 11.469 -7.859 1 97.88 75 THR B C 1
ATOM 3100 O O . THR B 1 75 ? -4.512 12.414 -8.07 1 97.88 75 THR B O 1
ATOM 3103 N N . ALA B 1 76 ? -4.117 10.219 -7.859 1 96.5 76 ALA B N 1
ATOM 3104 C CA . ALA B 1 76 ? -5.5 9.859 -8.156 1 96.5 76 ALA B CA 1
ATOM 3105 C C . ALA B 1 76 ? -6.449 10.391 -7.094 1 96.5 76 ALA B C 1
ATOM 3107 O O . ALA B 1 76 ? -7.523 10.906 -7.41 1 96.5 76 ALA B O 1
ATOM 3108 N N . ALA B 1 77 ? -6.09 10.25 -5.859 1 97.25 77 ALA B N 1
ATOM 3109 C CA . ALA B 1 77 ? -6.941 10.711 -4.766 1 97.25 77 ALA B CA 1
ATOM 3110 C C . ALA B 1 77 ? -7.152 12.227 -4.836 1 97.25 77 ALA B C 1
ATOM 3112 O O . ALA B 1 77 ? -8.281 12.703 -4.695 1 97.25 77 ALA B O 1
ATOM 3113 N N . LEU B 1 78 ? -6.059 12.984 -5.043 1 98.38 78 LEU B N 1
ATOM 3114 C CA . LEU B 1 78 ? -6.141 14.438 -5.125 1 98.38 78 LEU B CA 1
ATOM 3115 C C . LEU B 1 78 ? -7.035 14.867 -6.285 1 98.38 78 LEU B C 1
ATOM 3117 O O . LEU B 1 78 ? -7.852 15.773 -6.141 1 98.38 78 LEU B O 1
ATOM 3121 N N . LYS B 1 79 ? -6.898 14.172 -7.367 1 97.38 79 LYS B N 1
ATOM 3122 C CA . LYS B 1 79 ? -7.633 14.531 -8.578 1 97.38 79 LYS B CA 1
ATOM 3123 C C . LYS B 1 79 ? -9.117 14.195 -8.445 1 97.38 79 LYS B C 1
ATOM 3125 O O . LYS B 1 79 ? -9.977 14.984 -8.828 1 97.38 79 LYS B O 1
ATOM 3130 N N . ASN B 1 80 ? -9.43 13.039 -7.852 1 96.25 80 ASN B N 1
ATOM 3131 C CA . ASN B 1 80 ? -10.773 12.492 -7.961 1 96.25 80 ASN B CA 1
ATOM 3132 C C . ASN B 1 80 ? -11.602 12.781 -6.711 1 96.25 80 ASN B C 1
ATOM 3134 O O . ASN B 1 80 ? -12.836 12.758 -6.754 1 96.25 80 ASN B O 1
ATOM 3138 N N . GLU B 1 81 ? -10.914 13.062 -5.629 1 97.25 81 GLU B N 1
ATOM 3139 C CA . GLU B 1 81 ? -11.664 13.062 -4.379 1 97.25 81 GLU B CA 1
ATOM 3140 C C . GLU B 1 81 ? -11.508 14.391 -3.643 1 97.25 81 GLU B C 1
ATOM 3142 O O . GLU B 1 81 ? -12.289 14.695 -2.74 1 97.25 81 GLU B O 1
ATOM 3147 N N . SER B 1 82 ? -10.484 15.172 -3.924 1 98.06 82 SER B N 1
ATOM 3148 C CA . SER B 1 82 ? -10.242 16.406 -3.184 1 98.06 82 SER B CA 1
ATOM 3149 C C . SER B 1 82 ? -10.727 17.625 -3.959 1 98.06 82 SER B C 1
ATOM 3151 O O . SER B 1 82 ? -11.086 17.516 -5.133 1 98.06 82 SER B O 1
ATOM 3153 N N . LYS B 1 83 ? -10.773 18.766 -3.328 1 98.25 83 LYS B N 1
ATOM 3154 C CA . LYS B 1 83 ? -11.102 20.047 -3.947 1 98.25 83 LYS B CA 1
ATOM 3155 C C . LYS B 1 83 ? -9.898 20.984 -3.939 1 98.25 83 LYS B C 1
ATOM 3157 O O . LYS B 1 83 ? -10.055 22.203 -4.008 1 98.25 83 LYS B O 1
ATOM 3162 N N . VAL B 1 84 ? -8.703 20.359 -3.713 1 98.5 84 VAL B N 1
ATOM 3163 C CA . VAL B 1 84 ? -7.465 21.141 -3.738 1 98.5 84 VAL B CA 1
ATOM 3164 C C . VAL B 1 84 ? -7.312 21.828 -5.094 1 98.5 84 VAL B C 1
ATOM 3166 O O . VAL B 1 84 ? -7.602 21.234 -6.133 1 98.5 84 VAL B O 1
ATOM 3169 N N . THR B 1 85 ? -6.844 23.031 -5.051 1 97.38 85 THR B N 1
ATOM 3170 C CA . THR B 1 85 ? -6.715 23.828 -6.27 1 97.38 85 THR B CA 1
ATOM 3171 C C . THR B 1 85 ? -5.602 23.266 -7.156 1 97.38 85 THR B C 1
ATOM 3173 O O . THR B 1 85 ? -4.488 23.031 -6.684 1 97.38 85 THR B O 1
ATOM 3176 N N . ASP B 1 86 ? -5.898 23 -8.375 1 95.06 86 ASP B N 1
ATOM 3177 C CA . ASP B 1 86 ? -4.965 22.516 -9.391 1 95.06 86 ASP B CA 1
ATOM 3178 C C . ASP B 1 86 ? -4.195 21.297 -8.898 1 95.06 86 ASP B C 1
ATOM 3180 O O . ASP B 1 86 ? -2.963 21.312 -8.844 1 95.06 86 ASP B O 1
ATOM 3184 N N . PRO B 1 87 ? -4.898 20.25 -8.648 1 94.56 87 PRO B N 1
ATOM 3185 C CA . PRO B 1 87 ? -4.27 19.062 -8.07 1 94.56 87 PRO B CA 1
ATOM 3186 C C . PRO B 1 87 ? -3.154 18.484 -8.953 1 94.56 87 PRO B C 1
ATOM 3188 O O . PRO B 1 87 ? -2.217 17.875 -8.438 1 94.56 87 PRO B O 1
ATOM 3191 N N . ALA B 1 88 ? -3.125 18.766 -10.203 1 93 88 ALA B N 1
ATOM 3192 C CA . ALA B 1 88 ? -2.109 18.25 -11.125 1 93 88 ALA B CA 1
ATOM 3193 C C . ALA B 1 88 ? -0.75 18.891 -10.844 1 93 88 ALA B C 1
ATOM 3195 O O . ALA B 1 88 ? 0.288 18.328 -11.203 1 93 88 ALA B O 1
ATOM 3196 N N . LYS B 1 89 ? -0.733 20.031 -10.164 1 93.62 89 LYS B N 1
ATOM 3197 C CA . LYS B 1 89 ? 0.504 20.75 -9.883 1 93.62 89 LYS B CA 1
ATOM 3198 C C . LYS B 1 89 ? 0.897 20.625 -8.414 1 93.62 89 LYS B C 1
ATOM 3200 O O . LYS B 1 89 ? 1.856 21.25 -7.969 1 93.62 89 LYS B O 1
ATOM 3205 N N . SER B 1 90 ? 0.199 19.812 -7.711 1 95.94 90 SER B N 1
ATOM 3206 C CA . SER B 1 90 ? 0.324 19.766 -6.258 1 95.94 90 SER B CA 1
ATOM 3207 C C . SER B 1 90 ? 1.539 18.938 -5.836 1 95.94 90 SER B C 1
ATOM 3209 O O . SER B 1 90 ? 2.049 19.094 -4.727 1 95.94 90 SER B O 1
ATOM 3211 N N . LEU B 1 91 ? 1.968 18.062 -6.77 1 98 91 LEU B N 1
ATOM 3212 C CA . LEU B 1 91 ? 2.98 17.078 -6.379 1 98 91 LEU B CA 1
ATOM 3213 C C . LEU B 1 91 ? 4.191 17.156 -7.301 1 98 91 LEU B C 1
ATOM 3215 O O . LEU B 1 91 ? 4.113 16.781 -8.469 1 98 91 LEU B O 1
ATOM 3219 N N . ALA B 1 92 ? 5.316 17.672 -6.773 1 97.5 92 ALA B N 1
ATOM 3220 C CA . ALA B 1 92 ? 6.582 17.609 -7.496 1 97.5 92 ALA B CA 1
ATOM 3221 C C . ALA B 1 92 ? 7.133 16.188 -7.508 1 97.5 92 ALA B C 1
ATOM 3223 O O . ALA B 1 92 ? 7.086 15.484 -6.496 1 97.5 92 ALA B O 1
ATOM 3224 N N . VAL B 1 93 ? 7.648 15.766 -8.641 1 97.62 93 VAL B N 1
ATOM 3225 C CA . VAL B 1 93 ? 8.156 14.406 -8.766 1 97.62 93 VAL B CA 1
ATOM 3226 C C . VAL B 1 93 ? 9.68 14.406 -8.648 1 97.62 93 VAL B C 1
ATOM 3228 O O . VAL B 1 93 ? 10.367 15.07 -9.43 1 97.62 93 VAL B O 1
ATOM 3231 N N . LEU B 1 94 ? 10.172 13.711 -7.645 1 97.5 94 LEU B N 1
ATOM 3232 C CA . LEU B 1 94 ? 11.602 13.492 -7.484 1 97.5 94 LEU B CA 1
ATOM 3233 C C . LEU B 1 94 ? 11.992 12.094 -7.941 1 97.5 94 LEU B C 1
ATOM 3235 O O . LEU B 1 94 ? 11.812 11.117 -7.199 1 97.5 94 LEU B O 1
ATOM 3239 N N . LYS B 1 95 ? 12.625 11.867 -9.023 1 94.06 95 LYS B N 1
ATOM 3240 C CA . LYS B 1 95 ? 12.812 10.609 -9.742 1 94.06 95 LYS B CA 1
ATOM 3241 C C . LYS B 1 95 ? 13.656 9.633 -8.93 1 94.06 95 LYS B C 1
ATOM 3243 O O . LYS B 1 95 ? 13.492 8.414 -9.039 1 94.06 95 LYS B O 1
ATOM 3248 N N . TYR B 1 96 ? 14.484 10.023 -8.039 1 93.56 96 TYR B N 1
ATOM 3249 C CA . TYR B 1 96 ? 15.391 9.102 -7.363 1 93.56 96 TYR B CA 1
ATOM 3250 C C . TYR B 1 96 ? 14.992 8.93 -5.902 1 93.56 96 TYR B C 1
ATOM 3252 O O . TYR B 1 96 ? 15.789 8.453 -5.086 1 93.56 96 TYR B O 1
ATOM 3260 N N . GLN B 1 97 ? 13.781 9.32 -5.594 1 96.56 97 GLN B N 1
ATOM 3261 C CA . GLN B 1 97 ? 13.266 9.164 -4.238 1 96.56 97 GLN B CA 1
ATOM 3262 C C . GLN B 1 97 ? 11.977 8.344 -4.23 1 96.56 97 GLN B C 1
ATOM 3264 O O . GLN B 1 97 ? 11.219 8.367 -5.199 1 96.56 97 GLN B O 1
ATOM 3269 N N . ALA B 1 98 ? 11.805 7.609 -3.156 1 97.69 98 ALA B N 1
ATOM 3270 C CA . ALA B 1 98 ? 10.531 6.93 -2.957 1 97.69 98 ALA B CA 1
ATOM 3271 C C . ALA B 1 98 ? 9.461 7.902 -2.459 1 97.69 98 ALA B C 1
ATOM 3273 O O . ALA B 1 98 ? 9.781 8.93 -1.852 1 97.69 98 ALA B O 1
ATOM 3274 N N . THR B 1 99 ? 8.242 7.617 -2.832 1 98.56 99 THR B N 1
ATOM 3275 C CA . THR B 1 99 ? 7.137 8.336 -2.211 1 98.56 99 THR B CA 1
ATOM 3276 C C . THR B 1 99 ? 7.035 7.992 -0.728 1 98.56 99 THR B C 1
ATOM 3278 O O . THR B 1 99 ? 7.109 6.82 -0.351 1 98.56 99 THR B O 1
ATOM 3281 N N . ALA B 1 100 ? 6.918 8.992 0.114 1 98.69 100 ALA B N 1
ATOM 3282 C CA . ALA B 1 100 ? 6.766 8.758 1.547 1 98.69 100 ALA B CA 1
ATOM 3283 C C . ALA B 1 100 ? 5.562 7.859 1.83 1 98.69 100 ALA B C 1
ATOM 3285 O O . ALA B 1 100 ? 4.488 8.062 1.26 1 98.69 100 ALA B O 1
ATOM 3286 N N . THR B 1 101 ? 5.766 6.836 2.676 1 98.69 101 THR B N 1
ATOM 3287 C CA . THR B 1 101 ? 4.734 5.859 3.01 1 98.69 101 THR B CA 1
ATOM 3288 C C . THR B 1 101 ? 4.867 5.41 4.461 1 98.69 101 THR B C 1
ATOM 3290 O O . THR B 1 101 ? 5.977 5.176 4.945 1 98.69 101 THR B O 1
ATOM 3293 N N . CYS B 1 102 ? 3.779 5.418 5.125 1 97.44 102 CYS B N 1
ATOM 3294 C CA . CYS B 1 102 ? 3.75 4.926 6.5 1 97.44 102 CYS B CA 1
ATOM 3295 C C . CYS B 1 102 ? 2.861 3.695 6.621 1 97.44 102 CYS B C 1
ATOM 3297 O O . CYS B 1 102 ? 1.67 3.752 6.312 1 97.44 102 CYS B O 1
ATOM 3299 N N . VAL B 1 103 ? 3.389 2.588 7.043 1 97.94 103 VAL B N 1
ATOM 3300 C CA . VAL B 1 103 ? 2.637 1.378 7.363 1 97.94 103 VAL B CA 1
ATOM 3301 C C . VAL B 1 103 ? 2.316 1.348 8.859 1 97.94 103 VAL B C 1
ATOM 3303 O O . VAL B 1 103 ? 3.221 1.258 9.688 1 97.94 103 VAL B O 1
ATOM 3306 N N . ALA B 1 104 ? 1.107 1.415 9.117 1 96.06 104 ALA B N 1
ATOM 3307 C CA . ALA B 1 104 ? 0.655 1.422 10.5 1 96.06 104 ALA B CA 1
ATOM 3308 C C . ALA B 1 104 ? -0.002 0.095 10.875 1 96.06 104 ALA B C 1
ATOM 3310 O O . ALA B 1 104 ? -0.995 -0.305 10.258 1 96.06 104 ALA B O 1
ATOM 3311 N N . MET B 1 105 ? 0.48 -0.555 11.82 1 95.69 105 MET B N 1
ATOM 3312 C CA . MET B 1 105 ? -0.084 -1.783 12.367 1 95.69 105 MET B CA 1
ATOM 3313 C C . MET B 1 105 ? -0.793 -1.509 13.695 1 95.69 105 MET B C 1
ATOM 3315 O O . MET B 1 105 ? -0.226 -0.882 14.586 1 95.69 105 MET B O 1
ATOM 3319 N N . HIS B 1 106 ? -1.997 -1.973 13.805 1 93.38 106 HIS B N 1
ATOM 3320 C CA . HIS B 1 106 ? -2.785 -1.633 14.984 1 93.38 106 HIS B CA 1
ATOM 3321 C C . HIS B 1 106 ? -3.672 -2.799 15.406 1 93.38 106 HIS B C 1
ATOM 3323 O O . HIS B 1 106 ? -3.92 -3.715 14.617 1 93.38 106 HIS B O 1
ATOM 3329 N N . GLY B 1 107 ? -4.184 -2.801 16.578 1 91.25 107 GLY B N 1
ATOM 3330 C CA . GLY B 1 107 ? -5.098 -3.758 17.188 1 91.25 107 GLY B CA 1
ATOM 3331 C C . GLY B 1 107 ? -5.473 -3.41 18.609 1 91.25 107 GLY B C 1
ATOM 3332 O O . GLY B 1 107 ? -4.867 -2.523 19.219 1 91.25 107 GLY B O 1
ATOM 3333 N N . PRO B 1 108 ? -6.516 -4.043 19.141 1 87 108 PRO B N 1
ATOM 3334 C CA . PRO B 1 108 ? -7.004 -3.711 20.484 1 87 108 PRO B CA 1
ATOM 3335 C C . PRO B 1 108 ? -5.93 -3.873 21.562 1 87 108 PRO B C 1
ATOM 3337 O O . PRO B 1 108 ? -5.938 -3.148 22.562 1 87 108 PRO B O 1
ATOM 3340 N N . ARG B 1 109 ? -5.043 -4.766 21.375 1 88.75 109 ARG B N 1
ATOM 3341 C CA . ARG B 1 109 ? -4.016 -5.035 22.391 1 88.75 109 ARG B CA 1
ATOM 3342 C C . ARG B 1 109 ? -2.623 -4.777 21.828 1 88.75 109 ARG B C 1
ATOM 3344 O O . ARG B 1 109 ? -1.639 -5.34 22.312 1 88.75 109 ARG B O 1
ATOM 3351 N N . VAL B 1 110 ? -2.631 -4.164 20.734 1 88.19 110 VAL B N 1
ATOM 3352 C CA . VAL B 1 110 ? -1.368 -3.857 20.078 1 88.19 110 VAL B CA 1
ATOM 3353 C C . VAL B 1 110 ? -1.118 -2.352 20.109 1 88.19 110 VAL B C 1
ATOM 3355 O O . VAL B 1 110 ? -1.955 -1.568 19.641 1 88.19 110 VAL B O 1
ATOM 3358 N N . ASP B 1 111 ? -0.016 -1.957 20.75 1 86.75 111 ASP B N 1
ATOM 3359 C CA . ASP B 1 111 ? 0.381 -0.56 20.609 1 86.75 111 ASP B CA 1
ATOM 3360 C C . ASP B 1 111 ? 0.625 -0.21 19.141 1 86.75 111 ASP B C 1
ATOM 3362 O O . ASP B 1 111 ? 1.337 -0.929 18.438 1 86.75 111 ASP B O 1
ATOM 3366 N N . ARG B 1 112 ? 0.055 0.806 18.719 1 88.75 112 ARG B N 1
ATOM 3367 C CA . ARG B 1 112 ? 0.226 1.223 17.328 1 88.75 112 ARG B CA 1
ATOM 3368 C C . ARG B 1 112 ? 1.702 1.284 16.953 1 88.75 112 ARG B C 1
ATOM 3370 O O . ARG B 1 112 ? 2.502 1.91 17.656 1 88.75 112 ARG B O 1
ATOM 3377 N N . THR B 1 113 ? 2.045 0.57 15.906 1 92.81 113 THR B N 1
ATOM 3378 C CA . THR B 1 113 ? 3.422 0.403 15.461 1 92.81 113 THR B CA 1
ATOM 3379 C C . THR B 1 113 ? 3.568 0.806 13.992 1 92.81 113 THR B C 1
ATOM 3381 O O . THR B 1 113 ? 2.697 0.509 13.172 1 92.81 113 THR B O 1
ATOM 3384 N N . PHE B 1 114 ? 4.746 1.456 13.719 1 93.69 114 PHE B N 1
ATOM 3385 C CA . PHE B 1 114 ? 4.875 2.033 12.391 1 93.69 114 PHE B CA 1
ATOM 3386 C C . PHE B 1 114 ? 6.18 1.599 11.734 1 93.69 114 PHE B C 1
ATOM 3388 O O . PHE B 1 114 ? 7.188 1.4 12.414 1 93.69 114 PHE B O 1
ATOM 3395 N N . VAL B 1 115 ? 6.117 1.392 10.461 1 96.38 115 VAL B N 1
ATOM 3396 C CA . VAL B 1 115 ? 7.281 1.357 9.578 1 96.38 115 VAL B CA 1
ATOM 3397 C C . VAL B 1 115 ? 7.105 2.375 8.453 1 96.38 115 VAL B C 1
ATOM 3399 O O . VAL B 1 115 ? 6.129 2.322 7.707 1 96.38 115 VAL B O 1
ATOM 3402 N N . SER B 1 116 ? 8.109 3.27 8.336 1 96.69 116 SER B N 1
ATOM 3403 C CA . SER B 1 116 ? 7.898 4.387 7.418 1 96.69 116 SER B CA 1
ATOM 3404 C C . SER B 1 116 ? 9.102 4.578 6.496 1 96.69 116 SER B C 1
ATOM 3406 O O . SER B 1 116 ? 10.227 4.25 6.863 1 96.69 116 SER B O 1
ATOM 3408 N N . THR B 1 117 ? 8.836 5.012 5.297 1 97.69 117 THR B N 1
ATOM 3409 C CA . THR B 1 117 ? 9.812 5.66 4.43 1 97.69 117 THR B CA 1
ATOM 3410 C C . THR B 1 117 ? 9.43 7.117 4.18 1 97.69 117 THR B C 1
ATOM 3412 O O . THR B 1 117 ? 8.266 7.426 3.924 1 97.69 117 THR B O 1
ATOM 3415 N N . TYR B 1 118 ? 10.391 8.023 4.242 1 97.44 118 TYR B N 1
ATOM 3416 C CA . TYR B 1 118 ? 10.086 9.445 4.137 1 97.44 118 TYR B CA 1
ATOM 3417 C C . TYR B 1 118 ? 10.438 9.977 2.752 1 97.44 118 TYR B C 1
ATOM 3419 O O . TYR B 1 118 ? 9.82 10.938 2.275 1 97.44 118 TYR B O 1
ATOM 3427 N N . GLY B 1 119 ? 11.461 9.414 2.098 1 97 119 GLY B N 1
ATOM 3428 C CA . GLY B 1 119 ? 11.789 9.602 0.694 1 97 119 GLY B CA 1
ATOM 3429 C C . GLY B 1 119 ? 11.719 11.055 0.254 1 97 119 GLY B C 1
ATOM 3430 O O . GLY B 1 119 ? 12.383 11.914 0.828 1 97 119 GLY B O 1
ATOM 3431 N N . ALA B 1 120 ? 10.828 11.32 -0.704 1 98.31 120 ALA B N 1
ATOM 3432 C CA . ALA B 1 120 ? 10.688 12.617 -1.36 1 98.31 120 ALA B CA 1
ATOM 3433 C C . ALA B 1 120 ? 10.258 13.695 -0.367 1 98.31 120 ALA B C 1
ATOM 3435 O O . ALA B 1 120 ? 10.688 14.844 -0.457 1 98.31 120 ALA B O 1
ATOM 3436 N N . ALA B 1 121 ? 9.43 13.352 0.561 1 98.31 121 ALA B N 1
ATOM 3437 C CA . ALA B 1 121 ? 8.961 14.32 1.543 1 98.31 121 ALA B CA 1
ATOM 3438 C C . ALA B 1 121 ? 10.117 14.875 2.371 1 98.31 121 ALA B C 1
ATOM 3440 O O . ALA B 1 121 ? 10.164 16.062 2.68 1 98.31 121 ALA B O 1
ATOM 3441 N N . LYS B 1 122 ? 11.031 14.031 2.699 1 97.56 122 LYS B N 1
ATOM 3442 C CA . LYS B 1 122 ? 12.164 14.383 3.549 1 97.56 122 LYS B CA 1
ATOM 3443 C C . LYS B 1 122 ? 13.195 15.203 2.779 1 97.56 122 LYS B C 1
ATOM 3445 O O . LYS B 1 122 ? 13.781 16.141 3.322 1 97.56 122 LYS B O 1
ATOM 3450 N N . THR B 1 123 ? 13.383 14.914 1.498 1 97.31 123 THR B N 1
ATOM 3451 C CA . THR B 1 123 ? 14.555 15.422 0.792 1 97.31 123 THR B CA 1
ATOM 3452 C C . THR B 1 123 ? 14.195 16.656 -0.041 1 97.31 123 THR B C 1
ATOM 3454 O O . THR B 1 123 ? 15.062 17.438 -0.4 1 97.31 123 THR B O 1
ATOM 3457 N N . ALA B 1 124 ? 12.961 16.812 -0.364 1 97.75 124 ALA B N 1
ATOM 3458 C CA . ALA B 1 124 ? 12.562 17.906 -1.248 1 97.75 124 ALA B CA 1
ATOM 3459 C C . ALA B 1 124 ? 12.914 19.266 -0.642 1 97.75 124 ALA B C 1
ATOM 3461 O O . ALA B 1 124 ? 12.648 19.516 0.536 1 97.75 124 ALA B O 1
ATOM 3462 N N . THR B 1 125 ? 13.5 20.125 -1.439 1 96.75 125 THR B N 1
ATOM 3463 C CA . THR B 1 125 ? 13.828 21.484 -1.029 1 96.75 125 THR B CA 1
ATOM 3464 C C . THR B 1 125 ? 12.703 22.438 -1.396 1 96.75 125 THR B C 1
ATOM 3466 O O . THR B 1 125 ? 11.828 22.109 -2.193 1 96.75 125 THR B O 1
ATOM 3469 N N . LEU B 1 126 ? 12.797 23.641 -0.803 1 95.44 126 LEU B N 1
ATOM 3470 C CA . LEU B 1 126 ? 11.797 24.656 -1.122 1 95.44 126 LEU B CA 1
ATOM 3471 C C . LEU B 1 126 ? 11.82 25 -2.609 1 95.44 126 LEU B C 1
ATOM 3473 O O . LEU B 1 126 ? 10.766 25.188 -3.219 1 95.44 126 LEU B O 1
ATOM 3477 N N . ASN B 1 127 ? 12.977 24.969 -3.166 1 94 127 ASN B N 1
ATOM 3478 C CA . ASN B 1 127 ? 13.109 25.266 -4.59 1 94 127 ASN B CA 1
ATOM 3479 C C . ASN B 1 127 ? 12.414 24.219 -5.449 1 94 127 ASN B C 1
ATOM 3481 O O . ASN B 1 127 ? 11.891 24.531 -6.52 1 94 127 ASN B O 1
ATOM 3485 N N . GLN B 1 128 ? 12.383 23.031 -4.992 1 95 128 GLN B N 1
ATOM 3486 C CA . GLN B 1 128 ? 11.766 21.938 -5.738 1 95 128 GLN B CA 1
ATOM 3487 C C . GLN B 1 128 ? 10.25 21.938 -5.539 1 95 128 GLN B C 1
ATOM 3489 O O . GLN B 1 128 ? 9.508 21.484 -6.418 1 95 128 GLN B O 1
ATOM 3494 N N . LEU B 1 129 ? 9.797 22.438 -4.406 1 96.38 129 LEU B N 1
ATOM 3495 C CA . LEU B 1 129 ? 8.383 22.391 -4.066 1 96.38 129 LEU B CA 1
ATOM 3496 C C . LEU B 1 129 ? 7.629 23.562 -4.68 1 96.38 129 LEU B C 1
ATOM 3498 O O . LEU B 1 129 ? 6.457 23.438 -5.051 1 96.38 129 LEU B O 1
ATOM 3502 N N . LEU B 1 130 ? 8.25 24.656 -4.801 1 93.5 130 LEU B N 1
ATOM 3503 C CA . LEU B 1 130 ? 7.555 25.891 -5.156 1 93.5 130 LEU B CA 1
ATOM 3504 C C . LEU B 1 130 ? 7.711 26.188 -6.641 1 93.5 130 LEU B C 1
ATOM 3506 O O . LEU B 1 130 ? 8.781 26 -7.211 1 93.5 130 LEU B O 1
ATOM 3510 N N . PRO B 1 131 ? 6.637 26.641 -7.16 1 83.62 131 PRO B N 1
ATOM 3511 C CA . PRO B 1 131 ? 6.73 27.078 -8.562 1 83.62 131 PRO B CA 1
ATOM 3512 C C . PRO B 1 131 ? 7.777 28.172 -8.773 1 83.62 131 PRO B C 1
ATOM 3514 O O . PRO B 1 131 ? 7.844 29.125 -7.996 1 83.62 131 PRO B O 1
ATOM 3517 N N . GLY B 1 132 ? 8.57 28.016 -9.766 1 79.5 132 GLY B N 1
ATOM 3518 C CA . GLY B 1 132 ? 9.594 29 -10.07 1 79.5 132 GLY B CA 1
ATOM 3519 C C . GLY B 1 132 ? 10.742 28.984 -9.078 1 79.5 132 GLY B C 1
ATOM 3520 O O . GLY B 1 132 ? 11.664 29.797 -9.18 1 79.5 132 GLY B O 1
ATOM 3521 N N . GLY B 1 133 ? 10.625 28.219 -8.117 1 77.31 133 GLY B N 1
ATOM 3522 C CA . GLY B 1 133 ? 11.727 27.969 -7.199 1 77.31 133 GLY B CA 1
ATOM 3523 C C . GLY B 1 133 ? 11.742 28.906 -6.016 1 77.31 133 GLY B C 1
ATOM 3524 O O . GLY B 1 133 ? 12.703 28.938 -5.246 1 77.31 133 GLY B O 1
ATOM 3525 N N . ASN B 1 134 ? 10.758 29.781 -5.949 1 77.75 134 ASN B N 1
ATOM 3526 C CA . ASN B 1 134 ? 10.766 30.688 -4.797 1 77.75 134 ASN B CA 1
ATOM 3527 C C . ASN B 1 134 ? 9.352 31.078 -4.383 1 77.75 134 ASN B C 1
ATOM 3529 O O . ASN B 1 134 ? 8.383 30.734 -5.066 1 77.75 134 ASN B O 1
ATOM 3533 N N . ALA B 1 135 ? 9.305 31.719 -3.264 1 84.75 135 ALA B N 1
ATOM 3534 C CA . ALA B 1 135 ? 8.039 32.062 -2.619 1 84.75 135 ALA B CA 1
ATOM 3535 C C . ALA B 1 135 ? 7.352 33.219 -3.322 1 84.75 135 ALA B C 1
ATOM 3537 O O . ALA B 1 135 ? 6.168 33.469 -3.1 1 84.75 135 ALA B O 1
ATOM 3538 N N . ASP B 1 136 ? 8.055 33.844 -4.203 1 85.88 136 ASP B N 1
ATOM 3539 C CA . ASP B 1 136 ? 7.535 35.062 -4.824 1 85.88 136 ASP B CA 1
ATOM 3540 C C . ASP B 1 136 ? 6.422 34.75 -5.816 1 85.88 136 ASP B C 1
ATOM 3542 O O . ASP B 1 136 ? 5.555 35.594 -6.078 1 85.88 136 ASP B O 1
ATOM 3546 N N . ALA B 1 137 ? 6.449 33.562 -6.258 1 86.44 137 ALA B N 1
ATOM 3547 C CA . ALA B 1 137 ? 5.492 33.188 -7.293 1 86.44 137 ALA B CA 1
ATOM 3548 C C . ALA B 1 137 ? 4.184 32.688 -6.684 1 86.44 137 ALA B C 1
ATOM 3550 O O . ALA B 1 137 ? 3.207 32.469 -7.398 1 86.44 137 ALA B O 1
ATOM 3551 N N . LEU B 1 138 ? 4.164 32.625 -5.375 1 91.94 138 LEU B N 1
ATOM 3552 C CA . LEU B 1 138 ? 2.963 32.094 -4.73 1 91.94 138 LEU B CA 1
ATOM 3553 C C . LEU B 1 138 ? 1.846 33.125 -4.754 1 91.94 138 LEU B C 1
ATOM 3555 O O . LEU B 1 138 ? 2.062 34.281 -4.395 1 91.94 138 LEU B O 1
ATOM 3559 N N . ASP B 1 139 ? 0.713 32.75 -5.254 1 91.75 139 ASP B N 1
ATOM 3560 C CA . ASP B 1 139 ? -0.497 33.562 -5.184 1 91.75 139 ASP B CA 1
ATOM 3561 C C . ASP B 1 139 ? -1.356 33.156 -3.986 1 91.75 139 ASP B C 1
ATOM 3563 O O . ASP B 1 139 ? -2.328 32.406 -4.133 1 91.75 139 ASP B O 1
ATOM 3567 N N . ALA B 1 140 ? -0.963 33.656 -2.844 1 95.75 140 ALA B N 1
ATOM 3568 C CA . ALA B 1 140 ? -1.626 33.281 -1.593 1 95.75 140 ALA B CA 1
ATOM 3569 C C . ALA B 1 140 ? -1.627 34.469 -0.618 1 95.75 140 ALA B C 1
ATOM 3571 O O . ALA B 1 140 ? -0.772 35.344 -0.702 1 95.75 140 ALA B O 1
ATOM 3572 N N . THR B 1 141 ? -2.596 34.469 0.201 1 96.75 141 THR B N 1
ATOM 3573 C CA . THR B 1 141 ? -2.631 35.438 1.299 1 96.75 141 THR B CA 1
ATOM 3574 C C . THR B 1 141 ? -2.137 34.812 2.594 1 96.75 141 THR B C 1
ATOM 3576 O O . THR B 1 141 ? -1.819 35.5 3.557 1 96.75 141 THR B O 1
ATOM 3579 N N . HIS B 1 142 ? -2.098 33.438 2.6 1 97.62 142 HIS B N 1
ATOM 3580 C CA . HIS B 1 142 ? -1.639 32.656 3.738 1 97.62 142 HIS B CA 1
ATOM 3581 C C . HIS B 1 142 ? -0.831 31.453 3.283 1 97.62 142 HIS B C 1
ATOM 3583 O O . HIS B 1 142 ? -1.188 30.797 2.301 1 97.62 142 HIS B O 1
ATOM 3589 N N . VAL B 1 143 ? 0.291 31.219 3.941 1 97.94 143 VAL B N 1
ATOM 3590 C CA . VAL B 1 143 ? 1.088 30.016 3.684 1 97.94 143 VAL B CA 1
ATOM 3591 C C . VAL B 1 143 ? 1.153 29.156 4.945 1 97.94 143 VAL B C 1
ATOM 3593 O O . VAL B 1 143 ? 1.434 29.672 6.035 1 97.94 143 VAL B O 1
ATOM 3596 N N . HIS B 1 144 ? 0.828 27.922 4.785 1 98.69 144 HIS B N 1
ATOM 3597 C CA . HIS B 1 144 ? 0.929 26.969 5.887 1 98.69 144 HIS B CA 1
ATOM 3598 C C . HIS B 1 144 ? 2.018 25.938 5.621 1 98.69 144 HIS B C 1
ATOM 3600 O O . HIS B 1 144 ? 2.062 25.344 4.547 1 98.69 144 HIS B O 1
ATOM 3606 N N . ILE B 1 145 ? 2.852 25.734 6.59 1 98.25 145 ILE B N 1
ATOM 3607 C CA . ILE B 1 145 ? 3.896 24.719 6.527 1 98.25 145 ILE B CA 1
ATOM 3608 C C . ILE B 1 145 ? 3.5 23.516 7.383 1 98.25 145 ILE B C 1
ATOM 3610 O O . ILE B 1 145 ? 3.299 23.641 8.594 1 98.25 145 ILE B O 1
ATOM 3614 N N . GLY B 1 146 ? 3.365 22.375 6.734 1 98.12 146 GLY B N 1
ATOM 3615 C CA . GLY B 1 146 ? 3.021 21.156 7.43 1 98.12 146 GLY B CA 1
ATOM 3616 C C . GLY B 1 146 ? 4.102 20.094 7.34 1 98.12 146 GLY B C 1
ATOM 3617 O O . GLY B 1 146 ? 4.754 19.953 6.305 1 98.12 146 GLY B O 1
ATOM 3618 N N . GLY B 1 147 ? 4.277 19.391 8.469 1 97.44 147 GLY B N 1
ATOM 3619 C CA . GLY B 1 147 ? 5.23 18.281 8.477 1 97.44 147 GLY B CA 1
ATOM 3620 C C . GLY B 1 147 ? 6.672 18.75 8.586 1 97.44 147 GLY B C 1
ATOM 3621 O O . GLY B 1 147 ? 7.562 18.172 7.957 1 97.44 147 GLY B O 1
ATOM 3622 N N . PHE B 1 148 ? 6.969 19.766 9.336 1 97.38 148 PHE B N 1
ATOM 3623 C CA . PHE B 1 148 ? 8.266 20.406 9.445 1 97.38 148 PHE B CA 1
ATOM 3624 C C . PHE B 1 148 ? 9.359 19.391 9.758 1 97.38 148 PHE B C 1
ATOM 3626 O O . PHE B 1 148 ? 10.391 19.344 9.086 1 97.38 148 PHE B O 1
ATOM 3633 N N . TYR B 1 149 ? 9.117 18.516 10.703 1 96.81 149 TYR B N 1
ATOM 3634 C CA . TYR B 1 149 ? 10.18 17.609 11.141 1 96.81 149 TYR B CA 1
ATOM 3635 C C . TYR B 1 149 ? 10.43 16.531 10.109 1 96.81 149 TYR B C 1
ATOM 3637 O O . TYR B 1 149 ? 11.531 15.977 10.039 1 96.81 149 TYR B O 1
ATOM 3645 N N . VAL B 1 150 ? 9.469 16.219 9.305 1 96.25 150 VAL B N 1
ATOM 3646 C CA . VAL B 1 150 ? 9.648 15.25 8.234 1 96.25 150 VAL B CA 1
ATOM 3647 C C . VAL B 1 150 ? 10.375 15.914 7.059 1 96.25 150 VAL B C 1
ATOM 3649 O O . VAL B 1 150 ? 11.281 15.32 6.469 1 96.25 150 VAL B O 1
ATOM 3652 N N . CYS B 1 151 ? 9.992 17.141 6.766 1 97.62 151 CYS B N 1
ATOM 3653 C CA . CYS B 1 151 ? 10.445 17.844 5.57 1 97.62 151 CYS B CA 1
ATOM 3654 C C . CYS B 1 151 ? 11.789 18.531 5.816 1 97.62 151 CYS B C 1
ATOM 3656 O O . CYS B 1 151 ? 11.891 19.75 5.723 1 97.62 151 CYS B O 1
ATOM 3658 N N . ARG B 1 152 ? 12.812 17.812 5.945 1 97.06 152 ARG B N 1
ATOM 3659 C CA . ARG B 1 152 ? 14.125 18.344 6.305 1 97.06 152 ARG B CA 1
ATOM 3660 C C . ARG B 1 152 ? 14.719 19.172 5.172 1 97.06 152 ARG B C 1
ATOM 3662 O O . ARG B 1 152 ? 15.445 20.125 5.414 1 97.06 152 ARG B O 1
ATOM 3669 N N . GLY B 1 153 ? 14.414 18.844 3.984 1 96.94 153 GLY B N 1
ATOM 3670 C CA . GLY B 1 153 ? 14.922 19.562 2.832 1 96.94 153 GLY B CA 1
ATOM 3671 C C . GLY B 1 153 ? 14.477 21.016 2.791 1 96.94 153 GLY B C 1
ATOM 3672 O O . GLY B 1 153 ? 15.078 21.844 2.104 1 96.94 153 GLY B O 1
ATOM 3673 N N . VAL B 1 154 ? 13.445 21.344 3.475 1 96 154 VAL B N 1
ATOM 3674 C CA . VAL B 1 154 ? 12.867 22.688 3.459 1 96 154 VAL B CA 1
ATOM 3675 C C . VAL B 1 154 ? 13.57 23.562 4.496 1 96 154 VAL B C 1
ATOM 3677 O O . VAL B 1 154 ? 13.461 24.797 4.457 1 96 154 VAL B O 1
ATOM 3680 N N . HIS B 1 155 ? 14.32 22.969 5.457 1 96.31 155 HIS B N 1
ATOM 3681 C CA . HIS B 1 155 ? 14.875 23.672 6.605 1 96.31 155 HIS B CA 1
ATOM 3682 C C . HIS B 1 155 ? 15.836 24.766 6.164 1 96.31 155 HIS B C 1
ATOM 3684 O O . HIS B 1 155 ? 15.805 25.875 6.699 1 96.31 155 HIS B O 1
ATOM 3690 N N . GLY B 1 156 ? 16.656 24.438 5.203 1 92.75 156 GLY B N 1
ATOM 3691 C CA . GLY B 1 156 ? 17.703 25.359 4.789 1 92.75 156 GLY B CA 1
ATOM 3692 C C . GLY B 1 156 ? 17.156 26.672 4.242 1 92.75 156 GLY B C 1
ATOM 3693 O O . GLY B 1 156 ? 17.75 27.734 4.461 1 92.75 156 GLY B O 1
ATOM 3694 N N . GLY B 1 157 ? 16.047 26.719 3.6 1 92.06 157 GLY B N 1
ATOM 3695 C CA . GLY B 1 157 ? 15.5 27.922 2.975 1 92.06 157 GLY B CA 1
ATOM 3696 C C . GLY B 1 157 ? 14.297 28.469 3.719 1 92.06 157 GLY B C 1
ATOM 3697 O O . GLY B 1 157 ? 13.727 29.484 3.309 1 92.06 157 GLY B O 1
ATOM 3698 N N . LEU B 1 158 ? 14.023 27.969 4.848 1 94.06 158 LEU B N 1
ATOM 3699 C CA . LEU B 1 158 ? 12.75 28.266 5.496 1 94.06 158 LEU B CA 1
ATOM 3700 C C . LEU B 1 158 ? 12.734 29.703 6.027 1 94.06 158 LEU B C 1
ATOM 3702 O O . LEU B 1 158 ? 11.789 30.438 5.785 1 94.06 158 LEU B O 1
ATOM 3706 N N . ALA B 1 159 ? 13.805 30.094 6.727 1 94.25 159 ALA B N 1
ATOM 3707 C CA . ALA B 1 159 ? 13.867 31.422 7.324 1 94.25 159 ALA B CA 1
ATOM 3708 C C . ALA B 1 159 ? 13.734 32.5 6.258 1 94.25 159 ALA B C 1
ATOM 3710 O O . ALA B 1 159 ? 12.953 33.438 6.41 1 94.25 159 ALA B O 1
ATOM 3711 N N . ALA B 1 160 ? 14.492 32.344 5.203 1 93.06 160 ALA B N 1
ATOM 3712 C CA . ALA B 1 160 ? 14.438 33.312 4.113 1 93.06 160 ALA B CA 1
ATOM 3713 C C . ALA B 1 160 ? 13.062 33.344 3.459 1 93.06 160 ALA B C 1
ATOM 3715 O O . ALA B 1 160 ? 12.547 34.406 3.104 1 93.06 160 ALA B O 1
ATOM 3716 N N . CYS B 1 161 ? 12.492 32.219 3.322 1 94.56 161 CYS B N 1
ATOM 3717 C CA . CYS B 1 161 ? 11.164 32.062 2.729 1 94.56 161 CYS B CA 1
ATOM 3718 C C . CYS B 1 161 ? 10.117 32.812 3.566 1 94.56 161 CYS B C 1
ATOM 3720 O O . CYS B 1 161 ? 9.352 33.625 3.041 1 94.56 161 CYS B O 1
ATOM 3722 N N . VAL B 1 162 ? 10.141 32.594 4.852 1 94.62 162 VAL B N 1
ATOM 3723 C CA . VAL B 1 162 ? 9.172 33.188 5.762 1 94.62 162 VAL B CA 1
ATOM 3724 C C . VAL B 1 162 ? 9.32 34.719 5.742 1 94.62 162 VAL B C 1
ATOM 3726 O O . VAL B 1 162 ? 8.328 35.438 5.637 1 94.62 162 VAL B O 1
ATOM 3729 N N . LYS B 1 163 ? 10.539 35.188 5.781 1 93.19 163 LYS B N 1
ATOM 3730 C CA . LYS B 1 163 ? 10.797 36.625 5.754 1 93.19 163 LYS B CA 1
ATOM 3731 C C . LYS B 1 163 ? 10.234 37.25 4.484 1 93.19 163 LYS B C 1
ATOM 3733 O O . LYS B 1 163 ? 9.609 38.312 4.539 1 93.19 163 LYS B O 1
ATOM 3738 N N . ARG B 1 164 ? 10.492 36.594 3.426 1 93.12 164 ARG B N 1
ATOM 3739 C CA . ARG B 1 164 ? 10.023 37.125 2.143 1 93.12 164 ARG B CA 1
ATOM 3740 C C . ARG B 1 164 ? 8.5 37.156 2.09 1 93.12 164 ARG B C 1
ATOM 3742 O O . ARG B 1 164 ? 7.922 38.125 1.593 1 93.12 164 ARG B O 1
ATOM 3749 N N . LEU B 1 165 ? 7.863 36.156 2.535 1 95.5 165 LEU B N 1
ATOM 3750 C CA . LEU B 1 165 ? 6.406 36.094 2.553 1 95.5 165 LEU B CA 1
ATOM 3751 C C . LEU B 1 165 ? 5.824 37.188 3.43 1 95.5 165 LEU B C 1
ATOM 3753 O O . LEU B 1 165 ? 4.926 37.906 3.004 1 95.5 165 LEU B O 1
ATOM 3757 N N . LYS B 1 166 ? 6.383 37.344 4.559 1 93.69 166 LYS B N 1
ATOM 3758 C CA . LYS B 1 166 ? 5.887 38.344 5.5 1 93.69 166 LYS B CA 1
ATOM 3759 C C . LYS B 1 166 ? 6.098 39.781 4.961 1 93.69 166 LYS B C 1
ATOM 3761 O O . LYS B 1 166 ? 5.273 40.656 5.188 1 93.69 166 LYS B O 1
ATOM 3766 N N . ALA B 1 167 ? 7.176 39.938 4.281 1 93.12 167 ALA B N 1
ATOM 3767 C CA . ALA B 1 167 ? 7.453 41.25 3.662 1 93.12 167 ALA B CA 1
ATOM 3768 C C . ALA B 1 167 ? 6.383 41.594 2.633 1 93.12 167 ALA B C 1
ATOM 3770 O O . ALA B 1 167 ? 6.129 42.781 2.373 1 93.12 167 ALA B O 1
ATOM 3771 N N . ARG B 1 168 ? 5.719 40.594 2.15 1 94.62 168 ARG B N 1
ATOM 3772 C CA . ARG B 1 168 ? 4.66 40.812 1.165 1 94.62 168 ARG B CA 1
ATOM 3773 C C . ARG B 1 168 ? 3.293 40.844 1.836 1 94.62 168 ARG B C 1
ATOM 3775 O O . ARG B 1 168 ? 2.266 40.906 1.157 1 94.62 168 ARG B O 1
ATOM 3782 N N . GLY B 1 169 ? 3.279 40.781 3.117 1 93.56 169 GLY B N 1
ATOM 3783 C CA . GLY B 1 169 ? 2.031 40.844 3.861 1 93.56 169 GLY B CA 1
ATOM 3784 C C . GLY B 1 169 ? 1.325 39.5 3.953 1 93.56 169 GLY B C 1
ATOM 3785 O O . GLY B 1 169 ? 0.162 39.406 4.359 1 93.56 169 GLY B O 1
ATOM 3786 N N . ILE B 1 170 ? 1.994 38.438 3.539 1 95.75 170 ILE B N 1
ATOM 3787 C CA . ILE B 1 170 ? 1.42 37.125 3.58 1 95.75 170 ILE B CA 1
ATOM 3788 C C . ILE B 1 170 ? 1.628 36.5 4.965 1 95.75 170 ILE B C 1
ATOM 3790 O O . ILE B 1 170 ? 2.736 36.531 5.508 1 95.75 170 ILE B O 1
ATOM 3794 N N . LYS B 1 171 ? 0.6 35.969 5.578 1 96 171 LYS B N 1
ATOM 3795 C CA . LYS B 1 171 ? 0.694 35.281 6.875 1 96 171 LYS B CA 1
ATOM 3796 C C . LYS B 1 171 ? 1.264 33.875 6.734 1 96 171 LYS B C 1
ATOM 3798 O O . LYS B 1 171 ? 1.018 33.219 5.73 1 96 171 LYS B O 1
ATOM 3803 N N . VAL B 1 172 ? 2.006 33.469 7.75 1 97.31 172 VAL B N 1
ATOM 3804 C CA . VAL B 1 172 ? 2.633 32.156 7.711 1 97.31 172 VAL B CA 1
ATOM 3805 C C . VAL B 1 172 ? 2.279 31.359 8.977 1 97.31 172 VAL B C 1
ATOM 3807 O O . VAL B 1 172 ? 2.455 31.859 10.094 1 97.31 172 VAL B O 1
ATOM 3810 N N . SER B 1 173 ? 1.743 30.219 8.836 1 98.25 173 SER B N 1
ATOM 3811 C CA . SER B 1 173 ? 1.49 29.297 9.93 1 98.25 173 SER B CA 1
ATOM 3812 C C . SER B 1 173 ? 2.277 28 9.758 1 98.25 173 SER B C 1
ATOM 3814 O O . SER B 1 173 ? 2.719 27.688 8.648 1 98.25 173 SER B O 1
ATOM 3816 N N . MET B 1 174 ? 2.465 27.234 10.875 1 98.5 174 MET B N 1
ATOM 3817 C CA . MET B 1 174 ? 3.246 26 10.805 1 98.5 174 MET B CA 1
ATOM 3818 C C . MET B 1 174 ? 2.744 24.969 11.812 1 98.5 174 MET B C 1
ATOM 3820 O O . MET B 1 174 ? 2.428 25.328 12.953 1 98.5 174 MET B O 1
ATOM 3824 N N . ASP B 1 175 ? 2.568 23.828 11.398 1 98.38 175 ASP B N 1
ATOM 3825 C CA . ASP B 1 175 ? 2.436 22.641 12.234 1 98.38 175 ASP B CA 1
ATOM 3826 C C . ASP B 1 175 ? 3.703 21.781 12.18 1 98.38 175 ASP B C 1
ATOM 3828 O O . ASP B 1 175 ? 4.027 21.203 11.141 1 98.38 175 ASP B O 1
ATOM 3832 N N . PRO B 1 176 ? 4.426 21.734 13.273 1 97 176 PRO B N 1
ATOM 3833 C CA . PRO B 1 176 ? 5.723 21.047 13.234 1 97 176 PRO B CA 1
ATOM 3834 C C . PRO B 1 176 ? 5.59 19.547 12.984 1 97 176 PRO B C 1
ATOM 3836 O O . PRO B 1 176 ? 6.402 18.969 12.266 1 97 176 PRO B O 1
ATOM 3839 N N . ASN B 1 177 ? 4.555 18.906 13.578 1 91.81 177 ASN B N 1
ATOM 3840 C CA . ASN B 1 177 ? 4.367 17.469 13.578 1 91.81 177 ASN B CA 1
ATOM 3841 C C . ASN B 1 177 ? 5.469 16.75 14.359 1 91.81 177 ASN B C 1
ATOM 3843 O O . ASN B 1 177 ? 6.395 17.391 14.859 1 91.81 177 ASN B O 1
ATOM 3847 N N . PHE B 1 178 ? 5.402 15.484 14.484 1 88.75 178 PHE B N 1
ATOM 3848 C CA . PHE B 1 178 ? 6.246 14.711 15.383 1 88.75 178 PHE B CA 1
ATOM 3849 C C . PHE B 1 178 ? 7.629 14.492 14.781 1 88.75 178 PHE B C 1
ATOM 3851 O O . PHE B 1 178 ? 7.75 14.211 13.586 1 88.75 178 PHE B O 1
ATOM 3858 N N . ASP B 1 179 ? 8.594 14.633 15.594 1 91.38 179 ASP B N 1
ATOM 3859 C CA . ASP B 1 179 ? 9.969 14.352 15.195 1 91.38 179 ASP B CA 1
ATOM 3860 C C . ASP B 1 179 ? 10.367 12.93 15.57 1 91.38 179 ASP B C 1
ATOM 3862 O O . ASP B 1 179 ? 10.766 12.664 16.703 1 91.38 179 ASP B O 1
ATOM 3866 N N . ALA B 1 180 ? 10.484 12.086 14.641 1 84.44 180 ALA B N 1
ATOM 3867 C CA . ALA B 1 180 ? 10.805 10.688 14.898 1 84.44 180 ALA B CA 1
ATOM 3868 C C . ALA B 1 180 ? 12.281 10.523 15.258 1 84.44 180 ALA B C 1
ATOM 3870 O O . ALA B 1 180 ? 12.68 9.492 15.812 1 84.44 180 ALA B O 1
ATOM 3871 N N . THR B 1 181 ? 13.109 11.5 14.992 1 86.19 181 THR B N 1
ATOM 3872 C CA . THR B 1 181 ? 14.539 11.406 15.242 1 86.19 181 THR B CA 1
ATOM 3873 C C . THR B 1 181 ? 14.859 11.828 16.672 1 86.19 181 THR B C 1
ATOM 3875 O O . THR B 1 181 ? 15.953 11.547 17.188 1 86.19 181 THR B O 1
ATOM 3878 N N . GLY B 1 182 ? 13.984 12.602 17.25 1 89.31 182 GLY B N 1
ATOM 3879 C CA . GLY B 1 182 ? 14.203 13.078 18.609 1 89.31 182 GLY B CA 1
ATOM 3880 C C . GLY B 1 182 ? 15.008 14.367 18.656 1 89.31 182 GLY B C 1
ATOM 3881 O O . GLY B 1 182 ? 15.336 14.852 19.75 1 89.31 182 GLY B O 1
ATOM 3882 N N . GLU B 1 183 ? 15.383 14.883 17.484 1 91 183 GLU B N 1
ATOM 3883 C CA . GLU B 1 183 ? 16.047 16.188 17.438 1 91 183 GLU B CA 1
ATOM 3884 C C . GLU B 1 183 ? 15.039 17.328 17.391 1 91 183 GLU B C 1
ATOM 3886 O O . GLU B 1 183 ? 14.617 17.734 16.312 1 91 183 GLU B O 1
ATOM 3891 N N . TRP B 1 184 ? 14.57 17.797 18.344 1 92.62 184 TRP B N 1
ATOM 3892 C CA . TRP B 1 184 ? 13.414 18.656 18.531 1 92.62 184 TRP B CA 1
ATOM 3893 C C . TRP B 1 184 ? 13.781 20.109 18.266 1 92.62 184 TRP B C 1
ATOM 3895 O O . TRP B 1 184 ? 12.914 20.938 17.938 1 92.62 184 TRP B O 1
ATOM 3905 N N . THR B 1 185 ? 15.094 20.438 18.328 1 94.06 185 THR B N 1
ATOM 3906 C CA . THR B 1 185 ? 15.43 21.859 18.281 1 94.06 185 THR B CA 1
ATOM 3907 C C . THR B 1 185 ? 16.5 22.125 17.234 1 94.06 185 THR B C 1
ATOM 3909 O O . THR B 1 185 ? 17.516 22.766 17.531 1 94.06 185 THR B O 1
ATOM 3912 N N . PRO B 1 186 ? 16.281 21.734 16.031 1 93.25 186 PRO B N 1
ATOM 3913 C CA . PRO B 1 186 ? 17.219 22.156 14.977 1 93.25 186 PRO B CA 1
ATOM 3914 C C . PRO B 1 186 ? 17.203 23.672 14.758 1 93.25 186 PRO B C 1
ATOM 3916 O O . PRO B 1 186 ? 16.25 24.344 15.148 1 93.25 186 PRO B O 1
ATOM 3919 N N . PRO B 1 187 ? 18.25 24.203 14.133 1 93.25 187 PRO B N 1
ATOM 3920 C CA . PRO B 1 187 ? 18.312 25.656 13.922 1 93.25 187 PRO B CA 1
ATOM 3921 C C . PRO B 1 187 ? 17.078 26.203 13.211 1 93.25 187 PRO B C 1
ATOM 3923 O O . PRO B 1 187 ? 16.609 27.297 13.547 1 93.25 187 PRO B O 1
ATOM 3926 N N . ALA B 1 188 ? 16.578 25.469 12.312 1 94.69 188 ALA B N 1
ATOM 3927 C CA . ALA B 1 188 ? 15.414 25.922 11.547 1 94.69 188 ALA B CA 1
ATOM 3928 C C . ALA B 1 188 ? 14.203 26.109 12.453 1 94.69 188 ALA B C 1
ATOM 3930 O O . ALA B 1 188 ? 13.406 27.031 12.25 1 94.69 188 ALA B O 1
ATOM 3931 N N . MET B 1 189 ? 14.023 25.25 13.398 1 95.06 189 MET B N 1
ATOM 3932 C CA . MET B 1 189 ? 12.922 25.391 14.344 1 95.06 189 MET B CA 1
ATOM 3933 C C . MET B 1 189 ? 13.109 26.625 15.211 1 95.06 189 MET B C 1
ATOM 3935 O O . MET B 1 189 ? 12.156 27.375 15.43 1 95.06 189 MET B O 1
ATOM 3939 N N . MET B 1 190 ? 14.242 26.891 15.625 1 92.69 190 MET B N 1
ATOM 3940 C CA . MET B 1 190 ? 14.531 28.047 16.453 1 92.69 190 MET B CA 1
ATOM 3941 C C . MET B 1 190 ? 14.234 29.344 15.703 1 92.69 190 MET B C 1
ATOM 3943 O O . MET B 1 190 ? 13.695 30.297 16.281 1 92.69 190 MET B O 1
ATOM 3947 N N . THR B 1 191 ? 14.539 29.344 14.453 1 92.69 191 THR B N 1
ATOM 3948 C CA . THR B 1 191 ? 14.273 30.531 13.648 1 92.69 191 THR B CA 1
ATOM 3949 C C . THR B 1 191 ? 12.781 30.672 13.367 1 92.69 191 THR B C 1
ATOM 3951 O O . THR B 1 191 ? 12.273 31.797 13.219 1 92.69 191 THR B O 1
ATOM 3954 N N . ALA B 1 192 ? 12.086 29.547 13.32 1 94.12 192 ALA B N 1
ATOM 3955 C CA . ALA B 1 192 ? 10.656 29.562 13.031 1 94.12 192 ALA B CA 1
ATOM 3956 C C . ALA B 1 192 ? 9.852 30.047 14.234 1 94.12 192 ALA B C 1
ATOM 3958 O O . ALA B 1 192 ? 8.719 30.484 14.086 1 94.12 192 ALA B O 1
ATOM 3959 N N . VAL B 1 193 ? 10.516 29.922 15.438 1 92.31 193 VAL B N 1
ATOM 3960 C CA . VAL B 1 193 ? 9.734 30.266 16.625 1 92.31 193 VAL B CA 1
ATOM 3961 C C . VAL B 1 193 ? 10.258 31.562 17.234 1 92.31 193 VAL B C 1
ATOM 3963 O O . VAL B 1 193 ? 9.609 32.156 18.094 1 92.31 193 VAL B O 1
ATOM 3966 N N . ARG B 1 194 ? 11.414 31.984 16.812 1 88.38 194 ARG B N 1
ATOM 3967 C CA . ARG B 1 194 ? 12.008 33.188 17.359 1 88.38 194 ARG B CA 1
ATOM 3968 C C . ARG B 1 194 ? 12.641 34.031 16.266 1 88.38 194 ARG B C 1
ATOM 3970 O O . ARG B 1 194 ? 13.102 33.5 15.25 1 88.38 194 ARG B O 1
ATOM 3977 N N . GLY B 1 195 ? 12.586 35.312 16.469 1 85.31 195 GLY B N 1
ATOM 3978 C CA . GLY B 1 195 ? 13.297 36.219 15.57 1 85.31 195 GLY B CA 1
ATOM 3979 C C . GLY B 1 195 ? 12.445 36.688 14.406 1 85.31 195 GLY B C 1
ATOM 3980 O O . GLY B 1 195 ? 11.219 36.562 14.422 1 85.31 195 GLY B O 1
ATOM 3981 N N . PRO B 1 196 ? 13.039 37.312 13.414 1 86.81 196 PRO B N 1
ATOM 3982 C CA . PRO B 1 196 ? 12.328 37.969 12.305 1 86.81 196 PRO B CA 1
ATOM 3983 C C . PRO B 1 196 ? 11.641 36.969 11.391 1 86.81 196 PRO B C 1
ATOM 3985 O O . PRO B 1 196 ? 10.734 37.312 10.633 1 86.81 196 PRO B O 1
ATOM 3988 N N . ALA B 1 197 ? 12.094 35.75 11.477 1 91.38 197 ALA B N 1
ATOM 3989 C CA . ALA B 1 197 ? 11.539 34.719 10.602 1 91.38 197 ALA B CA 1
ATOM 3990 C C . ALA B 1 197 ? 10.523 33.875 11.344 1 91.38 197 ALA B C 1
ATOM 3992 O O . ALA B 1 197 ? 10.117 32.812 10.852 1 91.38 197 ALA B O 1
ATOM 3993 N N . ALA B 1 198 ? 10.164 34.312 12.492 1 94 198 ALA B N 1
ATOM 3994 C CA . ALA B 1 198 ? 9.156 33.562 13.242 1 94 198 ALA B CA 1
ATOM 3995 C C . ALA B 1 198 ? 7.82 33.531 12.508 1 94 198 ALA B C 1
ATOM 3997 O O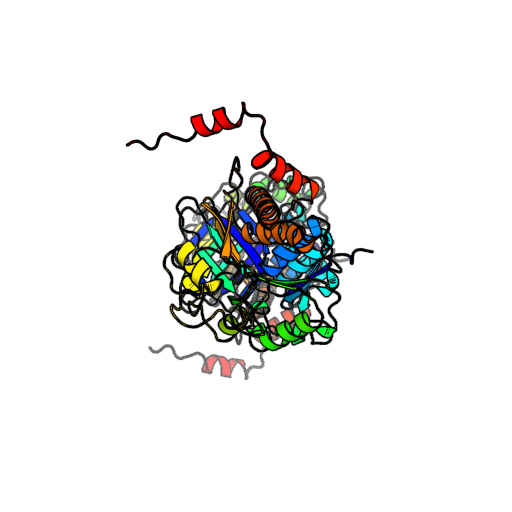 . ALA B 1 198 ? 7.41 34.562 11.938 1 94 198 ALA B O 1
ATOM 3998 N N . VAL B 1 199 ? 7.148 32.438 12.547 1 96.56 199 VAL B N 1
ATOM 3999 C CA . VAL B 1 199 ? 5.867 32.312 11.859 1 96.56 199 VAL B CA 1
ATOM 4000 C C . VAL B 1 199 ? 4.797 33.094 12.617 1 96.56 199 VAL B C 1
ATOM 4002 O O . VAL B 1 199 ? 4.992 33.469 13.781 1 96.56 199 VAL B O 1
ATOM 4005 N N . ASP B 1 200 ? 3.715 33.375 11.961 1 94.81 200 ASP B N 1
ATOM 4006 C CA . ASP B 1 200 ? 2.621 34.125 12.578 1 94.81 200 ASP B CA 1
ATOM 4007 C C . ASP B 1 200 ? 1.812 33.219 13.516 1 94.81 200 ASP B C 1
ATOM 4009 O O . ASP B 1 200 ? 1.298 33.688 14.531 1 94.81 200 ASP B O 1
ATOM 4013 N N . VAL B 1 201 ? 1.655 31.969 13.164 1 97.12 201 VAL B N 1
ATOM 4014 C CA . VAL B 1 201 ? 0.91 31.016 13.977 1 97.12 201 VAL B CA 1
ATOM 4015 C C . VAL B 1 201 ? 1.675 29.703 14.047 1 97.12 201 VAL B C 1
ATOM 4017 O O . VAL B 1 201 ? 2.08 29.156 13.023 1 97.12 201 VAL B O 1
ATOM 4020 N N . LEU B 1 202 ? 1.939 29.219 15.234 1 98 202 LEU B N 1
ATOM 4021 C CA . LEU B 1 202 ? 2.498 27.891 15.477 1 98 202 LEU B CA 1
ATOM 4022 C C . LEU B 1 202 ? 1.457 26.969 16.094 1 98 202 LEU B C 1
ATOM 4024 O O . LEU B 1 202 ? 0.808 27.328 17.078 1 98 202 LEU B O 1
ATOM 4028 N N . MET B 1 203 ? 1.332 25.734 15.523 1 98.62 203 MET B N 1
ATOM 4029 C CA . MET B 1 203 ? 0.212 24.891 15.922 1 98.62 203 MET B CA 1
ATOM 4030 C C . MET B 1 203 ? 0.694 23.5 16.297 1 98.62 203 MET B C 1
ATOM 4032 O O . MET B 1 203 ? 0.291 22.516 15.672 1 98.62 203 MET B O 1
ATOM 4036 N N . PRO B 1 204 ? 1.405 23.312 17.391 1 98.31 204 PRO B N 1
ATOM 4037 C CA . PRO B 1 204 ? 1.919 22.016 17.828 1 98.31 204 PRO B CA 1
ATOM 4038 C C . PRO B 1 204 ? 0.912 21.234 18.672 1 98.31 204 PRO B C 1
ATOM 4040 O O . PRO B 1 204 ? -0.06 21.812 19.172 1 98.31 204 PRO B O 1
ATOM 4043 N N . SER B 1 205 ? 1.137 19.969 18.781 1 97.44 205 SER B N 1
ATOM 4044 C CA . SER B 1 205 ? 0.5 19.188 19.844 1 97.44 205 SER B CA 1
ATOM 4045 C C . SER B 1 205 ? 1.168 19.438 21.188 1 97.44 205 SER B C 1
ATOM 4047 O O . SER B 1 205 ? 2.229 20.047 21.25 1 97.44 205 SER B O 1
ATOM 4049 N N . GLU B 1 206 ? 0.539 18.922 22.172 1 97.69 206 GLU B N 1
ATOM 4050 C CA . GLU B 1 206 ? 1.102 19.047 23.516 1 97.69 206 GLU B CA 1
ATOM 4051 C C . GLU B 1 206 ? 2.488 18.422 23.609 1 97.69 206 GLU B C 1
ATOM 4053 O O . GLU B 1 206 ? 3.426 19.031 24.109 1 97.69 206 GLU B O 1
ATOM 4058 N N . VAL B 1 207 ? 2.625 17.234 23.094 1 95.69 207 VAL B N 1
ATOM 4059 C CA . VAL B 1 207 ? 3.902 16.531 23.125 1 95.69 207 VAL B CA 1
ATOM 4060 C C . VAL B 1 207 ? 4.953 17.328 22.359 1 95.69 207 VAL B C 1
ATOM 4062 O O . VAL B 1 207 ? 6.074 17.516 22.828 1 95.69 207 VAL B O 1
ATOM 4065 N N . GLU B 1 208 ? 4.602 17.828 21.203 1 96.56 208 GLU B N 1
ATOM 4066 C CA . GLU B 1 208 ? 5.523 18.594 20.375 1 96.56 208 GLU B CA 1
ATOM 4067 C C . GLU B 1 208 ? 5.949 19.891 21.062 1 96.56 208 GLU B C 1
ATOM 4069 O O . GLU B 1 208 ? 7.133 20.219 21.078 1 96.56 208 GLU B O 1
ATOM 4074 N N . ALA B 1 209 ? 5.012 20.594 21.625 1 97.5 209 ALA B N 1
ATOM 4075 C CA . ALA B 1 209 ? 5.309 21.844 22.312 1 97.5 209 ALA B CA 1
ATOM 4076 C C . ALA B 1 209 ? 6.25 21.609 23.5 1 97.5 209 ALA B C 1
ATOM 4078 O O . ALA B 1 209 ? 7.219 22.359 23.688 1 97.5 209 ALA B O 1
ATOM 4079 N N . CYS B 1 210 ? 5.941 20.594 24.219 1 97.31 210 CYS B N 1
ATOM 4080 C CA . CYS B 1 210 ? 6.766 20.266 25.375 1 97.31 210 CYS B CA 1
ATOM 4081 C C . CYS B 1 210 ? 8.18 19.891 24.953 1 97.31 210 CYS B C 1
ATOM 4083 O O . CYS B 1 210 ? 9.156 20.359 25.562 1 97.31 210 CYS B O 1
ATOM 4085 N N . GLU B 1 211 ? 8.266 19.125 23.938 1 96.06 211 GLU B N 1
ATOM 4086 C CA . GLU B 1 211 ? 9.578 18.688 23.469 1 96.06 211 GLU B CA 1
ATOM 4087 C C . GLU B 1 211 ? 10.367 19.844 22.875 1 96.06 211 GLU B C 1
ATOM 4089 O O . GLU B 1 211 ? 11.57 19.984 23.125 1 96.06 211 GLU B O 1
ATOM 4094 N N . ILE B 1 212 ? 9.734 20.719 22.109 1 96.38 212 ILE B N 1
ATOM 4095 C CA . ILE B 1 212 ? 10.391 21.844 21.469 1 96.38 212 ILE B CA 1
ATOM 4096 C C . ILE B 1 212 ? 10.922 22.797 22.547 1 96.38 212 ILE B C 1
ATOM 4098 O O . ILE B 1 212 ? 11.992 23.391 22.375 1 96.38 212 ILE B O 1
ATOM 4102 N N . THR B 1 213 ? 10.25 22.953 23.719 1 95.62 213 THR B N 1
ATOM 4103 C CA . THR B 1 213 ? 10.578 23.953 24.719 1 95.62 213 THR B CA 1
ATOM 4104 C C . THR B 1 213 ? 11.352 23.328 25.891 1 95.62 213 THR B C 1
ATOM 4106 O O . THR B 1 213 ? 11.945 24.047 26.703 1 95.62 213 THR B O 1
ATOM 4109 N N . GLY B 1 214 ? 11.258 22.016 26 1 95.81 214 GLY B N 1
ATOM 4110 C CA . GLY B 1 214 ? 11.852 21.328 27.141 1 95.81 214 GLY B CA 1
ATOM 4111 C C . GLY B 1 214 ? 11.031 21.453 28.406 1 95.81 214 GLY B C 1
ATOM 4112 O O . GLY B 1 214 ? 11.555 21.281 29.516 1 95.81 214 GLY B O 1
ATOM 4113 N N . LYS B 1 215 ? 9.773 21.859 28.234 1 96.88 215 LYS B N 1
ATOM 4114 C CA . LYS B 1 215 ? 8.898 22 29.391 1 96.88 215 LYS B CA 1
ATOM 4115 C C . LYS B 1 215 ? 8.016 20.766 29.594 1 96.88 215 LYS B C 1
ATOM 4117 O O . LYS B 1 215 ? 7.82 20 28.656 1 96.88 215 LYS B O 1
ATOM 4122 N N . ASP B 1 216 ? 7.398 20.625 30.719 1 96.81 216 ASP B N 1
ATOM 4123 C CA . ASP B 1 216 ? 6.695 19.406 31.078 1 96.81 216 ASP B CA 1
ATOM 4124 C C . ASP B 1 216 ? 5.203 19.516 30.797 1 96.81 216 ASP B C 1
ATOM 4126 O O . ASP B 1 216 ? 4.512 18.5 30.656 1 96.81 216 ASP B O 1
ATOM 4130 N N . THR B 1 217 ? 4.746 20.781 30.797 1 97.44 217 THR B N 1
ATOM 4131 C CA . THR B 1 217 ? 3.309 20.938 30.609 1 97.44 217 THR B CA 1
ATOM 4132 C C . THR B 1 217 ? 3.018 21.859 29.422 1 97.44 217 THR B C 1
ATOM 4134 O O . THR B 1 217 ? 3.859 22.688 29.047 1 97.44 217 THR B O 1
ATOM 4137 N N . ALA B 1 218 ? 1.859 21.734 28.922 1 97.81 218 ALA B N 1
ATOM 4138 C CA . ALA B 1 218 ? 1.43 22.578 27.797 1 97.81 218 ALA B CA 1
ATOM 4139 C C . ALA B 1 218 ? 1.412 24.047 28.203 1 97.81 218 ALA B C 1
ATOM 4141 O O . ALA B 1 218 ? 1.754 24.922 27.391 1 97.81 218 ALA B O 1
ATOM 4142 N N . GLU B 1 219 ? 1.027 24.344 29.406 1 96.81 219 GLU B N 1
ATOM 4143 C CA . GLU B 1 219 ? 0.956 25.719 29.906 1 96.81 219 GLU B CA 1
ATOM 4144 C C . GLU B 1 219 ? 2.338 26.359 29.938 1 96.81 219 GLU B C 1
ATOM 4146 O O . GLU B 1 219 ? 2.516 27.5 29.5 1 96.81 219 GLU B O 1
ATOM 4151 N N . GLU B 1 220 ? 3.254 25.578 30.453 1 96.88 220 GLU B N 1
ATOM 4152 C CA . GLU B 1 220 ? 4.621 26.094 30.516 1 96.88 220 GLU B CA 1
ATOM 4153 C C . GLU B 1 220 ? 5.207 26.281 29.125 1 96.88 220 GLU B C 1
ATOM 4155 O O . GLU B 1 220 ? 5.895 27.266 28.859 1 96.88 220 GLU B O 1
ATOM 4160 N N . ALA B 1 221 ? 4.957 25.328 28.281 1 97.25 221 ALA B N 1
ATOM 4161 C CA . ALA B 1 221 ? 5.441 25.406 26.906 1 97.25 221 ALA B CA 1
ATOM 4162 C C . ALA B 1 221 ? 4.859 26.625 26.203 1 97.25 221 ALA B C 1
ATOM 4164 O O . ALA B 1 221 ? 5.57 27.312 25.469 1 97.25 221 ALA B O 1
ATOM 4165 N N . LEU B 1 222 ? 3.588 26.875 26.406 1 96.94 222 LEU B N 1
ATOM 4166 C CA . LEU B 1 222 ? 2.918 28.016 25.797 1 96.94 222 LEU B CA 1
ATOM 4167 C C . LEU B 1 222 ? 3.598 29.328 26.203 1 96.94 222 LEU B C 1
ATOM 4169 O O . LEU B 1 222 ? 3.854 30.188 25.359 1 96.94 222 LEU B O 1
ATOM 4173 N N . GLU B 1 223 ? 3.932 29.453 27.453 1 94.38 223 GLU B N 1
ATOM 4174 C CA . GLU B 1 223 ? 4.562 30.672 27.969 1 94.38 223 GLU B CA 1
ATOM 4175 C C . GLU B 1 223 ? 5.922 30.906 27.312 1 94.38 223 GLU B C 1
ATOM 4177 O O . GLU B 1 223 ? 6.273 32.031 26.969 1 94.38 223 GLU B O 1
ATOM 4182 N N . VAL B 1 224 ? 6.598 29.812 27.156 1 93.38 224 VAL B N 1
ATOM 4183 C CA . VAL B 1 224 ? 7.918 29.906 26.531 1 93.38 224 VAL B CA 1
ATOM 4184 C C . VAL B 1 224 ? 7.785 30.328 25.078 1 93.38 224 VAL B C 1
ATOM 4186 O O . VAL B 1 224 ? 8.539 31.188 24.609 1 93.38 224 VAL B O 1
ATOM 4189 N N . LEU B 1 225 ? 6.879 29.812 24.375 1 95.06 225 LEU B N 1
ATOM 4190 C CA . LEU B 1 225 ? 6.738 30.031 22.938 1 95.06 225 LEU B CA 1
ATOM 4191 C C . LEU B 1 225 ? 6.215 31.422 22.641 1 95.06 225 LEU B C 1
ATOM 4193 O O . LEU B 1 225 ? 6.562 32.031 21.625 1 95.06 225 LEU B O 1
ATOM 4197 N N . VAL B 1 226 ? 5.363 31.984 23.516 1 91.69 226 VAL B N 1
ATOM 4198 C CA . VAL B 1 226 ? 4.789 33.312 23.266 1 91.69 226 VAL B CA 1
ATOM 4199 C C . VAL B 1 226 ? 5.703 34.375 23.844 1 91.69 226 VAL B C 1
ATOM 4201 O O . VAL B 1 226 ? 5.512 35.562 23.578 1 91.69 226 VAL B O 1
ATOM 4204 N N . GLY B 1 227 ? 6.863 34.062 24.391 1 78.25 227 GLY B N 1
ATOM 4205 C CA . GLY B 1 227 ? 7.836 35.031 24.875 1 78.25 227 GLY B CA 1
ATOM 4206 C C . GLY B 1 227 ? 7.449 35.656 26.203 1 78.25 227 GLY B C 1
ATOM 4207 O O . GLY B 1 227 ? 7.898 36.75 26.547 1 78.25 227 GLY B O 1
ATOM 4208 N N . GLY B 1 228 ? 6.555 35.156 27.078 1 53.19 228 GLY B N 1
ATOM 4209 C CA . GLY B 1 228 ? 6.258 35.812 28.344 1 53.19 228 GLY B CA 1
ATOM 4210 C C . GLY B 1 228 ? 7.477 36.469 28.969 1 53.19 228 GLY B C 1
ATOM 4211 O O . GLY B 1 228 ? 8.602 36 28.766 1 53.19 228 GLY B O 1
ATOM 4212 N N . THR B 1 229 ? 7.34 37.719 29.078 1 44.22 229 THR B N 1
ATOM 4213 C CA . THR B 1 229 ? 8.156 38.812 29.641 1 44.22 229 THR B CA 1
ATOM 4214 C C . THR B 1 229 ? 8.781 38.375 30.953 1 44.22 229 THR B C 1
ATOM 4216 O O . THR B 1 229 ? 9.281 39.219 31.719 1 44.22 229 THR B O 1
ATOM 4219 N N . ASN B 1 230 ? 8.602 37.188 31.438 1 39.59 230 ASN B N 1
ATOM 4220 C CA . ASN B 1 230 ? 9 37.438 32.812 1 39.59 230 ASN B CA 1
ATOM 4221 C C . ASN B 1 230 ? 10.414 37.969 32.906 1 39.59 230 ASN B C 1
ATOM 4223 O O . ASN B 1 230 ? 11.148 37.656 33.844 1 39.59 230 ASN B O 1
ATOM 4227 N N . THR B 1 231 ? 11.18 38.25 31.938 1 35.03 231 THR B N 1
ATOM 4228 C CA . THR B 1 231 ? 12.344 38.906 32.562 1 35.03 231 THR B CA 1
ATOM 4229 C C . THR B 1 231 ? 11.938 40.156 33.312 1 35.03 231 THR B C 1
ATOM 4231 O O . THR B 1 231 ? 11.109 40.938 32.844 1 35.03 231 THR B O 1
ATOM 4234 N N . ALA B 1 232 ? 12.023 40.25 34.656 1 34.81 232 ALA B N 1
ATOM 4235 C CA . ALA B 1 232 ? 11.75 41.281 35.656 1 34.81 232 ALA B CA 1
ATOM 4236 C C . ALA B 1 232 ? 11.859 42.688 35.062 1 34.81 232 ALA B C 1
ATOM 4238 O O . ALA B 1 232 ? 10.969 43.531 35.25 1 34.81 232 ALA B O 1
ATOM 4239 N N . GLY B 1 233 ? 13.148 43.375 35.312 1 34.22 233 GLY B N 1
ATOM 4240 C CA . GLY B 1 233 ? 13.375 44.781 35.531 1 34.22 233 GLY B CA 1
ATOM 4241 C C . GLY B 1 233 ? 12.93 45.656 34.375 1 34.22 233 GLY B C 1
ATOM 4242 O O . GLY B 1 233 ? 12.492 46.781 34.562 1 34.22 233 GLY B O 1
ATOM 4243 N N . GLY B 1 234 ? 13.773 45.719 33.25 1 34.66 234 GLY B N 1
ATOM 4244 C CA . GLY B 1 234 ? 13.773 46.938 32.438 1 34.66 234 GLY B CA 1
ATOM 4245 C C . GLY B 1 234 ? 12.477 47.125 31.688 1 34.66 234 GLY B C 1
ATOM 4246 O O . GLY B 1 234 ? 11.656 46.219 31.594 1 34.66 234 GLY B O 1
ATOM 4247 N N . GLY B 1 235 ? 12.023 48.406 31.359 1 35 235 GLY B N 1
ATOM 4248 C CA . GLY B 1 235 ? 10.945 49.062 30.656 1 35 235 GLY B CA 1
ATOM 4249 C C . GLY B 1 235 ? 10.43 48.312 29.469 1 35 235 GLY B C 1
ATOM 4250 O O . GLY B 1 235 ? 11.109 47.406 28.969 1 35 235 GLY B O 1
ATOM 4251 N N . PRO B 1 236 ? 9.094 48.281 29.312 1 36.81 236 PRO B N 1
ATOM 4252 C CA . PRO B 1 236 ? 8.484 47.875 28.031 1 36.81 236 PRO B CA 1
ATOM 4253 C C . PRO B 1 236 ? 9.359 48.219 26.828 1 36.81 236 PRO B C 1
ATOM 4255 O O . PRO B 1 236 ? 9.516 49.375 26.469 1 36.81 236 PRO B O 1
ATOM 4258 N N . THR B 1 237 ? 10.672 48.094 26.938 1 34.94 237 THR B N 1
ATOM 4259 C CA . THR B 1 237 ? 11.234 48.531 25.656 1 34.94 237 THR B CA 1
ATOM 4260 C C . THR B 1 237 ? 10.43 47.969 24.5 1 34.94 237 THR B C 1
ATOM 4262 O O . THR B 1 237 ? 9.953 46.812 24.562 1 34.94 237 THR B O 1
ATOM 4265 N N . GLU B 1 238 ? 9.68 48.75 23.688 1 37.03 238 GLU B N 1
ATOM 4266 C CA . GLU B 1 238 ? 9.156 48.531 22.344 1 37.03 238 GLU B CA 1
ATOM 4267 C C . GLU B 1 238 ? 9.867 47.375 21.672 1 37.03 238 GLU B C 1
ATOM 4269 O O . GLU B 1 238 ? 10.586 47.562 20.688 1 37.03 238 GLU B O 1
ATOM 4274 N N . SER B 1 239 ? 10.578 46.625 22.375 1 37.97 239 SER B N 1
ATOM 4275 C CA . SER B 1 239 ? 11.305 45.625 21.609 1 37.97 239 SER B CA 1
ATOM 4276 C C . SER B 1 239 ? 10.359 44.781 20.781 1 37.97 239 SER B C 1
ATOM 4278 O O . SER B 1 239 ? 9.328 44.312 21.281 1 37.97 239 SER B O 1
ATOM 4280 N N . SER B 1 240 ? 10.188 45.031 19.406 1 44.03 240 SER B N 1
ATOM 4281 C CA . SER B 1 240 ? 9.578 44.281 18.312 1 44.03 240 SER B CA 1
ATOM 4282 C C . SER B 1 240 ? 9.516 42.812 18.609 1 44.03 240 SER B C 1
ATOM 4284 O O . SER B 1 240 ? 10.547 42.156 18.781 1 44.03 240 SER B O 1
ATOM 4286 N N . PHE B 1 241 ? 8.719 42.438 19.484 1 50.59 241 PHE B N 1
ATOM 4287 C CA . PHE B 1 241 ? 8.453 41.031 19.734 1 50.59 241 PHE B CA 1
ATOM 4288 C C . PHE B 1 241 ? 8.688 40.219 18.469 1 50.59 241 PHE B C 1
ATOM 4290 O O . PHE B 1 241 ? 8.008 40.406 17.453 1 50.59 241 PHE B O 1
ATOM 4297 N N . ASP B 1 242 ? 9.859 39.75 18.156 1 67.88 242 ASP B N 1
ATOM 4298 C CA . ASP B 1 242 ? 10.438 38.969 17.062 1 67.88 242 ASP B CA 1
ATOM 4299 C C . ASP B 1 242 ? 10.148 37.469 17.219 1 67.88 242 ASP B C 1
ATOM 4301 O O . ASP B 1 242 ? 11.008 36.656 16.953 1 67.88 242 ASP B O 1
ATOM 4305 N N . GLY B 1 243 ? 8.836 37.219 17.875 1 79.81 243 GLY B N 1
ATOM 4306 C CA . GLY B 1 243 ? 8.516 35.781 18 1 79.81 243 GLY B CA 1
ATOM 4307 C C . GLY B 1 243 ? 7.234 35.406 17.297 1 79.81 243 GLY B C 1
ATOM 4308 O O . GLY B 1 243 ? 6.766 36.125 16.406 1 79.81 243 GLY B O 1
ATOM 4309 N N . VAL B 1 244 ? 6.734 34.281 17.656 1 88.38 244 VAL B N 1
ATOM 4310 C CA . VAL B 1 244 ? 5.504 33.75 17.062 1 88.38 244 VAL B CA 1
ATOM 4311 C C . VAL B 1 244 ? 4.32 34.625 17.469 1 88.38 244 VAL B C 1
ATOM 4313 O O . VAL B 1 244 ? 4.219 35.062 18.625 1 88.38 244 VAL B O 1
ATOM 4316 N N . GLY B 1 245 ? 3.475 34.969 16.594 1 89.06 245 GLY B N 1
ATOM 4317 C CA . GLY B 1 245 ? 2.324 35.812 16.859 1 89.06 245 GLY B CA 1
ATOM 4318 C C . GLY B 1 245 ? 1.265 35.125 17.703 1 89.06 245 GLY B C 1
ATOM 4319 O O . GLY B 1 245 ? 0.723 35.719 18.625 1 89.06 245 GLY B O 1
ATOM 4320 N N . LEU B 1 246 ? 0.968 33.938 17.375 1 95.88 246 LEU B N 1
ATOM 4321 C CA . LEU B 1 246 ? -0.047 33.156 18.047 1 95.88 246 LEU B CA 1
ATOM 4322 C C . LEU B 1 246 ? 0.385 31.688 18.125 1 95.88 246 LEU B C 1
ATOM 4324 O O . LEU B 1 246 ? 0.87 31.125 17.141 1 95.88 246 LEU B O 1
ATOM 4328 N N . VAL B 1 247 ? 0.299 31.141 19.344 1 97.88 247 VAL B N 1
ATOM 4329 C CA . VAL B 1 247 ? 0.596 29.719 19.547 1 97.88 247 VAL B CA 1
ATOM 4330 C C . VAL B 1 247 ? -0.685 28.969 19.891 1 97.88 247 VAL B C 1
ATOM 4332 O O . VAL B 1 247 ? -1.445 29.406 20.766 1 97.88 247 VAL B O 1
ATOM 4335 N N . VAL B 1 248 ? -0.962 27.906 19.203 1 98.62 248 VAL B N 1
ATOM 4336 C CA . VAL B 1 248 ? -2.109 27.031 19.453 1 98.62 248 VAL B CA 1
ATOM 4337 C C . VAL B 1 248 ? -1.632 25.625 19.766 1 98.62 248 VAL B C 1
ATOM 4339 O O . VAL B 1 248 ? -1.067 24.938 18.906 1 98.62 248 VAL B O 1
ATOM 4342 N N . ILE B 1 249 ? -1.86 25.125 20.984 1 98.75 249 ILE B N 1
ATOM 4343 C CA . ILE B 1 249 ? -1.416 23.797 21.406 1 98.75 249 ILE B CA 1
ATOM 4344 C C . ILE B 1 249 ? -2.609 22.859 21.469 1 98.75 249 ILE B C 1
ATOM 4346 O O . ILE B 1 249 ? -3.516 23.047 22.281 1 98.75 249 ILE B O 1
ATOM 4350 N N . LYS B 1 250 ? -2.617 21.891 20.609 1 98.25 250 LYS B N 1
ATOM 4351 C CA . LYS B 1 250 ? -3.664 20.875 20.562 1 98.25 250 LYS B CA 1
ATOM 4352 C C . LYS B 1 250 ? -3.393 19.75 21.562 1 98.25 250 LYS B C 1
ATOM 4354 O O . LYS B 1 250 ? -2.305 19.172 21.578 1 98.25 250 LYS B O 1
ATOM 4359 N N . ARG B 1 251 ? -4.418 19.328 22.391 1 97.31 251 ARG B N 1
ATOM 4360 C CA . ARG B 1 251 ? -4.211 18.359 23.453 1 97.31 251 ARG B CA 1
ATOM 4361 C C . ARG B 1 251 ? -5.211 17.219 23.359 1 97.31 251 ARG B C 1
ATOM 4363 O O . ARG B 1 251 ? -5.703 16.719 24.375 1 97.31 251 ARG B O 1
ATOM 4370 N N . GLY B 1 252 ? -5.598 16.875 22.156 1 93.94 252 GLY B N 1
ATOM 4371 C CA . GLY B 1 252 ? -6.535 15.773 21.969 1 93.94 252 GLY B CA 1
ATOM 4372 C C . GLY B 1 252 ? -7.852 15.984 22.703 1 93.94 252 GLY B C 1
ATOM 4373 O O . GLY B 1 252 ? -8.492 17.031 22.547 1 93.94 252 GLY B O 1
ATOM 4374 N N . ALA B 1 253 ? -8.211 15 23.531 1 92.94 253 ALA B N 1
ATOM 4375 C CA . ALA B 1 253 ? -9.484 15.023 24.25 1 92.94 253 ALA B CA 1
ATOM 4376 C C . ALA B 1 253 ? -9.492 16.109 25.328 1 92.94 253 ALA B C 1
ATOM 4378 O O . ALA B 1 253 ? -10.555 16.484 25.828 1 92.94 253 ALA B O 1
ATOM 4379 N N . ARG B 1 254 ? -8.336 16.656 25.641 1 94.94 254 ARG B N 1
ATOM 4380 C CA . ARG B 1 254 ? -8.242 17.672 26.672 1 94.94 254 ARG B CA 1
ATOM 4381 C C . ARG B 1 254 ? -8.477 19.078 26.094 1 94.94 254 ARG B C 1
ATOM 4383 O O . ARG B 1 254 ? -8.461 20.062 26.828 1 94.94 254 ARG B O 1
ATOM 4390 N N . GLY B 1 255 ? -8.617 19.141 24.766 1 96.94 255 GLY B N 1
ATOM 4391 C CA .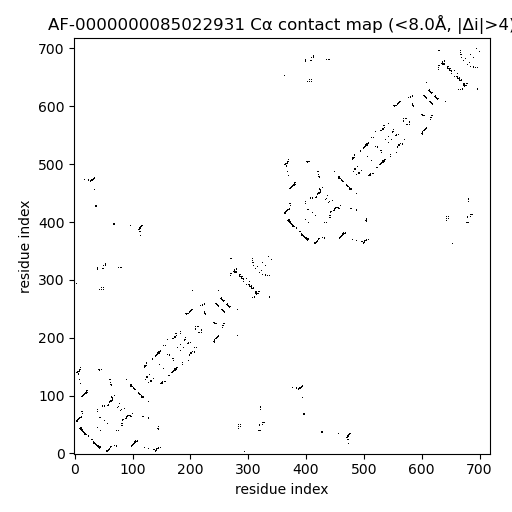 GLY B 1 255 ? -8.938 20.406 24.141 1 96.94 255 GLY B CA 1
ATOM 4392 C C . GLY B 1 255 ? -7.711 21.125 23.594 1 96.94 255 GLY B C 1
ATOM 4393 O O . GLY B 1 255 ? -6.797 20.5 23.062 1 96.94 255 GLY B O 1
ATOM 4394 N N . VAL B 1 256 ? -7.828 22.484 23.609 1 98.31 256 VAL B N 1
ATOM 4395 C CA . VAL B 1 256 ? -6.773 23.281 23 1 98.31 256 VAL B CA 1
ATOM 4396 C C . VAL B 1 256 ? -6.477 24.5 23.859 1 98.31 256 VAL B C 1
ATOM 4398 O O . VAL B 1 256 ? -7.367 25.016 24.547 1 98.31 256 VAL B O 1
ATOM 4401 N N . LEU B 1 257 ? -5.207 24.891 23.891 1 98.12 257 LEU B N 1
ATOM 4402 C CA . LEU B 1 257 ? -4.715 26.109 24.516 1 98.12 257 LEU B CA 1
ATOM 4403 C C . LEU B 1 257 ? -4.102 27.047 23.484 1 98.12 257 LEU B C 1
ATOM 4405 O O . LEU B 1 257 ? -3.465 26.578 22.531 1 98.12 257 LEU B O 1
ATOM 4409 N N . ALA B 1 258 ? -4.32 28.328 23.703 1 98.25 258 ALA B N 1
ATOM 4410 C CA . ALA B 1 258 ? -3.688 29.297 22.797 1 98.25 258 ALA B CA 1
ATOM 4411 C C . ALA B 1 258 ? -3.254 30.547 23.562 1 98.25 258 ALA B C 1
ATOM 4413 O O . ALA B 1 258 ? -3.764 30.828 24.656 1 98.25 258 ALA B O 1
ATOM 4414 N N . GLY B 1 259 ? -2.275 31.188 23.031 1 96.38 259 GLY B N 1
ATOM 4415 C CA . GLY B 1 259 ? -1.8 32.438 23.594 1 96.38 259 GLY B CA 1
ATOM 4416 C C . GLY B 1 259 ? -0.985 33.25 22.609 1 96.38 259 GLY B C 1
ATOM 4417 O O . GLY B 1 259 ? -0.494 32.719 21.609 1 96.38 259 GLY B O 1
ATOM 4418 N N . ASP B 1 260 ? -0.986 34.5 22.891 1 92.69 260 ASP B N 1
ATOM 4419 C CA . ASP B 1 260 ? -0.16 35.375 22.062 1 92.69 260 ASP B CA 1
ATOM 4420 C C . ASP B 1 260 ? 0.751 36.25 22.938 1 92.69 260 ASP B C 1
ATOM 4422 O O . ASP B 1 260 ? 0.754 36.125 24.156 1 92.69 260 ASP B O 1
ATOM 4426 N N . SER B 1 261 ? 1.593 37 22.344 1 85.62 261 SER B N 1
ATOM 4427 C CA . SER B 1 261 ? 2.623 37.75 23.047 1 85.62 261 SER B CA 1
ATOM 4428 C C . SER B 1 261 ? 2.018 38.906 23.844 1 85.62 261 SER B C 1
ATOM 4430 O O . SER B 1 261 ? 2.682 39.5 24.688 1 85.62 261 SER B O 1
ATOM 4432 N N . SER B 1 262 ? 0.764 39.281 23.516 1 85.12 262 SER B N 1
ATOM 4433 C CA . SER B 1 262 ? 0.115 40.344 24.25 1 85.12 262 SER B CA 1
ATOM 4434 C C . SER B 1 262 ? -0.351 39.906 25.625 1 85.12 262 SER B C 1
ATOM 4436 O O . SER B 1 262 ? -0.81 40.719 26.438 1 85.12 262 SER B O 1
ATOM 4438 N N . GLY B 1 263 ? -0.253 38.625 25.844 1 88.62 263 GLY B N 1
ATOM 4439 C CA . GLY B 1 263 ? -0.663 38.062 27.141 1 88.62 263 GLY B CA 1
ATOM 4440 C C . GLY B 1 263 ? -2.037 37.438 27.109 1 88.62 263 GLY B C 1
ATOM 4441 O O . GLY B 1 263 ? -2.475 36.844 28.094 1 88.62 263 GLY B O 1
ATOM 4442 N N . ARG B 1 264 ? -2.699 37.531 25.984 1 94.12 264 ARG B N 1
ATOM 4443 C CA . ARG B 1 264 ? -4.012 36.875 25.859 1 94.12 264 ARG B CA 1
ATOM 4444 C C . ARG B 1 264 ? -3.885 35.375 25.812 1 94.12 264 ARG B C 1
ATOM 4446 O O . ARG B 1 264 ? -2.973 34.844 25.188 1 94.12 264 ARG B O 1
ATOM 4453 N N . ARG B 1 265 ? -4.824 34.781 26.5 1 96.5 265 ARG B N 1
ATOM 4454 C CA . ARG B 1 265 ? -4.875 33.312 26.578 1 96.5 265 ARG B CA 1
ATOM 4455 C C . ARG B 1 265 ? -6.277 32.781 26.297 1 96.5 265 ARG B C 1
ATOM 4457 O O . ARG B 1 265 ? -7.27 33.438 26.641 1 96.5 265 ARG B O 1
ATOM 4464 N N . TRP B 1 266 ? -6.359 31.703 25.609 1 97.38 266 TRP B N 1
ATOM 4465 C CA . TRP B 1 266 ? -7.621 31.031 25.297 1 97.38 266 TRP B CA 1
ATOM 4466 C C . TRP B 1 266 ? -7.547 29.547 25.641 1 97.38 266 TRP B C 1
ATOM 4468 O O . TRP B 1 266 ? -6.473 28.953 25.578 1 97.38 266 TRP B O 1
ATOM 4478 N N . ALA B 1 267 ? -8.641 29.031 26.031 1 97.62 267 ALA B N 1
ATOM 4479 C CA . ALA B 1 267 ? -8.828 27.594 26.219 1 97.62 267 ALA B CA 1
ATOM 4480 C C . ALA B 1 267 ? -10.203 27.156 25.734 1 97.62 267 ALA B C 1
ATOM 4482 O O . ALA B 1 267 ? -11.211 27.797 26.047 1 97.62 267 ALA B O 1
ATOM 4483 N N . VAL B 1 268 ? -10.211 26.156 24.938 1 97.38 268 VAL B N 1
ATOM 4484 C CA . VAL B 1 268 ? -11.461 25.594 24.438 1 97.38 268 VAL B CA 1
ATOM 4485 C C . VAL B 1 268 ? -11.461 24.078 24.656 1 97.38 268 VAL B C 1
ATOM 4487 O O . VAL B 1 268 ? -10.484 23.406 24.344 1 97.38 268 VAL B O 1
ATOM 4490 N N . PRO B 1 269 ? -12.508 23.516 25.281 1 97.06 269 PRO B N 1
ATOM 4491 C CA . PRO B 1 269 ? -12.594 22.047 25.406 1 97.06 269 PRO B CA 1
ATOM 4492 C C . PRO B 1 269 ? -12.758 21.359 24.062 1 97.06 269 PRO B C 1
ATOM 4494 O O . PRO B 1 269 ? -13.188 21.984 23.078 1 97.06 269 PRO B O 1
ATOM 4497 N N . ALA B 1 270 ? -12.367 20.109 24.031 1 95.94 270 ALA B N 1
ATOM 4498 C CA . ALA B 1 270 ? -12.578 19.328 22.828 1 95.94 270 ALA B CA 1
ATOM 4499 C C . ALA B 1 270 ? -14.062 19.188 22.5 1 95.94 270 ALA B C 1
ATOM 4501 O O . ALA B 1 270 ? -14.906 19.203 23.406 1 95.94 270 ALA B O 1
ATOM 4502 N N . CYS B 1 271 ? -14.352 19.156 21.25 1 93.94 271 CYS B N 1
ATOM 4503 C CA . CYS B 1 271 ? -15.719 18.906 20.812 1 93.94 271 CYS B CA 1
ATOM 4504 C C . CYS B 1 271 ? -16.109 17.453 21.094 1 93.94 271 CYS B C 1
ATOM 4506 O O . CYS B 1 271 ? -15.352 16.531 20.781 1 93.94 271 CYS B O 1
ATOM 4508 N N . THR B 1 272 ? -17.234 17.234 21.609 1 88.81 272 THR B N 1
ATOM 4509 C CA . THR B 1 272 ? -17.703 15.906 22 1 88.81 272 THR B CA 1
ATOM 4510 C C . THR B 1 272 ? -18 15.055 20.75 1 88.81 272 THR B C 1
ATOM 4512 O O . THR B 1 272 ? -18.531 15.555 19.766 1 88.81 272 THR B O 1
ATOM 4515 N N . VAL B 1 273 ? -17.531 13.883 20.781 1 88.94 273 VAL B N 1
ATOM 4516 C CA . VAL B 1 273 ? -17.812 12.938 19.703 1 88.94 273 VAL B CA 1
ATOM 4517 C C . VAL B 1 273 ? -18.469 11.688 20.281 1 88.94 273 VAL B C 1
ATOM 4519 O O . VAL B 1 273 ? -18.125 11.234 21.375 1 88.94 273 VAL B O 1
ATOM 4522 N N . SER B 1 274 ? -19.422 11.07 19.594 1 86.19 274 SER B N 1
ATOM 4523 C CA . SER B 1 274 ? -20.109 9.859 20.031 1 86.19 274 SER B CA 1
ATOM 4524 C C . SER B 1 274 ? -19.203 8.641 19.906 1 86.19 274 SER B C 1
ATOM 4526 O O . SER B 1 274 ? -19.281 7.723 20.734 1 86.19 274 SER B O 1
ATOM 4528 N N . ARG B 1 275 ? -18.406 8.555 18.828 1 90.06 275 ARG B N 1
ATOM 4529 C CA . ARG B 1 275 ? -17.547 7.406 18.578 1 90.06 275 ARG B CA 1
ATOM 4530 C C . ARG B 1 275 ? -16.266 7.832 17.859 1 90.06 275 ARG B C 1
ATOM 4532 O O . ARG B 1 275 ? -16.312 8.477 16.812 1 90.06 275 ARG B O 1
ATOM 4539 N N . VAL B 1 276 ? -15.211 7.473 18.484 1 88.38 276 VAL B N 1
ATOM 4540 C CA . VAL B 1 276 ? -13.922 7.703 17.844 1 88.38 276 VAL B CA 1
ATOM 4541 C C . VAL B 1 276 ? -13.57 6.52 16.953 1 88.38 276 VAL B C 1
ATOM 4543 O O . VAL B 1 276 ? -13.5 5.379 17.422 1 88.38 276 VAL B O 1
ATOM 4546 N N . VAL B 1 277 ? -13.359 6.738 15.734 1 87.69 277 VAL B N 1
ATOM 4547 C CA . VAL B 1 277 ? -13.031 5.711 14.75 1 87.69 277 VAL B CA 1
ATOM 4548 C C . VAL B 1 277 ? -11.531 5.73 14.461 1 87.69 277 VAL B C 1
ATOM 4550 O O . VAL B 1 277 ? -10.875 4.684 14.484 1 87.69 277 VAL B O 1
ATOM 4553 N N . ASP B 1 278 ? -11.016 6.875 14.195 1 87.75 278 ASP B N 1
ATOM 4554 C CA . ASP B 1 278 ? -9.625 7.066 13.797 1 87.75 278 ASP B CA 1
ATOM 4555 C C . ASP B 1 278 ? -9.156 8.484 14.102 1 87.75 278 ASP B C 1
ATOM 4557 O O . ASP B 1 278 ? -9.727 9.453 13.594 1 87.75 278 ASP B O 1
ATOM 4561 N N . THR B 1 279 ? -8.062 8.625 14.812 1 87 279 THR B N 1
ATOM 4562 C CA . THR B 1 279 ? -7.621 9.953 15.195 1 87 279 THR B CA 1
ATOM 4563 C C . THR B 1 279 ? -6.539 10.461 14.25 1 87 279 THR B C 1
ATOM 4565 O O . THR B 1 279 ? -6.066 11.594 14.383 1 87 279 THR B O 1
ATOM 4568 N N . ASN B 1 280 ? -6.203 9.625 13.32 1 88.25 280 ASN B N 1
ATOM 4569 C CA . ASN B 1 280 ? -5.227 10.055 12.32 1 88.25 280 ASN B CA 1
ATOM 4570 C C . ASN B 1 280 ? -5.734 11.25 11.516 1 88.25 280 ASN B C 1
ATOM 4572 O O . ASN B 1 280 ? -6.84 11.219 10.977 1 88.25 280 ASN B O 1
ATOM 4576 N N . GLY B 1 281 ? -5.004 12.328 11.555 1 93.62 281 GLY B N 1
ATOM 4577 C CA . GLY B 1 281 ? -5.355 13.492 10.75 1 93.62 281 GLY B CA 1
ATOM 4578 C C . GLY B 1 281 ? -6.262 14.469 11.477 1 93.62 281 GLY B C 1
ATOM 4579 O O . GLY B 1 281 ? -6.586 15.531 10.945 1 93.62 281 GLY B O 1
ATOM 4580 N N . ALA B 1 282 ? -6.66 14.148 12.703 1 96 282 ALA B N 1
ATOM 4581 C CA . ALA B 1 282 ? -7.539 15.039 13.453 1 96 282 ALA B CA 1
ATOM 4582 C C . ALA B 1 282 ? -6.879 16.391 13.68 1 96 282 ALA B C 1
ATOM 4584 O O . ALA B 1 282 ? -7.539 17.438 13.602 1 96 282 ALA B O 1
ATOM 4585 N N . GLY B 1 283 ? -5.609 16.328 13.961 1 97.38 283 GLY B N 1
ATOM 4586 C CA . GLY B 1 283 ? -4.875 17.562 14.125 1 97.38 283 GLY B CA 1
ATOM 4587 C C . GLY B 1 283 ? -4.848 18.422 12.867 1 97.38 283 GLY B C 1
ATOM 4588 O O . GLY B 1 283 ? -4.91 19.641 12.938 1 97.38 283 GLY B O 1
ATOM 4589 N N . ASP B 1 284 ? -4.719 17.828 11.742 1 98.38 284 ASP B N 1
ATOM 4590 C CA . ASP B 1 284 ? -4.711 18.547 10.469 1 98.38 284 ASP B CA 1
ATOM 4591 C C . ASP B 1 284 ? -6.082 19.141 10.164 1 98.38 284 ASP B C 1
ATOM 4593 O O . ASP B 1 284 ? -6.18 20.234 9.602 1 98.38 284 ASP B O 1
ATOM 4597 N N . ALA B 1 285 ? -7.117 18.344 10.477 1 98.62 285 ALA B N 1
ATOM 4598 C CA . ALA B 1 285 ? -8.469 18.875 10.352 1 98.62 285 ALA B CA 1
ATOM 4599 C C . ALA B 1 285 ? -8.664 20.094 11.258 1 98.62 285 ALA B C 1
ATOM 4601 O O . ALA B 1 285 ? -9.281 21.078 10.852 1 98.62 285 ALA B O 1
ATOM 4602 N N . PHE B 1 286 ? -8.164 20 12.461 1 98.69 286 PHE B N 1
ATOM 4603 C CA . PHE B 1 286 ? -8.188 21.141 13.367 1 98.69 286 PHE B CA 1
ATOM 4604 C C . PHE B 1 286 ? -7.527 22.359 12.727 1 98.69 286 PHE B C 1
ATOM 4606 O O . PHE B 1 286 ? -8.094 23.453 12.734 1 98.69 286 PHE B O 1
ATOM 4613 N N . ASN B 1 287 ? -6.32 22.141 12.203 1 98.81 287 ASN B N 1
ATOM 4614 C CA . ASN B 1 287 ? -5.59 23.234 11.57 1 98.81 287 ASN B CA 1
ATOM 4615 C C . ASN B 1 287 ? -6.441 23.938 10.516 1 98.81 287 ASN B C 1
ATOM 4617 O O . ASN B 1 287 ? -6.508 25.172 10.484 1 98.81 287 ASN B O 1
ATOM 4621 N N . ALA B 1 288 ? -7.086 23.156 9.688 1 98.81 288 ALA B N 1
ATOM 4622 C CA . ALA B 1 288 ? -7.879 23.703 8.594 1 98.81 288 ALA B CA 1
ATOM 4623 C C . ALA B 1 288 ? -9.055 24.516 9.125 1 98.81 288 ALA B C 1
ATOM 4625 O O . ALA B 1 288 ? -9.297 25.641 8.664 1 98.81 288 ALA B O 1
ATOM 4626 N N . GL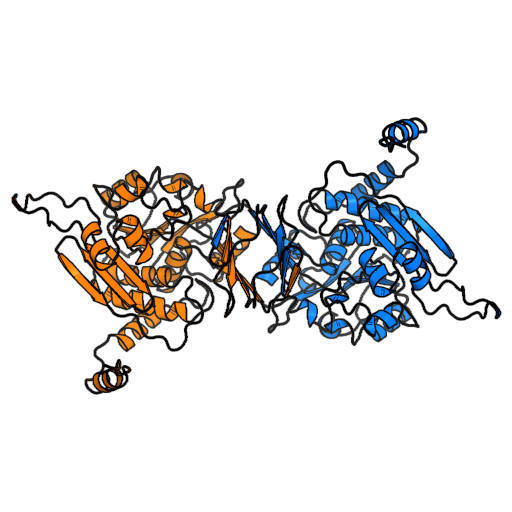Y B 1 289 ? -9.789 23.969 10.07 1 98.56 289 GLY B N 1
ATOM 4627 C CA . GLY B 1 289 ? -10.906 24.703 10.656 1 98.56 289 GLY B CA 1
ATOM 4628 C C . GLY B 1 289 ? -10.492 26 11.328 1 98.56 289 GLY B C 1
ATOM 4629 O O . GLY B 1 289 ? -11.125 27.031 11.125 1 98.56 289 GLY B O 1
ATOM 4630 N N . PHE B 1 290 ? -9.414 25.906 12.102 1 98.62 290 PHE B N 1
ATOM 4631 C CA . PHE B 1 290 ? -8.891 27.078 12.797 1 98.62 290 PHE B CA 1
ATOM 4632 C C . PHE B 1 290 ? -8.445 28.141 11.797 1 98.62 290 PHE B C 1
ATOM 4634 O O . PHE B 1 290 ? -8.852 29.297 11.906 1 98.62 290 PHE B O 1
ATOM 4641 N N . LEU B 1 291 ? -7.652 27.75 10.828 1 98.62 291 LEU B N 1
ATOM 4642 C CA . LEU B 1 291 ? -7.043 28.688 9.891 1 98.62 291 LEU B CA 1
ATOM 4643 C C . LEU B 1 291 ? -8.102 29.344 9.008 1 98.62 291 LEU B C 1
ATOM 4645 O O . LEU B 1 291 ? -7.973 30.516 8.648 1 98.62 291 LEU B O 1
ATOM 4649 N N . ARG B 1 292 ? -9.094 28.562 8.625 1 97.81 292 ARG B N 1
ATOM 4650 C CA . ARG B 1 292 ? -10.164 29.141 7.828 1 97.81 292 ARG B CA 1
ATOM 4651 C C . ARG B 1 292 ? -10.805 30.328 8.539 1 97.81 292 ARG B C 1
ATOM 4653 O O . ARG B 1 292 ? -10.93 31.422 7.961 1 97.81 292 ARG B O 1
ATOM 4660 N N . VAL B 1 293 ? -11.148 30.156 9.773 1 97.19 293 VAL B N 1
ATOM 4661 C CA . VAL B 1 293 ? -11.859 31.188 10.539 1 97.19 293 VAL B CA 1
ATOM 4662 C C . VAL B 1 293 ? -10.891 32.312 10.914 1 97.19 293 VAL B C 1
ATOM 4664 O O . VAL B 1 293 ? -11.211 33.5 10.758 1 97.19 293 VAL B O 1
ATOM 4667 N N . TRP B 1 294 ? -9.664 31.953 11.32 1 96.44 294 TRP B N 1
ATOM 4668 C CA . TRP B 1 294 ? -8.672 32.938 11.758 1 96.44 294 TRP B CA 1
ATOM 4669 C C . TRP B 1 294 ? -8.266 33.844 10.609 1 96.44 294 TRP B C 1
ATOM 4671 O O . TRP B 1 294 ? -8.094 35.062 10.805 1 96.44 294 TRP B O 1
ATOM 4681 N N . SER B 1 295 ? -8.125 33.344 9.438 1 95.12 295 SER B N 1
ATOM 4682 C CA . SER B 1 295 ? -7.648 34.094 8.281 1 95.12 295 SER B CA 1
ATOM 4683 C C . SER B 1 295 ? -8.688 35.094 7.816 1 95.12 295 SER B C 1
ATOM 4685 O O . SER B 1 295 ? -8.375 36 7.043 1 95.12 295 SER B O 1
ATOM 4687 N N . GLN B 1 296 ? -9.875 34.938 8.281 1 91.19 296 GLN B N 1
ATOM 4688 C CA . GLN B 1 296 ? -10.938 35.875 7.945 1 91.19 296 GLN B CA 1
ATOM 4689 C C . GLN B 1 296 ? -10.977 37.062 8.93 1 91.19 296 GLN B C 1
ATOM 4691 O O . GLN B 1 296 ? -11.836 37.938 8.828 1 91.19 296 GLN B O 1
ATOM 4696 N N . GLY B 1 297 ? -10.031 37.062 9.867 1 85.12 297 GLY B N 1
ATOM 4697 C CA . GLY B 1 297 ? -9.938 38.188 10.797 1 85.12 297 GLY B CA 1
ATOM 4698 C C . GLY B 1 297 ? -10.859 38.031 12 1 85.12 297 GLY B C 1
ATOM 4699 O O . GLY B 1 297 ? -11.094 39 12.727 1 85.12 297 GLY B O 1
ATOM 4700 N N . LEU B 1 298 ? -11.328 36.906 12.203 1 77.31 298 LEU B N 1
ATOM 4701 C CA . LEU B 1 298 ? -12.25 36.656 13.305 1 77.31 298 LEU B CA 1
ATOM 4702 C C . LEU B 1 298 ? -11.492 36.406 14.602 1 77.31 298 LEU B C 1
ATOM 4704 O O . LEU B 1 298 ? -10.258 36.344 14.602 1 77.31 298 LEU B O 1
ATOM 4708 N N . ASP B 1 299 ? -12.281 36.219 15.695 1 89.56 299 ASP B N 1
ATOM 4709 C CA . ASP B 1 299 ? -11.812 36 17.062 1 89.56 299 ASP B CA 1
ATOM 4710 C C . ASP B 1 299 ? -11.109 34.656 17.203 1 89.56 299 ASP B C 1
ATOM 4712 O O . ASP B 1 299 ? -11.523 33.688 16.594 1 89.56 299 ASP B O 1
ATOM 4716 N N . VAL B 1 300 ? -9.984 34.688 17.938 1 96.56 300 VAL B N 1
ATOM 4717 C CA . VAL B 1 300 ? -9.195 33.5 18.188 1 96.56 300 VAL B CA 1
ATOM 4718 C C . VAL B 1 300 ? -10.07 32.406 18.812 1 96.56 300 VAL B C 1
ATOM 4720 O O . VAL B 1 300 ? -9.961 31.234 18.469 1 96.56 300 VAL B O 1
ATOM 4723 N N . GLY B 1 301 ? -10.953 32.781 19.672 1 96.75 301 GLY B N 1
ATOM 4724 C CA . GLY B 1 301 ? -11.859 31.828 20.281 1 96.75 301 GLY B CA 1
ATOM 4725 C C . GLY B 1 301 ? -12.727 31.094 19.281 1 96.75 301 GLY B C 1
ATOM 4726 O O . GLY B 1 301 ? -12.836 29.875 19.328 1 96.75 301 GLY B O 1
ATOM 4727 N N . ALA B 1 302 ? -13.32 31.891 18.391 1 96.25 302 ALA B N 1
ATOM 4728 C CA . ALA B 1 302 ? -14.156 31.297 17.344 1 96.25 302 ALA B CA 1
ATOM 4729 C C . ALA B 1 302 ? -13.336 30.359 16.453 1 96.25 302 ALA B C 1
ATOM 4731 O O . ALA B 1 302 ? -13.828 29.297 16.047 1 96.25 302 ALA B O 1
ATOM 4732 N N . ALA B 1 303 ? -12.125 30.75 16.141 1 98.19 303 ALA B N 1
ATOM 4733 C CA . ALA B 1 303 ? -11.234 29.922 15.328 1 98.19 303 ALA B CA 1
ATOM 4734 C C . ALA B 1 303 ? -10.914 28.609 16.031 1 98.19 303 ALA B C 1
ATOM 4736 O O . ALA B 1 303 ? -10.914 27.547 15.406 1 98.19 303 ALA B O 1
ATOM 4737 N N . LEU B 1 304 ? -10.664 28.688 17.344 1 98.5 304 LEU B N 1
ATOM 4738 C CA . LEU B 1 304 ? -10.367 27.484 18.109 1 98.5 304 LEU B CA 1
ATOM 4739 C C . LEU B 1 304 ? -11.555 26.531 18.125 1 98.5 304 LEU B C 1
ATOM 4741 O O . LEU B 1 304 ? -11.391 25.312 17.969 1 98.5 304 LEU B O 1
ATOM 4745 N N . MET B 1 305 ? -12.734 27.094 18.266 1 97.81 305 MET B N 1
ATOM 4746 C CA . MET B 1 305 ? -13.945 26.281 18.297 1 97.81 305 MET B CA 1
ATOM 4747 C C . MET B 1 305 ? -14.172 25.578 16.953 1 97.81 305 MET B C 1
ATOM 4749 O O . MET B 1 305 ? -14.523 24.406 16.906 1 97.81 305 MET B O 1
ATOM 4753 N N . ALA B 1 306 ? -13.961 26.297 15.875 1 98 306 ALA B N 1
ATOM 4754 C CA . ALA B 1 306 ? -14.078 25.719 14.547 1 98 306 ALA B CA 1
ATOM 4755 C C . ALA B 1 306 ? -13.062 24.594 14.352 1 98 306 ALA B C 1
ATOM 4757 O O . ALA B 1 306 ? -13.383 23.547 13.766 1 98 306 ALA B O 1
ATOM 4758 N N . GLY B 1 307 ? -11.82 24.812 14.789 1 98.62 307 GLY B N 1
ATOM 4759 C CA . GLY B 1 307 ? -10.812 23.766 14.742 1 98.62 307 GLY B CA 1
ATOM 4760 C C . GLY B 1 307 ? -11.219 22.516 15.5 1 98.62 307 GLY B C 1
ATOM 4761 O O . GLY B 1 307 ? -11.094 21.406 14.977 1 98.62 307 GLY B O 1
ATOM 4762 N N . CYS B 1 308 ? -11.719 22.688 16.703 1 98.38 308 CYS B N 1
ATOM 4763 C CA . CYS B 1 308 ? -12.156 21.562 17.516 1 98.38 308 CYS B CA 1
ATOM 4764 C C . CYS B 1 308 ? -13.289 20.797 16.844 1 98.38 308 CYS B C 1
ATOM 4766 O O . CYS B 1 308 ? -13.312 19.578 16.859 1 98.38 308 CYS B O 1
ATOM 4768 N N . ALA B 1 309 ? -14.188 21.516 16.266 1 98.06 309 ALA B N 1
ATOM 4769 C CA . ALA B 1 309 ? -15.312 20.906 15.57 1 98.06 309 ALA B CA 1
ATOM 4770 C C . ALA B 1 309 ? -14.836 20.078 14.383 1 98.06 309 ALA B C 1
ATOM 4772 O O . ALA B 1 309 ? -15.273 18.938 14.188 1 98.06 309 ALA B O 1
ATOM 4773 N N . ALA B 1 310 ? -13.953 20.641 13.602 1 98.38 310 ALA B N 1
ATOM 4774 C CA . ALA B 1 310 ? -13.406 19.938 12.445 1 98.38 310 ALA B CA 1
ATOM 4775 C C . ALA B 1 310 ? -12.68 18.672 12.875 1 98.38 310 ALA B C 1
ATOM 4777 O O . ALA B 1 310 ? -12.852 17.609 12.258 1 98.38 310 ALA B O 1
ATOM 4778 N N . ALA B 1 311 ? -11.906 18.766 13.922 1 98.19 311 ALA B N 1
ATOM 4779 C CA . ALA B 1 311 ? -11.172 17.609 14.43 1 98.19 311 ALA B CA 1
ATOM 4780 C C . ALA B 1 311 ? -12.125 16.516 14.898 1 98.19 311 ALA B C 1
ATOM 4782 O O . ALA B 1 311 ? -11.883 15.328 14.656 1 98.19 311 ALA B O 1
ATOM 4783 N N . ALA B 1 312 ? -13.156 16.891 15.539 1 96.94 312 ALA B N 1
ATOM 4784 C CA . ALA B 1 312 ? -14.148 15.945 16.031 1 96.94 312 ALA B CA 1
ATOM 4785 C C . ALA B 1 312 ? -14.797 15.18 14.891 1 96.94 312 ALA B C 1
ATOM 4787 O O . ALA B 1 312 ? -14.984 13.961 14.977 1 96.94 312 ALA B O 1
ATOM 4788 N N . ILE B 1 313 ? -15.133 15.867 13.875 1 97.25 313 ILE B N 1
ATOM 4789 C CA . ILE B 1 313 ? -15.734 15.227 12.711 1 97.25 313 ILE B CA 1
ATOM 4790 C C . ILE B 1 313 ? -14.734 14.258 12.078 1 97.25 313 ILE B C 1
ATOM 4792 O O . ILE B 1 313 ? -15.078 13.109 11.781 1 97.25 313 ILE B O 1
ATOM 4796 N N . ALA B 1 314 ? -13.5 14.68 11.898 1 97.19 314 ALA B N 1
ATOM 4797 C CA . ALA B 1 314 ? -12.469 13.852 11.289 1 97.19 314 ALA B CA 1
ATOM 4798 C C . ALA B 1 314 ? -12.242 12.578 12.094 1 97.19 314 ALA B C 1
ATOM 4800 O O . ALA B 1 314 ? -12.07 11.492 11.523 1 97.19 314 ALA B O 1
ATOM 4801 N N . ALA B 1 315 ? -12.289 12.664 13.383 1 96.06 315 ALA B N 1
ATOM 4802 C CA . ALA B 1 315 ? -12.008 11.531 14.273 1 96.06 315 ALA B CA 1
ATOM 4803 C C . ALA B 1 315 ? -13.078 10.461 14.133 1 96.06 315 ALA B C 1
ATOM 4805 O O . ALA B 1 315 ? -12.906 9.336 14.609 1 96.06 315 ALA B O 1
ATOM 4806 N N . GLN B 1 316 ? -14.18 10.789 13.492 1 95.31 316 GLN B N 1
ATOM 4807 C CA . GLN B 1 316 ? -15.289 9.852 13.328 1 95.31 316 GLN B CA 1
ATOM 4808 C C . GLN B 1 316 ? -15.242 9.172 11.961 1 95.31 316 GLN B C 1
ATOM 4810 O O . GLN B 1 316 ? -16.156 8.43 11.602 1 95.31 316 GLN B O 1
ATOM 4815 N N . HIS B 1 317 ? -14.25 9.383 11.234 1 93.94 317 HIS B N 1
ATOM 4816 C CA . HIS B 1 317 ? -14.062 8.781 9.914 1 93.94 317 HIS B CA 1
ATOM 4817 C C . HIS B 1 317 ? -12.727 8.055 9.828 1 93.94 317 HIS B C 1
ATOM 4819 O O . HIS B 1 317 ? -11.75 8.469 10.461 1 93.94 317 HIS B O 1
ATOM 4825 N N . SER B 1 318 ? -12.664 7.02 9.039 1 90.94 318 SER B N 1
ATOM 4826 C CA . SER B 1 318 ? -11.414 6.297 8.812 1 90.94 318 SER B CA 1
ATOM 4827 C C . SER B 1 318 ? -10.531 7.023 7.809 1 90.94 318 SER B C 1
ATOM 4829 O O . SER B 1 318 ? -11.008 7.473 6.766 1 90.94 318 SER B O 1
ATOM 4831 N N . GLY B 1 319 ? -9.219 7.102 8.211 1 92.56 319 GLY B N 1
ATOM 4832 C CA . GLY B 1 319 ? -8.273 7.793 7.348 1 92.56 319 GLY B CA 1
ATOM 4833 C C . GLY B 1 319 ? -8.117 9.266 7.684 1 92.56 319 GLY B C 1
ATOM 4834 O O . GLY B 1 319 ? -9.031 9.875 8.234 1 92.56 319 GLY B O 1
ATOM 4835 N N . ALA B 1 320 ? -7.062 9.812 7.344 1 93.5 320 ALA B N 1
ATOM 4836 C CA . ALA B 1 320 ? -6.766 11.203 7.68 1 93.5 320 ALA B CA 1
ATOM 4837 C C . ALA B 1 320 ? -7.609 12.156 6.844 1 93.5 320 ALA B C 1
ATOM 4839 O O . ALA B 1 320 ? -7.984 13.234 7.312 1 93.5 320 ALA B O 1
ATOM 4840 N N . VAL B 1 321 ? -7.879 11.773 5.594 1 95.88 321 VAL B N 1
ATOM 4841 C CA . VAL B 1 321 ? -8.695 12.57 4.684 1 95.88 321 VAL B CA 1
ATOM 4842 C C . VAL B 1 321 ? -9.438 11.656 3.715 1 95.88 321 VAL B C 1
ATOM 4844 O O . VAL B 1 321 ? -9.133 10.461 3.623 1 95.88 321 VAL B O 1
ATOM 4847 N N . GLY B 1 322 ? -10.328 12.234 2.992 1 95.19 322 GLY B N 1
ATOM 4848 C CA . GLY B 1 322 ? -11.133 11.547 1.99 1 95.19 322 GLY B CA 1
ATOM 4849 C C . GLY B 1 322 ? -12.305 12.367 1.499 1 95.19 322 GLY B C 1
ATOM 4850 O O . GLY B 1 322 ? -12.469 13.523 1.895 1 95.19 322 GLY B O 1
ATOM 4851 N N . ALA B 1 323 ? -13.133 11.688 0.688 1 94.69 323 ALA B N 1
ATOM 4852 C CA . ALA B 1 323 ? -14.312 12.359 0.141 1 94.69 323 ALA B CA 1
ATOM 4853 C C . ALA B 1 323 ? -15.25 12.812 1.254 1 94.69 323 ALA B C 1
ATOM 4855 O O . ALA B 1 323 ? -16.047 13.734 1.065 1 94.69 323 ALA B O 1
ATOM 4856 N N . TRP B 1 324 ? -15.07 12.281 2.402 1 95 324 TRP B N 1
ATOM 4857 C CA . TRP B 1 324 ? -15.938 12.555 3.541 1 95 324 TRP B CA 1
ATOM 4858 C C . TRP B 1 324 ? -15.594 13.891 4.18 1 95 324 TRP B C 1
ATOM 4860 O O . TRP B 1 324 ? -16.359 14.414 5 1 95 324 TRP B O 1
ATOM 4870 N N . ALA B 1 325 ? -14.414 14.484 3.828 1 97.69 325 ALA B N 1
ATOM 4871 C CA . ALA B 1 325 ? -14.023 15.734 4.477 1 97.69 325 ALA B CA 1
ATOM 4872 C C . ALA B 1 325 ? -15.172 16.734 4.484 1 97.69 325 ALA B C 1
ATOM 4874 O O . ALA B 1 325 ? -15.766 17.016 3.439 1 97.69 325 ALA B O 1
ATOM 4875 N N . PRO B 1 326 ? -15.422 17.359 5.637 1 97.31 326 PRO B N 1
ATOM 4876 C CA . PRO B 1 326 ? -16.641 18.172 5.773 1 97.31 326 PRO B CA 1
ATOM 4877 C C . PRO B 1 326 ? -16.516 19.547 5.105 1 97.31 326 PRO B C 1
ATOM 4879 O O . PRO B 1 326 ? -15.438 20.156 5.133 1 97.31 326 PRO B O 1
ATOM 4882 N N . ASP B 1 327 ? -17.625 20 4.602 1 98 327 ASP B N 1
ATOM 4883 C CA . ASP B 1 327 ? -17.641 21.391 4.133 1 98 327 ASP B CA 1
ATOM 4884 C C . ASP B 1 327 ? -17.781 22.359 5.297 1 98 327 ASP B C 1
ATOM 4886 O O . ASP B 1 327 ? -17.953 21.953 6.445 1 98 327 ASP B O 1
ATOM 4890 N N . ARG B 1 328 ? -17.688 23.656 5.004 1 97.62 328 ARG B N 1
ATOM 4891 C CA . ARG B 1 328 ? -17.656 24.688 6.043 1 97.62 328 ARG B CA 1
ATOM 4892 C C . ARG B 1 328 ? -18.984 24.719 6.809 1 97.62 328 ARG B C 1
ATOM 4894 O O . ARG B 1 328 ? -19 24.953 8.016 1 97.62 328 ARG B O 1
ATOM 4901 N N . LYS B 1 329 ? -20.078 24.438 6.172 1 98.19 329 LYS B N 1
ATOM 4902 C CA . LYS B 1 329 ? -21.391 24.5 6.828 1 98.19 329 LYS B CA 1
ATOM 4903 C C . LYS B 1 329 ? -21.5 23.438 7.918 1 98.19 329 LYS B C 1
ATOM 4905 O O . LYS B 1 329 ? -22.047 23.688 8.992 1 98.19 329 LYS B O 1
ATOM 4910 N N . ILE B 1 330 ? -20.969 22.281 7.598 1 97.94 330 ILE B N 1
ATOM 4911 C CA . ILE B 1 330 ? -21.016 21.156 8.539 1 97.94 330 ILE B CA 1
ATOM 4912 C C . ILE B 1 330 ? -20.141 21.469 9.75 1 97.94 330 ILE B C 1
ATOM 4914 O O . ILE B 1 330 ? -20.547 21.234 10.891 1 97.94 330 ILE B O 1
ATOM 4918 N N . VAL B 1 331 ? -18.969 22.016 9.516 1 98.19 331 VAL B N 1
ATOM 4919 C CA . VAL B 1 331 ? -18.047 22.359 10.594 1 98.19 331 VAL B CA 1
ATOM 4920 C C . VAL B 1 331 ? -18.672 23.453 11.469 1 98.19 331 VAL B C 1
ATOM 4922 O O . VAL B 1 331 ? -18.656 23.344 12.695 1 98.19 331 VAL B O 1
ATOM 4925 N N . ASP B 1 332 ? -19.234 24.438 10.859 1 97.38 332 ASP B N 1
ATOM 4926 C CA . ASP B 1 332 ? -19.828 25.547 11.594 1 97.38 332 ASP B CA 1
ATOM 4927 C C . ASP B 1 332 ? -21.031 25.078 12.414 1 97.38 332 ASP B C 1
ATOM 4929 O O . ASP B 1 332 ? -21.234 25.531 13.547 1 97.38 332 ASP B O 1
ATOM 4933 N N . ALA B 1 333 ? -21.797 24.219 11.82 1 97.12 333 ALA B N 1
ATOM 4934 C CA . ALA B 1 333 ? -22.953 23.672 12.539 1 97.12 333 ALA B CA 1
ATOM 4935 C C . ALA B 1 333 ? -22.516 22.875 13.766 1 97.12 333 ALA B C 1
ATOM 4937 O O . ALA B 1 333 ? -23.125 22.969 14.828 1 97.12 333 ALA B O 1
ATOM 4938 N N . GLN B 1 334 ? -21.5 22.109 13.555 1 96.38 334 GLN B N 1
ATOM 4939 C CA . GLN B 1 334 ? -20.969 21.328 14.672 1 96.38 334 GLN B CA 1
ATOM 4940 C C . GLN B 1 334 ? -20.422 22.25 15.766 1 96.38 334 GLN B C 1
ATOM 4942 O O . GLN B 1 334 ? -20.609 21.984 16.953 1 96.38 334 GLN B O 1
ATOM 4947 N N . SER B 1 335 ? -19.719 23.266 15.406 1 96.44 335 SER B N 1
ATOM 4948 C CA . SER B 1 335 ? -19.203 24.234 16.359 1 96.44 335 SER B CA 1
ATOM 4949 C C . SER B 1 335 ? -20.328 24.922 17.125 1 96.44 335 SER B C 1
ATOM 4951 O O . SER B 1 335 ? -20.25 25.047 18.359 1 96.44 335 SER B O 1
ATOM 4953 N N . GLU B 1 336 ? -21.344 25.344 16.438 1 95.38 336 GLU B N 1
ATOM 4954 C CA . GLU B 1 336 ? -22.484 26 17.062 1 95.38 336 GLU B CA 1
ATOM 4955 C C . GLU B 1 336 ? -23.219 25.047 18.016 1 95.38 336 GLU B C 1
ATOM 4957 O O . GLU B 1 336 ? -23.625 25.453 19.109 1 95.38 336 GLU B O 1
ATOM 4962 N N . ALA B 1 337 ? -23.375 23.844 17.547 1 94.19 337 ALA B N 1
ATOM 4963 C CA . ALA B 1 337 ? -24.078 22.859 18.375 1 94.19 337 ALA B CA 1
ATOM 4964 C C . ALA B 1 337 ? -23.328 22.594 19.672 1 94.19 337 ALA B C 1
ATOM 4966 O O . ALA B 1 337 ? -23.938 22.406 20.734 1 94.19 337 ALA B O 1
ATOM 4967 N N . GLU B 1 338 ? -22.047 22.562 19.578 1 94.25 338 GLU B N 1
ATOM 4968 C CA . GLU B 1 338 ? -21.234 22.219 20.75 1 94.25 338 GLU B CA 1
ATOM 4969 C C . GLU B 1 338 ? -21.047 23.438 21.656 1 94.25 338 GLU B C 1
ATOM 4971 O O . GLU B 1 338 ? -21.188 23.328 22.875 1 94.25 338 GLU B O 1
ATOM 4976 N N . TYR B 1 339 ? -20.719 24.625 21.094 1 93.25 339 TYR B N 1
ATOM 4977 C CA . TYR B 1 339 ? -20.203 25.734 21.875 1 93.25 339 TYR B CA 1
ATOM 4978 C C . TYR B 1 339 ? -21.203 26.891 21.891 1 93.25 339 TYR B C 1
ATOM 4980 O O . TYR B 1 339 ? -21.016 27.859 22.625 1 93.25 339 TYR B O 1
ATOM 4988 N N . GLY B 1 340 ? -22.094 26.828 21 1 86.44 340 GLY B N 1
ATOM 4989 C CA . GLY B 1 340 ? -23.094 27.891 20.938 1 86.44 340 GLY B CA 1
ATOM 4990 C C . GLY B 1 340 ? -23.953 27.984 22.188 1 86.44 340 GLY B C 1
ATOM 4991 O O . GLY B 1 340 ? -23.891 27.109 23.062 1 86.44 340 GLY B O 1
ATOM 4992 N N . ASP B 1 341 ? -24.562 29.125 22.422 1 73.44 341 ASP B N 1
ATOM 4993 C CA . ASP B 1 341 ? -25.438 29.391 23.547 1 73.44 341 ASP B CA 1
ATOM 4994 C C . ASP B 1 341 ? -26.547 28.344 23.656 1 73.44 341 ASP B C 1
ATOM 4996 O O . ASP B 1 341 ? -27.297 28.125 22.703 1 73.44 341 ASP B O 1
ATOM 5000 N N . LYS B 1 342 ? -26.203 27.156 24.031 1 57.91 342 LYS B N 1
ATOM 5001 C CA . LYS B 1 342 ? -27.297 26.234 24.312 1 57.91 342 LYS B CA 1
ATOM 5002 C C . LYS B 1 342 ? -28.312 26.859 25.266 1 57.91 342 LYS B C 1
ATOM 5004 O O . LYS B 1 342 ? -27.938 27.641 26.141 1 57.91 342 LYS B O 1
ATOM 5009 N N . PRO B 1 343 ? -29.484 26.859 24.984 1 48.81 343 PRO B N 1
ATOM 5010 C CA . PRO B 1 343 ? -30.453 27.344 25.969 1 48.81 343 PRO B CA 1
ATOM 5011 C C . PRO B 1 343 ? -30.141 26.875 27.391 1 48.81 343 PRO B C 1
ATOM 5013 O O . PRO B 1 343 ? -29.484 25.844 27.578 1 48.81 343 PRO B O 1
ATOM 5016 N N . TRP B 1 344 ? -30.297 27.641 28.406 1 43.03 344 TRP B N 1
ATOM 5017 C CA . TRP B 1 344 ? -30.062 27.5 29.844 1 43.03 344 TRP B CA 1
ATOM 5018 C C . TRP B 1 344 ? -30.359 26.078 30.312 1 43.03 344 TRP B C 1
ATOM 5020 O O . TRP B 1 344 ? -29.734 25.594 31.266 1 43.03 344 TRP B O 1
ATOM 5030 N N . TRP B 1 345 ? -31.344 25.406 29.781 1 46.94 345 TRP B N 1
ATOM 5031 C CA . TRP B 1 345 ? -31.812 24.109 30.266 1 46.94 345 TRP B CA 1
ATOM 5032 C C . TRP B 1 345 ? -30.859 23 29.844 1 46.94 345 TRP B C 1
ATOM 5034 O O . TRP B 1 345 ? -30.906 21.891 30.406 1 46.94 345 TRP B O 1
ATOM 5044 N N . GLN B 1 346 ? -30.094 23.016 28.812 1 44.38 346 GLN B N 1
ATOM 5045 C CA . GLN B 1 346 ? -29.188 21.953 28.344 1 44.38 346 GLN B CA 1
ATOM 5046 C C . GLN B 1 346 ? -27.828 22.062 29.031 1 44.38 346 GLN B C 1
ATOM 5048 O O . GLN B 1 346 ? -27.094 21.078 29.125 1 44.38 346 GLN B O 1
ATOM 5053 N N . LYS B 1 347 ? -27.359 23.234 29.422 1 44.22 347 LYS B N 1
ATOM 5054 C CA . LYS B 1 347 ? -26.156 23.375 30.266 1 44.22 347 LYS B CA 1
ATOM 5055 C C . LYS B 1 347 ? -26.328 22.641 31.594 1 44.22 347 LYS B C 1
ATOM 5057 O O . LYS B 1 347 ? -25.344 22.156 32.156 1 44.22 347 LYS B O 1
ATOM 5062 N N . GLY B 1 348 ? -27.375 22.547 32.094 1 39.81 348 GLY B N 1
ATOM 5063 C CA . GLY B 1 348 ? -27.719 21.875 33.344 1 39.81 348 GLY B CA 1
ATOM 5064 C C . GLY B 1 348 ? -27.656 20.359 33.219 1 39.81 348 GLY B C 1
ATOM 5065 O O . GLY B 1 348 ? -27.219 19.688 34.156 1 39.81 348 GLY B O 1
ATOM 5066 N N . ILE B 1 349 ? -28.062 19.75 32.156 1 43.16 349 ILE B N 1
ATOM 5067 C CA . ILE B 1 349 ? -28.094 18.297 32.031 1 43.16 349 ILE B CA 1
ATOM 5068 C C . ILE B 1 349 ? -26.672 17.766 31.844 1 43.16 349 ILE B C 1
ATOM 5070 O O . ILE B 1 349 ? -26.297 16.75 32.438 1 43.16 349 ILE B O 1
ATOM 5074 N N . LEU B 1 350 ? -25.797 18.406 31.125 1 39.97 350 LEU B N 1
ATOM 5075 C CA . LEU B 1 350 ? -24.453 17.891 30.891 1 39.97 350 LEU B CA 1
ATOM 5076 C C . LEU B 1 350 ? -23.594 18.062 32.156 1 39.97 350 LEU B C 1
ATOM 5078 O O . LEU B 1 350 ? -22.719 17.234 32.406 1 39.97 350 LEU B O 1
ATOM 5082 N N . ALA B 1 351 ? -23.641 19.125 32.938 1 41.47 351 ALA B N 1
ATOM 5083 C CA . ALA B 1 351 ? -23.016 19.25 34.25 1 41.47 351 ALA B CA 1
ATOM 5084 C C . ALA B 1 351 ? -23.469 18.141 35.188 1 41.47 351 ALA B C 1
ATOM 5086 O O . ALA B 1 351 ? -22.703 17.688 36.031 1 41.47 351 ALA B O 1
ATOM 5087 N N . CYS B 1 352 ? -24.625 17.781 35.125 1 40.66 352 CYS B N 1
ATOM 5088 C CA . CYS B 1 352 ? -25.141 16.734 36 1 40.66 352 CYS B CA 1
ATOM 5089 C C . CYS B 1 352 ? -24.641 15.359 35.562 1 40.66 352 CYS B C 1
ATOM 5091 O O . CYS B 1 352 ? -24.781 14.383 36.281 1 40.66 352 CYS B O 1
ATOM 5093 N N . MET B 1 353 ? -24.312 15.156 34.281 1 36.47 353 MET B N 1
ATOM 5094 C CA . MET B 1 353 ? -23.859 13.844 33.812 1 36.47 353 MET B CA 1
ATOM 5095 C C . MET B 1 353 ? -22.344 13.711 33.938 1 36.47 353 MET B C 1
ATOM 5097 O O . MET B 1 353 ? -21.781 12.703 33.531 1 36.47 353 MET B O 1
ATOM 5101 N N . ALA B 1 354 ? -21.656 14.727 34.219 1 39.38 354 ALA B N 1
ATOM 5102 C CA . ALA B 1 354 ? -20.219 14.57 34.469 1 39.38 354 ALA B CA 1
ATOM 5103 C C . ALA B 1 354 ? -19.969 13.617 35.625 1 39.38 354 ALA B C 1
ATOM 5105 O O . ALA B 1 354 ? -20.594 13.734 36.688 1 39.38 354 ALA B O 1
ATOM 5106 N N . PRO B 1 355 ? -19.391 12.484 35.375 1 37.72 355 PRO B N 1
ATOM 5107 C CA . PRO B 1 355 ? -19.172 11.547 36.5 1 37.72 355 PRO B CA 1
ATOM 5108 C C . PRO B 1 355 ? -18.547 12.219 37.719 1 37.72 355 PRO B C 1
ATOM 5110 O O . PRO B 1 355 ? -17.734 13.133 37.562 1 37.72 355 PRO B O 1
ATOM 5113 N N . ARG B 1 356 ? -19.219 12.25 38.844 1 34.59 356 ARG B N 1
ATOM 5114 C CA . ARG B 1 356 ? -18.703 12.594 40.188 1 34.59 356 ARG B CA 1
ATOM 5115 C C . ARG B 1 356 ? -17.359 11.914 40.438 1 34.59 356 ARG B C 1
ATOM 5117 O O . ARG B 1 356 ? -17.25 10.688 40.344 1 34.59 356 ARG B O 1
ATOM 5124 N N . ARG B 1 357 ? -16.266 12.57 40.156 1 30.86 357 ARG B N 1
ATOM 5125 C CA . ARG B 1 357 ? -15.039 12.031 40.75 1 30.86 357 ARG B CA 1
ATOM 5126 C C . ARG B 1 357 ? -15.242 11.695 42.219 1 30.86 357 ARG B C 1
ATOM 5128 O O . ARG B 1 357 ? -15.789 12.492 42.969 1 30.86 357 ARG B O 1
ATOM 5135 N N . PRO B 1 358 ? -15.234 10.289 42.438 1 32.97 358 PRO B N 1
ATOM 5136 C CA . PRO B 1 358 ? -15.211 10.07 43.906 1 32.97 358 PRO B CA 1
ATOM 5137 C C . PRO B 1 358 ? -14.203 10.961 44.625 1 32.97 358 PRO B C 1
ATOM 5139 O O . PRO B 1 358 ? -13.148 11.273 44.062 1 32.97 358 PRO B O 1
ATOM 5142 N N . VAL B 1 359 ? -14.656 11.594 45.688 1 27.31 359 VAL B N 1
ATOM 5143 C CA . VAL B 1 359 ? -13.734 12.141 46.688 1 27.31 359 VAL B CA 1
ATOM 5144 C C . VAL B 1 359 ? -12.812 11.039 47.219 1 27.31 359 VAL B C 1
ATOM 5146 O O . VAL B 1 359 ? -13.273 9.945 47.531 1 27.31 359 VAL B O 1
#

Organism: Micromonas commoda (strain RCC299 / NOUM17 / CCMP2709) (NCBI:txid296587)

Radius of gyration: 31.02 Å; Cα contacts (8 Å, |Δi|>4): 1726; chains: 2; bounding box: 68×108×86 Å

InterPro domains:
  IPR002173 Carbohydrate/purine kinase, PfkB, conserved site [PS00583] (42-66)
  IPR002173 Carbohydrate/purine kinase, PfkB, conserved site [PS00584] (278-291)
  IPR011611 Carbohydrate kinase PfkB [PF00294] (8-322)
  IPR029056 Ribokinase-like [G3DSA:3.40.1190.20] (2-338)
  IPR029056 Ribokinase-like [SSF53613] (5-322)

Nearest PDB structures (foldseek):
  6c67-assembly1_A  TM=7.677E-01  e=7.799E-17  Mycobacterium tuberculosis H37Rv
  6c67-assembly1_B  TM=7.668E-01  e=1.257E-16  Mycobacterium tuberculosis H37Rv
  6c9n-assembly1_A  TM=7.788E-01  e=2.284E-16  Mycobacterium tuberculosis
  6c9s-assembly1_B  TM=7.786E-01  e=4.963E-16  Mycobacterium tuberculosis
  6c9p-assembly1_B  TM=7.612E-01  e=7.101E-16  Mycobacterium tuberculosis

Foldseek 3Di:
DPPAAAEEFEAAKEKEKEWDDDPEDDDPPDDDDHDDIDIAIDFLRVLLLQLLQQQPGAYAAFYEAEDDVRVVRQLCQCVPFGRHPPSVLRYQYDHVWHGKYWYWHHHPPDDIDIDIDLTRRQAPEQQRRDVVRALVPDPGLEYEYTQQLSHNNHLVCQQVRQLVCVVVNRAYEYENDDHPVLPLADPSNVSCFFAQSHGQEYEYEQVSLCSNQVHDGSVVSQCVSQVPPPPPDDDPPPPPRRGHAKYWYQYPQQAIWMDHNVGDIDTDGAQDAPDFDAQRQLSSQLVSQLCSQVVVVDDSHNSSLLSRLSSRQCRNDPDNDTSSNHYSVNSVVSSCVRPNCDDPVVVVVVVVPPPPPDD/DPPAAAEEFEAAKEKEWEWDDDPEDDDPPDDDDHDDIDIAIDFLRVLLLQLLQQQPGAYAAFYEAEDDVRVVRQLCQCVPFGRHPPSVLRYQYDHPWHGKYWYWHHHPPDDIDIDIDLTRRQAPECQRRDVVRALVPDPGQEYEYTQQLSHNNHLVCQLVRQLVCVVVNRAYEYENDDHPVLPLADPSNVSCFFAQSHGQEYEYEFVSLCSNQVHDGSVVSQCVSQVPPPPPDDDPPPPPRRGHAKYWYQYPQQAIWMDHNVGDIDTDGAQDAPDFDAQRQLSSQLVSQLCSQVVVVDDSHNSSLLSRLSSRQCRNDPDNDTSSNHYSVNSVVSSCVRPNCDDPVVVVVVVVPPPPPDD

pLDDT: mean 89.55, std 16.69, range [26.92, 98.88]